Protein AF-0000000073156662 (afdb_homodimer)

Structure (mmCIF, N/CA/C/O backbone):
data_AF-0000000073156662-model_v1
#
loop_
_entity.id
_entity.type
_entity.pdbx_description
1 polymer 'Tryptophan--tRNA ligase'
#
loop_
_atom_site.group_PDB
_atom_site.id
_atom_site.type_symbol
_atom_site.label_atom_id
_atom_site.label_alt_id
_atom_site.label_comp_id
_atom_site.label_asym_id
_atom_site.label_entity_id
_atom_site.label_seq_id
_atom_site.pdbx_PDB_ins_code
_atom_site.Cartn_x
_atom_site.Cartn_y
_atom_site.Cartn_z
_atom_site.occupancy
_atom_site.B_iso_or_equiv
_atom_site.auth_seq_id
_atom_site.auth_comp_id
_atom_site.auth_asym_id
_atom_site.auth_atom_id
_atom_site.pdbx_PDB_model_num
ATOM 1 N N . MET A 1 1 ? -17.734 10.734 14.148 1 92.81 1 MET A N 1
ATOM 2 C CA . MET A 1 1 ? -16.297 10.492 14.227 1 92.81 1 MET A CA 1
ATOM 3 C C . MET A 1 1 ? -15.531 11.438 13.305 1 92.81 1 MET A C 1
ATOM 5 O O . MET A 1 1 ? -15.891 11.609 12.141 1 92.81 1 MET A O 1
ATOM 9 N N . ILE A 1 2 ? -14.539 12.164 13.883 1 94.31 2 ILE A N 1
ATOM 10 C CA . ILE A 1 2 ? -13.719 13.117 13.141 1 94.31 2 ILE A CA 1
ATOM 11 C C . ILE A 1 2 ? -12.305 12.562 12.984 1 94.31 2 ILE A C 1
ATOM 13 O O . ILE A 1 2 ? -11.719 12.047 13.945 1 94.31 2 ILE A O 1
ATOM 17 N N . PHE A 1 3 ? -11.805 12.617 11.781 1 96.38 3 PHE A N 1
ATOM 18 C CA . PHE A 1 3 ? -10.43 12.227 11.523 1 96.38 3 PHE A CA 1
ATOM 19 C C . PHE A 1 3 ? -9.641 13.383 10.922 1 96.38 3 PHE A C 1
ATOM 21 O O . PHE A 1 3 ? -10.094 14.016 9.961 1 96.38 3 PHE A O 1
ATOM 28 N N . SER A 1 4 ? -8.516 13.609 11.469 1 93.56 4 SER A N 1
ATOM 29 C CA . SER A 1 4 ? -7.594 14.586 10.914 1 93.56 4 SER A CA 1
ATOM 30 C C . SER A 1 4 ? -6.145 14.164 11.133 1 93.56 4 SER A C 1
ATOM 32 O O . SER A 1 4 ? -5.848 13.375 12.031 1 93.56 4 SER A O 1
ATOM 34 N N . GLY A 1 5 ? -5.293 14.617 10.266 1 92.31 5 GLY A N 1
ATOM 35 C CA . GLY A 1 5 ? -3.885 14.281 10.406 1 92.31 5 GLY A CA 1
ATOM 36 C C . GLY A 1 5 ? -2.963 15.328 9.812 1 92.31 5 GLY A C 1
ATOM 37 O O . GLY A 1 5 ? -3.371 16.094 8.938 1 92.31 5 GLY A O 1
ATOM 38 N N . VAL A 1 6 ? -1.766 15.414 10.305 1 91.5 6 VAL A N 1
ATOM 39 C CA . VAL A 1 6 ? -0.735 16.328 9.82 1 91.5 6 VAL A CA 1
ATOM 40 C C . VAL A 1 6 ? 0.555 15.555 9.555 1 91.5 6 VAL A C 1
ATOM 42 O O . VAL A 1 6 ? 0.919 14.664 10.328 1 91.5 6 VAL A O 1
ATOM 45 N N . GLN A 1 7 ? 1.198 15.867 8.5 1 91.44 7 GLN A N 1
ATOM 46 C CA . GLN A 1 7 ? 2.486 15.258 8.188 1 91.44 7 GLN A CA 1
ATOM 47 C C . GLN A 1 7 ? 3.592 15.82 9.078 1 91.44 7 GLN A C 1
ATOM 49 O O . GLN A 1 7 ? 3.652 17.031 9.32 1 91.44 7 GLN A O 1
ATOM 54 N N . PRO A 1 8 ? 4.465 14.961 9.523 1 90.75 8 PRO A N 1
ATOM 55 C CA . PRO A 1 8 ? 5.605 15.43 10.312 1 90.75 8 PRO A CA 1
ATOM 56 C C . PRO A 1 8 ? 6.762 15.93 9.445 1 90.75 8 PRO A C 1
ATOM 58 O O . PRO A 1 8 ? 7.895 15.461 9.594 1 90.75 8 PRO A O 1
ATOM 61 N N . SER A 1 9 ? 6.648 16.781 8.43 1 75.94 9 SER A N 1
ATOM 62 C CA . SER A 1 9 ? 7.609 17.234 7.426 1 75.94 9 SER A CA 1
ATOM 63 C C . SER A 1 9 ? 8.734 18.047 8.062 1 75.94 9 SER A C 1
ATOM 65 O O . SER A 1 9 ? 9.859 18.047 7.566 1 75.94 9 SER A O 1
ATOM 67 N N . GLY A 1 10 ? 8.625 18.766 9.031 1 68 10 GLY A N 1
ATOM 68 C CA . GLY A 1 10 ? 9.672 19.625 9.57 1 68 10 GLY A CA 1
ATOM 69 C C . GLY A 1 10 ? 9.625 19.75 11.078 1 68 10 GLY A C 1
ATOM 70 O O . GLY A 1 10 ? 10.07 20.75 11.633 1 68 10 GLY A O 1
ATOM 71 N N . GLY A 1 11 ? 9.266 18.734 11.602 1 70.38 11 GLY A N 1
ATOM 72 C CA . GLY A 1 11 ? 9.242 18.766 13.055 1 70.38 11 GLY A CA 1
ATOM 73 C C . GLY A 1 11 ? 8.039 19.484 13.625 1 70.38 11 GLY A C 1
ATOM 74 O O . GLY A 1 11 ? 6.895 19.109 13.336 1 70.38 11 GLY A O 1
ATOM 75 N N . ALA A 1 12 ? 8.32 20.875 13.953 1 74.19 12 ALA A N 1
ATOM 76 C CA . ALA A 1 12 ? 7.277 21.562 14.711 1 74.19 12 ALA A CA 1
ATOM 77 C C . ALA A 1 12 ? 6.242 22.188 13.781 1 74.19 12 ALA A C 1
ATOM 79 O O . ALA A 1 12 ? 6.527 22.438 12.609 1 74.19 12 ALA A O 1
ATOM 80 N N . LEU A 1 13 ? 5.051 22.328 14.203 1 90 13 LEU A N 1
ATOM 81 C CA . LEU A 1 13 ? 3.965 23.047 13.531 1 90 13 LEU A CA 1
ATOM 82 C C . LEU A 1 13 ? 4.336 24.5 13.297 1 90 13 LEU A C 1
ATOM 84 O O . LEU A 1 13 ? 5.117 25.078 14.055 1 90 13 LEU A O 1
ATOM 88 N N . HIS A 1 14 ? 3.918 24.969 12.25 1 92.5 14 HIS A N 1
ATOM 89 C CA . HIS A 1 14 ? 4.016 26.422 12.055 1 92.5 14 HIS A CA 1
ATOM 90 C C . HIS A 1 14 ? 2.674 27.094 12.312 1 92.5 14 HIS A C 1
ATOM 92 O O . HIS A 1 14 ? 1.673 26.422 12.578 1 92.5 14 HIS A O 1
ATOM 98 N N . LEU A 1 15 ? 2.729 28.375 12.25 1 93.44 15 LEU A N 1
ATOM 99 C CA . LEU A 1 15 ? 1.576 29.188 12.602 1 93.44 15 LEU A CA 1
ATOM 100 C C . LEU A 1 15 ? 0.374 28.844 11.734 1 93.44 15 LEU A C 1
ATOM 102 O O . LEU A 1 15 ? -0.764 28.844 12.211 1 93.44 15 LEU A O 1
ATOM 106 N N . GLY A 1 16 ? 0.598 28.547 10.5 1 90.19 16 GLY A N 1
ATOM 107 C CA . GLY A 1 16 ? -0.475 28.156 9.602 1 90.19 16 GLY A CA 1
ATOM 108 C C . GLY A 1 16 ? -1.203 26.906 10.062 1 90.19 16 GLY A C 1
ATOM 109 O O . GLY A 1 16 ? -2.436 26.859 10.055 1 90.19 16 GLY A O 1
ATOM 110 N N . ASN A 1 17 ? -0.507 25.891 10.492 1 88.81 17 ASN A N 1
ATOM 111 C CA . ASN A 1 17 ? -1.109 24.672 11.023 1 88.81 17 ASN A CA 1
ATOM 112 C C . ASN A 1 17 ? -1.9 24.953 12.305 1 88.81 17 ASN A C 1
ATOM 114 O O . ASN A 1 17 ? -2.994 24.406 12.492 1 88.81 17 ASN A O 1
ATOM 118 N N . TYR A 1 18 ? -1.249 25.734 13.125 1 90.44 18 TYR A N 1
ATOM 119 C CA . TYR A 1 18 ? -1.825 26.016 14.438 1 90.44 18 TYR A CA 1
ATOM 120 C C . TYR A 1 18 ? -3.15 26.75 14.312 1 90.44 18 TYR A C 1
ATOM 122 O O . TYR A 1 18 ? -4.18 26.281 14.805 1 90.44 18 TYR A O 1
ATOM 130 N N . LEU A 1 19 ? -3.139 27.797 13.57 1 88.94 19 LEU A N 1
ATOM 131 C CA . LEU A 1 19 ? -4.324 28.641 13.469 1 88.94 19 LEU A CA 1
ATOM 132 C C . LEU A 1 19 ? -5.332 28.047 12.492 1 88.94 19 LEU A C 1
ATOM 134 O O . LEU A 1 19 ? -6.539 28.266 12.633 1 88.94 19 LEU A O 1
ATOM 138 N N . GLY A 1 20 ? -4.852 27.297 11.57 1 83.31 20 GLY A N 1
ATOM 139 C CA . GLY A 1 20 ? -5.711 26.766 10.516 1 83.31 20 GLY A CA 1
ATOM 140 C C . GLY A 1 20 ? -6.352 25.438 10.875 1 83.31 20 GLY A C 1
ATOM 141 O O . GLY A 1 20 ? -7.414 25.094 10.359 1 83.31 20 GLY A O 1
ATOM 142 N N . ALA A 1 21 ? -5.719 24.688 11.766 1 83.56 21 ALA A N 1
ATOM 143 C CA . ALA A 1 21 ? -6.211 23.328 11.961 1 83.56 21 ALA A CA 1
ATOM 144 C C . ALA A 1 21 ? -6.211 22.953 13.445 1 83.56 21 ALA A C 1
ATOM 146 O O . ALA A 1 21 ? -7.27 22.734 14.039 1 83.56 21 ALA A O 1
ATOM 147 N N . VAL A 1 22 ? -5.164 23.047 14.102 1 87.56 22 VAL A N 1
ATOM 148 C CA . VAL A 1 22 ? -5 22.438 15.422 1 87.56 22 VAL A CA 1
ATOM 149 C C . VAL A 1 22 ? -5.867 23.172 16.438 1 87.56 22 VAL A C 1
ATOM 151 O O . VAL A 1 22 ? -6.484 22.547 17.312 1 87.56 22 VAL A O 1
ATOM 154 N N . ARG A 1 23 ? -5.852 24.469 16.375 1 86.31 23 ARG A N 1
ATOM 155 C CA . ARG A 1 23 ? -6.699 25.219 17.281 1 86.31 23 ARG A CA 1
ATOM 156 C C . ARG A 1 23 ? -8.156 24.797 17.156 1 86.31 23 ARG A C 1
ATOM 158 O O . ARG A 1 23 ? -8.891 24.766 18.141 1 86.31 23 ARG A O 1
ATOM 165 N N . ARG A 1 24 ? -8.523 24.5 16.016 1 84.19 24 ARG A N 1
ATOM 166 C CA . ARG A 1 24 ? -9.898 24.062 15.766 1 84.19 24 ARG A CA 1
ATOM 167 C C . ARG A 1 24 ? -10.133 22.656 16.297 1 84.19 24 ARG A C 1
ATOM 169 O O . ARG A 1 24 ? -11.219 22.344 16.781 1 84.19 24 ARG A O 1
ATOM 176 N N . TRP A 1 25 ? -9.133 21.797 16.141 1 88.31 25 TRP A N 1
ATOM 177 C CA . TRP A 1 25 ? -9.211 20.453 16.734 1 88.31 25 TRP A CA 1
ATOM 178 C C . TRP A 1 25 ? -9.539 20.531 18.219 1 88.31 25 TRP A C 1
ATOM 180 O O . TRP A 1 25 ? -10.352 19.75 18.719 1 88.31 25 TRP A O 1
ATOM 190 N N . VAL A 1 26 ? -8.859 21.484 18.828 1 90.12 26 VAL A N 1
ATOM 191 C CA . VAL A 1 26 ? -9.008 21.609 20.266 1 90.12 26 VAL A CA 1
ATOM 192 C C . VAL A 1 26 ? -10.461 21.922 20.609 1 90.12 26 VAL A C 1
ATOM 194 O O . VAL A 1 26 ? -11 21.391 21.594 1 90.12 26 VAL A O 1
ATOM 197 N N . ALA A 1 27 ? -11.055 22.719 19.766 1 85.38 27 ALA A N 1
ATOM 198 C CA . ALA A 1 27 ? -12.438 23.141 20 1 85.38 27 ALA A CA 1
ATOM 199 C C . ALA A 1 27 ? -13.406 21.984 19.766 1 85.38 27 ALA A C 1
ATOM 201 O O . ALA A 1 27 ? -14.516 21.984 20.312 1 85.38 27 ALA A O 1
ATOM 202 N N . LEU A 1 28 ? -13.047 20.984 19.047 1 88.88 28 LEU A N 1
ATOM 203 C CA . LEU A 1 28 ? -13.922 19.891 18.656 1 88.88 28 LEU A CA 1
ATOM 204 C C . LEU A 1 28 ? -13.875 18.781 19.703 1 88.88 28 LEU A C 1
ATOM 206 O O . LEU A 1 28 ? -14.75 17.906 19.734 1 88.88 28 LEU A O 1
ATOM 210 N N . GLN A 1 29 ? -12.875 18.844 20.562 1 91.69 29 GLN A N 1
ATOM 211 C CA . GLN A 1 29 ? -12.656 17.766 21.516 1 91.69 29 GLN A CA 1
ATOM 212 C C . GLN A 1 29 ? -13.797 17.672 22.531 1 91.69 29 GLN A C 1
ATOM 214 O O . GLN A 1 29 ? -14.266 18.703 23.031 1 91.69 29 GLN A O 1
ATOM 219 N N . GLY A 1 30 ? -14.266 16.453 22.844 1 84.44 30 GLY A N 1
ATOM 220 C CA . GLY A 1 30 ? -15.328 16.234 23.812 1 84.44 30 GLY A CA 1
ATOM 221 C C . GLY A 1 30 ? -16.719 16.25 23.203 1 84.44 30 GLY A C 1
ATOM 222 O O . GLY A 1 30 ? -17.672 15.75 23.797 1 84.44 30 GLY A O 1
ATOM 223 N N . VAL A 1 31 ? -16.875 16.781 22.094 1 78.69 31 VAL A N 1
ATOM 224 C CA . VAL A 1 31 ? -18.156 16.812 21.406 1 78.69 31 VAL A CA 1
ATOM 225 C C . VAL A 1 31 ? -18.281 15.57 20.516 1 78.69 31 VAL A C 1
ATOM 227 O O . VAL A 1 31 ? -19.281 14.852 20.594 1 78.69 31 VAL A O 1
ATOM 230 N N . ASP A 1 32 ? -17.297 15.312 19.766 1 80 32 ASP A N 1
ATOM 231 C CA . ASP A 1 32 ? -17.219 14.18 18.859 1 80 32 ASP A CA 1
ATOM 232 C C . ASP A 1 32 ? -16.047 13.266 19.203 1 80 32 ASP A C 1
ATOM 234 O O . ASP A 1 32 ? -15.164 13.648 19.969 1 80 32 ASP A O 1
ATOM 238 N N . ARG A 1 33 ? -16.125 12.031 18.766 1 91.12 33 ARG A N 1
ATOM 239 C CA . ARG A 1 33 ? -14.938 11.188 18.812 1 91.12 33 ARG A CA 1
ATOM 240 C C . ARG A 1 33 ? -13.906 11.656 17.797 1 91.12 33 ARG A C 1
ATOM 242 O O . ARG A 1 33 ? -14.164 11.656 16.578 1 91.12 33 ARG A O 1
ATOM 249 N N . CYS A 1 34 ? -12.766 12.117 18.266 1 95.62 34 CYS A N 1
ATOM 250 C CA . CYS A 1 34 ? -11.758 12.719 17.391 1 95.62 34 CYS A CA 1
ATOM 251 C C . CYS A 1 34 ? -10.508 11.852 17.328 1 95.62 34 CYS A C 1
ATOM 253 O O . CYS A 1 34 ? -10.008 11.398 18.359 1 95.62 34 CYS A O 1
ATOM 255 N N . LEU A 1 35 ? -10.086 11.578 16.172 1 97.25 35 LEU A N 1
ATOM 256 C CA . LEU A 1 35 ? -8.797 10.953 15.914 1 97.25 35 LEU A CA 1
ATOM 257 C C . LEU A 1 35 ? -7.836 11.938 15.258 1 97.25 35 LEU A C 1
ATOM 259 O O . LEU A 1 35 ? -8.086 12.406 14.148 1 97.25 35 LEU A O 1
ATOM 263 N N . PHE A 1 36 ? -6.824 12.289 15.93 1 96.62 36 PHE A N 1
ATOM 264 C CA . PHE A 1 36 ? -5.773 13.148 15.414 1 96.62 36 PHE A CA 1
ATOM 265 C C . PHE A 1 36 ? -4.5 12.359 15.141 1 96.62 36 PHE A C 1
ATOM 267 O O . PHE A 1 36 ? -3.809 11.945 16.078 1 96.62 36 PHE A O 1
ATOM 274 N N . CYS A 1 37 ? -4.16 12.25 13.891 1 97 37 CYS A N 1
ATOM 275 C CA . CYS A 1 37 ? -3.137 11.312 13.445 1 97 37 CYS A CA 1
ATOM 276 C C . CYS A 1 37 ? -1.885 12.047 12.977 1 97 37 CYS A C 1
ATOM 278 O O . CYS A 1 37 ? -1.978 13.07 12.305 1 97 37 CYS A O 1
ATOM 280 N N . ILE A 1 38 ? -0.762 11.641 13.438 1 95.81 38 ILE A N 1
ATOM 281 C CA . ILE A 1 38 ? 0.507 12.023 12.828 1 95.81 38 ILE A CA 1
ATOM 282 C C . ILE A 1 38 ? 0.805 11.117 11.641 1 95.81 38 ILE A C 1
ATOM 284 O O . ILE A 1 38 ? 1.145 9.945 11.812 1 95.81 38 ILE A O 1
ATOM 288 N N . VAL A 1 39 ? 0.665 11.641 10.469 1 95.31 39 VAL A N 1
ATOM 289 C CA . VAL A 1 39 ? 0.632 10.805 9.273 1 95.31 39 VAL A CA 1
ATOM 290 C C . VAL A 1 39 ? 2.037 10.688 8.688 1 95.31 39 VAL A C 1
ATOM 292 O O . VAL A 1 39 ? 2.314 11.234 7.617 1 95.31 39 VAL A O 1
ATOM 295 N N . ASP A 1 40 ? 2.84 9.867 9.297 1 94.38 40 ASP A N 1
ATOM 296 C CA . ASP A 1 40 ? 4.25 9.734 8.945 1 94.38 40 ASP A CA 1
ATOM 297 C C . ASP A 1 40 ? 4.418 8.938 7.652 1 94.38 40 ASP A C 1
ATOM 299 O O . ASP A 1 40 ? 5.422 9.086 6.953 1 94.38 40 ASP A O 1
ATOM 303 N N . LEU A 1 41 ? 3.473 8.094 7.227 1 96.12 41 LEU A N 1
ATOM 304 C CA . LEU A 1 41 ? 3.555 7.406 5.941 1 96.12 41 LEU A CA 1
ATOM 305 C C . LEU A 1 41 ? 3.43 8.391 4.789 1 96.12 41 LEU A C 1
ATOM 307 O O . LEU A 1 41 ? 4.09 8.234 3.758 1 96.12 41 LEU A O 1
ATOM 311 N N . HIS A 1 42 ? 2.59 9.359 4.988 1 95.12 42 HIS A N 1
ATOM 312 C CA . HIS A 1 42 ? 2.473 10.406 3.977 1 95.12 42 HIS A CA 1
ATOM 313 C C . HIS A 1 42 ? 3.777 11.18 3.828 1 95.12 42 HIS A C 1
ATOM 315 O O . HIS A 1 42 ? 4.117 11.625 2.729 1 95.12 42 HIS A O 1
ATOM 321 N N . ALA A 1 43 ? 4.477 11.391 4.879 1 91.88 43 ALA A N 1
ATOM 322 C CA . ALA A 1 43 ? 5.711 12.172 4.871 1 91.88 43 ALA A CA 1
ATOM 323 C C . ALA A 1 43 ? 6.762 11.523 3.971 1 91.88 43 ALA A C 1
ATOM 325 O O . ALA A 1 43 ? 7.656 12.203 3.465 1 91.88 43 ALA A O 1
ATOM 326 N N . LEU A 1 44 ? 6.613 10.25 3.699 1 92.25 44 LEU A N 1
ATOM 327 C CA . LEU A 1 44 ? 7.586 9.508 2.902 1 92.25 44 LEU A CA 1
ATOM 328 C C . LEU A 1 44 ? 7.473 9.875 1.426 1 92.25 44 LEU A C 1
ATOM 330 O O . LEU A 1 44 ? 8.375 9.578 0.638 1 92.25 44 LEU A O 1
ATOM 334 N N . THR A 1 45 ? 6.406 10.438 1 1 91.88 45 THR A N 1
ATOM 335 C CA . THR A 1 45 ? 6.168 10.734 -0.407 1 91.88 45 THR A CA 1
ATOM 336 C C . THR A 1 45 ? 7.004 11.93 -0.856 1 91.88 45 THR A C 1
ATOM 338 O O . THR A 1 45 ? 7.188 12.148 -2.055 1 91.88 45 THR A O 1
ATOM 341 N N . SER A 1 46 ? 7.379 12.844 -0.044 1 76.94 46 SER A N 1
ATOM 342 C CA . SER A 1 46 ? 8.125 14.055 -0.371 1 76.94 46 SER A CA 1
ATOM 343 C C . SER A 1 46 ? 9.602 13.75 -0.583 1 76.94 46 SER A C 1
ATOM 345 O O . SER A 1 46 ? 10.375 14.633 -0.963 1 76.94 46 SER A O 1
ATOM 347 N N . GLY A 1 47 ? 9.922 12.406 -0.961 1 64.31 47 GLY A N 1
ATOM 348 C CA . GLY A 1 47 ? 11.281 11.992 -1.273 1 64.31 47 GLY A CA 1
ATOM 349 C C . GLY A 1 47 ? 12.195 11.984 -0.063 1 64.31 47 GLY A C 1
ATOM 350 O O . GLY A 1 47 ? 11.742 11.773 1.063 1 64.31 47 GLY A O 1
ATOM 351 N N . ARG A 1 48 ? 13.758 12.633 -0.429 1 52.81 48 ARG A N 1
ATOM 352 C CA . ARG A 1 48 ? 15.055 12.383 0.187 1 52.81 48 ARG A CA 1
ATOM 353 C C . ARG A 1 48 ? 15.008 12.633 1.69 1 52.81 48 ARG A C 1
ATOM 355 O O . ARG A 1 48 ? 16.047 12.688 2.35 1 52.81 48 ARG A O 1
ATOM 362 N N . SER A 1 49 ? 14.344 13.43 2.146 1 49.84 49 SER A N 1
ATOM 363 C CA . SER A 1 49 ? 15.117 14.039 3.225 1 49.84 49 SER A CA 1
ATOM 364 C C . SER A 1 49 ? 15.609 12.984 4.215 1 49.84 49 SER A C 1
ATOM 366 O O . SER A 1 49 ? 15.359 11.797 4.035 1 49.84 49 SER A O 1
ATOM 368 N N . VAL A 1 50 ? 15.164 12.852 5.715 1 48.78 50 VAL A N 1
ATOM 369 C CA . VAL A 1 50 ? 15.859 12.75 6.992 1 48.78 50 VAL A CA 1
ATOM 370 C C . VAL A 1 50 ? 15.641 11.359 7.598 1 48.78 50 VAL A C 1
ATOM 372 O O . VAL A 1 50 ? 14.508 11 7.945 1 48.78 50 VAL A O 1
ATOM 375 N N . SER A 1 51 ? 15.883 10.062 6.953 1 53.5 51 SER A N 1
ATOM 376 C CA . SER A 1 51 ? 15.594 8.922 7.809 1 53.5 51 SER A CA 1
ATOM 377 C C . SER A 1 51 ? 15.523 9.328 9.273 1 53.5 51 SER A C 1
ATOM 379 O O . SER A 1 51 ? 14.516 9.078 9.945 1 53.5 51 SER A O 1
ATOM 381 N N . GLY A 1 52 ? 16.688 9.711 9.727 1 60.12 52 GLY A N 1
ATOM 382 C CA . GLY A 1 52 ? 16.781 10 11.148 1 60.12 52 GLY A CA 1
ATOM 383 C C . GLY A 1 52 ? 15.875 11.125 11.594 1 60.12 52 GLY A C 1
ATOM 384 O O . GLY A 1 52 ? 15.398 11.125 12.734 1 60.12 52 GLY A O 1
ATOM 385 N N . ASP A 1 53 ? 15.195 11.68 10.641 1 82 53 ASP A N 1
ATOM 386 C CA . ASP A 1 53 ? 14.492 12.906 10.992 1 82 53 ASP A CA 1
ATOM 387 C C . ASP A 1 53 ? 12.992 12.664 11.109 1 82 53 ASP A C 1
ATOM 389 O O . ASP A 1 53 ? 12.297 13.359 11.859 1 82 53 ASP A O 1
ATOM 393 N N . LEU A 1 54 ? 12.586 11.5 10.609 1 90.25 54 LEU A N 1
ATOM 394 C CA . LEU A 1 54 ? 11.141 11.305 10.562 1 90.25 54 LEU A CA 1
ATOM 395 C C . LEU A 1 54 ? 10.594 10.977 11.945 1 90.25 54 LEU A C 1
ATOM 397 O O . LEU A 1 54 ? 9.547 11.5 12.344 1 90.25 54 LEU A O 1
ATOM 401 N N . HIS A 1 55 ? 11.297 10.148 12.703 1 90.75 55 HIS A N 1
ATOM 402 C CA . HIS A 1 55 ? 10.875 9.828 14.062 1 90.75 55 HIS A CA 1
ATOM 403 C C . HIS A 1 55 ? 10.891 11.07 14.945 1 90.75 55 HIS A C 1
ATOM 405 O O . HIS A 1 55 ? 9.922 11.336 15.656 1 90.75 55 HIS A O 1
ATOM 411 N N . ARG A 1 56 ? 11.977 11.734 14.875 1 90.38 56 ARG A N 1
ATOM 412 C CA . ARG A 1 56 ? 12.117 12.953 15.672 1 90.38 56 ARG A CA 1
ATOM 413 C C . ARG A 1 56 ? 11.031 13.961 15.32 1 90.38 56 ARG A C 1
ATOM 415 O O . ARG A 1 56 ? 10.453 14.586 16.203 1 90.38 56 ARG A O 1
ATOM 422 N N . ASN A 1 57 ? 10.812 14.086 14.047 1 91.56 57 ASN A N 1
ATOM 423 C CA . ASN A 1 57 ? 9.773 15 13.594 1 91.56 57 ASN A CA 1
ATOM 424 C C . ASN A 1 57 ? 8.391 14.57 14.086 1 91.56 57 ASN A C 1
ATOM 426 O O . ASN A 1 57 ? 7.566 15.406 14.438 1 91.56 57 ASN A O 1
ATOM 430 N N . SER A 1 58 ? 8.156 13.273 14.117 1 94.12 58 SER A N 1
ATOM 431 C CA . SER A 1 58 ? 6.875 12.75 14.578 1 94.12 58 SER A CA 1
ATOM 432 C C . SER A 1 58 ? 6.664 13.039 16.062 1 94.12 58 SER A C 1
ATOM 434 O O . SER A 1 58 ? 5.578 13.445 16.469 1 94.12 58 SER A O 1
ATOM 436 N N . ILE A 1 59 ? 7.703 12.875 16.828 1 94.06 59 ILE A N 1
ATOM 437 C CA . ILE A 1 59 ? 7.621 13.117 18.266 1 94.06 59 ILE A CA 1
ATOM 438 C C . ILE A 1 59 ? 7.438 14.609 18.531 1 94.06 59 ILE A C 1
ATOM 440 O O . ILE A 1 59 ? 6.645 15 19.391 1 94.06 59 ILE A O 1
ATOM 444 N N . CYS A 1 60 ? 8.133 15.383 17.781 1 93.56 60 CYS A N 1
ATOM 445 C CA . CYS A 1 60 ? 7.992 16.828 17.906 1 93.56 60 CYS A CA 1
ATOM 446 C C . CYS A 1 60 ? 6.57 17.266 17.562 1 93.56 60 CYS A C 1
ATOM 448 O O . CYS A 1 60 ? 6.008 18.141 18.234 1 93.56 60 CYS A O 1
ATOM 450 N N . LEU A 1 61 ? 6.059 16.688 16.547 1 94.5 61 LEU A N 1
ATOM 451 C CA . LEU A 1 61 ? 4.688 17.016 16.172 1 94.5 61 LEU A CA 1
ATOM 452 C C . LEU A 1 61 ? 3.705 16.578 17.25 1 94.5 61 LEU A C 1
ATOM 454 O O . LEU A 1 61 ? 2.756 17.312 17.562 1 94.5 61 LEU A O 1
ATOM 458 N N . LEU A 1 62 ? 3.949 15.422 17.844 1 96.12 62 LEU A N 1
ATOM 459 C CA . LEU A 1 62 ? 3.127 14.992 18.969 1 96.12 62 LEU A CA 1
ATOM 460 C C . LEU A 1 62 ? 3.164 16.031 20.094 1 96.12 62 LEU A C 1
ATOM 462 O O . LEU A 1 62 ? 2.117 16.438 20.594 1 96.12 62 LEU A O 1
ATOM 466 N N . ALA A 1 63 ? 4.387 16.391 20.438 1 96.56 63 ALA A N 1
ATOM 467 C CA . ALA A 1 63 ? 4.551 17.406 21.484 1 96.56 63 ALA A CA 1
ATOM 468 C C . ALA A 1 63 ? 3.826 18.703 21.125 1 96.56 63 ALA A C 1
ATOM 470 O O . ALA A 1 63 ? 3.223 19.344 21.984 1 96.56 63 ALA A O 1
ATOM 471 N N . SER A 1 64 ? 3.857 19.047 19.875 1 95.94 64 SER A N 1
ATOM 472 C CA . SER A 1 64 ? 3.189 20.266 19.391 1 95.94 64 SER A CA 1
ATOM 473 C C . SER A 1 64 ? 1.675 20.141 19.531 1 95.94 64 SER A C 1
ATOM 475 O O . SER A 1 64 ? 1.01 21.094 19.953 1 95.94 64 SER A O 1
ATOM 477 N N . TYR A 1 65 ? 1.09 18.953 19.141 1 95.94 65 TYR A N 1
ATOM 478 C CA . TYR A 1 65 ? -0.338 18.703 19.297 1 95.94 65 TYR A CA 1
ATOM 479 C C . TYR A 1 65 ? -0.766 18.953 20.75 1 95.94 65 TYR A C 1
ATOM 481 O O . TYR A 1 65 ? -1.715 19.703 21 1 95.94 65 TYR A O 1
ATOM 489 N N . LEU A 1 66 ? -0.016 18.375 21.641 1 97.25 66 LEU A N 1
ATOM 490 C CA . LEU A 1 66 ? -0.352 18.438 23.062 1 97.25 66 LEU A CA 1
ATOM 491 C C . LEU A 1 66 ? -0.19 19.859 23.594 1 97.25 66 LEU A C 1
ATOM 493 O O . LEU A 1 66 ? -1.05 20.344 24.328 1 97.25 66 LEU A O 1
ATOM 497 N N . ALA A 1 67 ? 0.884 20.484 23.156 1 96.75 67 ALA A N 1
ATOM 498 C CA . ALA A 1 67 ? 1.175 21.844 23.625 1 96.75 67 ALA A CA 1
ATOM 499 C C . ALA A 1 67 ? 0.129 22.828 23.125 1 96.75 67 ALA A C 1
ATOM 501 O O . ALA A 1 67 ? -0.142 23.844 23.766 1 96.75 67 ALA A O 1
ATOM 502 N N . CYS A 1 68 ? -0.472 22.516 21.984 1 95.62 68 CYS A N 1
ATOM 503 C CA . CYS A 1 68 ? -1.473 23.391 21.391 1 95.62 68 CYS A CA 1
ATOM 504 C C . CYS A 1 68 ? -2.84 23.172 22.016 1 95.62 68 CYS A C 1
ATOM 506 O O . CYS A 1 68 ? -3.795 23.891 21.719 1 95.62 68 CYS A O 1
ATOM 508 N N . GLY A 1 69 ? -2.99 22.141 22.859 1 95.44 69 GLY A N 1
ATOM 509 C CA . GLY A 1 69 ? -4.23 21.984 23.594 1 95.44 69 GLY A CA 1
ATOM 510 C C . GLY A 1 69 ? -4.949 20.688 23.297 1 95.44 69 GLY A C 1
ATOM 511 O O . GLY A 1 69 ? -6.027 20.422 23.828 1 95.44 69 GLY A O 1
ATOM 512 N N . VAL A 1 70 ? -4.387 19.859 22.438 1 96.44 70 VAL A N 1
ATOM 513 C CA . VAL A 1 70 ? -4.977 18.547 22.203 1 96.44 70 VAL A CA 1
ATOM 514 C C . VAL A 1 70 ? -4.852 17.703 23.453 1 96.44 70 VAL A C 1
ATOM 516 O O . VAL A 1 70 ? -3.756 17.531 24 1 96.44 70 VAL A O 1
ATOM 519 N N . ASN A 1 71 ? -5.938 17.297 23.938 1 96.88 71 ASN A N 1
ATOM 520 C CA . ASN A 1 71 ? -5.996 16.484 25.156 1 96.88 71 ASN A CA 1
ATOM 521 C C . ASN A 1 71 ? -6.125 15 24.828 1 96.88 71 ASN A C 1
ATOM 523 O O . ASN A 1 71 ? -7.184 14.539 24.391 1 96.88 71 ASN A O 1
ATOM 527 N N . PRO A 1 72 ? -5.086 14.227 25.109 1 96.75 72 PRO A N 1
ATOM 528 C CA . PRO A 1 72 ? -5.094 12.812 24.734 1 96.75 72 PRO A CA 1
ATOM 529 C C . PRO A 1 72 ? -6.137 12 25.5 1 96.75 72 PRO A C 1
ATOM 531 O O . PRO A 1 72 ? -6.414 10.852 25.156 1 96.75 72 PRO A O 1
ATOM 534 N N . GLU A 1 73 ? -6.695 12.523 26.531 1 95.06 73 GLU A N 1
ATOM 535 C CA . GLU A 1 73 ? -7.762 11.852 27.266 1 95.06 73 GLU A CA 1
ATOM 536 C C . GLU A 1 73 ? -9.109 12.047 26.578 1 95.06 73 GLU A C 1
ATOM 538 O O . GLU A 1 73 ? -10.039 11.266 26.781 1 95.06 73 GLU A O 1
ATOM 543 N N . LYS A 1 74 ? -9.195 13.094 25.797 1 95.12 74 LYS A N 1
ATOM 544 C CA . LYS A 1 74 ? -10.453 13.414 25.141 1 95.12 74 LYS A CA 1
ATOM 545 C C . LYS A 1 74 ? -10.43 12.977 23.672 1 95.12 74 LYS A C 1
ATOM 547 O O . LYS A 1 74 ? -11.484 12.742 23.078 1 95.12 74 LYS A O 1
ATOM 552 N N . SER A 1 75 ? -9.297 12.953 23.062 1 96.19 75 SER A N 1
ATOM 553 C CA . SER A 1 75 ? -9.109 12.602 21.656 1 96.19 75 SER A CA 1
ATOM 554 C C . SER A 1 75 ? -8.008 11.562 21.484 1 96.19 75 SER A C 1
ATOM 556 O O . SER A 1 75 ? -7.078 11.492 22.297 1 96.19 75 SER A O 1
ATOM 558 N N . THR A 1 76 ? -8.156 10.727 20.5 1 97.44 76 THR A N 1
ATOM 559 C CA . THR A 1 76 ? -7.133 9.727 20.203 1 97.44 76 THR A CA 1
ATOM 560 C C . THR A 1 76 ? -6.016 10.328 19.344 1 97.44 76 THR A C 1
ATOM 562 O O . THR A 1 76 ? -6.266 10.859 18.266 1 97.44 76 THR A O 1
ATOM 565 N N . VAL A 1 77 ? -4.812 10.312 19.875 1 97.75 77 VAL A N 1
ATOM 566 C CA . VAL A 1 77 ? -3.639 10.797 19.156 1 97.75 77 VAL A CA 1
ATOM 567 C C . VAL A 1 77 ? -2.678 9.633 18.906 1 97.75 77 VAL A C 1
ATOM 569 O O . VAL A 1 77 ? -2.283 8.93 19.828 1 97.75 77 VAL A O 1
ATOM 572 N N . PHE A 1 78 ? -2.338 9.422 17.672 1 97.94 78 PHE A N 1
ATOM 573 C CA . PHE A 1 78 ? -1.488 8.281 17.359 1 97.94 78 PHE A CA 1
ATOM 574 C C . PHE A 1 78 ? -0.689 8.531 16.094 1 97.94 78 PHE A C 1
ATOM 576 O O . PHE A 1 78 ? -0.915 9.523 15.391 1 97.94 78 PHE A O 1
ATOM 583 N N . ILE A 1 79 ? 0.298 7.703 15.844 1 97.25 79 ILE A N 1
ATOM 584 C CA . ILE A 1 79 ? 1.123 7.77 14.641 1 97.25 79 ILE A CA 1
ATOM 585 C C . ILE A 1 79 ? 0.602 6.777 13.602 1 97.25 79 ILE A C 1
ATOM 587 O O . ILE A 1 79 ? 0.358 5.609 13.922 1 97.25 79 ILE A O 1
ATOM 591 N N . GLN A 1 80 ? 0.455 7.18 12.438 1 97.56 80 GLN A N 1
ATOM 592 C CA . GLN A 1 80 ? -0.147 6.453 11.32 1 97.56 80 GLN A CA 1
ATOM 593 C C . GLN A 1 80 ? 0.49 5.078 11.156 1 97.56 80 GLN A C 1
ATOM 595 O O . GLN A 1 80 ? -0.213 4.066 11.086 1 97.56 80 GLN A O 1
ATOM 600 N N . SER A 1 81 ? 1.835 5.008 11.133 1 96.31 81 SER A N 1
ATOM 601 C CA . SER A 1 81 ? 2.562 3.781 10.828 1 96.31 81 SER A CA 1
ATOM 602 C C . SER A 1 81 ? 2.432 2.766 11.961 1 96.31 81 SER A C 1
ATOM 604 O O . SER A 1 81 ? 2.76 1.59 11.781 1 96.31 81 SER A O 1
ATOM 606 N N . SER A 1 82 ? 1.961 3.197 13.133 1 96.25 82 SER A N 1
ATOM 607 C CA . SER A 1 82 ? 1.776 2.297 14.266 1 96.25 82 SER A CA 1
ATOM 608 C C . SER A 1 82 ? 0.52 1.449 14.094 1 96.25 82 SER A C 1
ATOM 610 O O . SER A 1 82 ? 0.332 0.462 14.812 1 96.25 82 SER A O 1
ATOM 612 N N . VAL A 1 83 ? -0.336 1.797 13.203 1 97.25 83 VAL A N 1
ATOM 613 C CA . VAL A 1 83 ? -1.54 1.049 12.852 1 97.25 8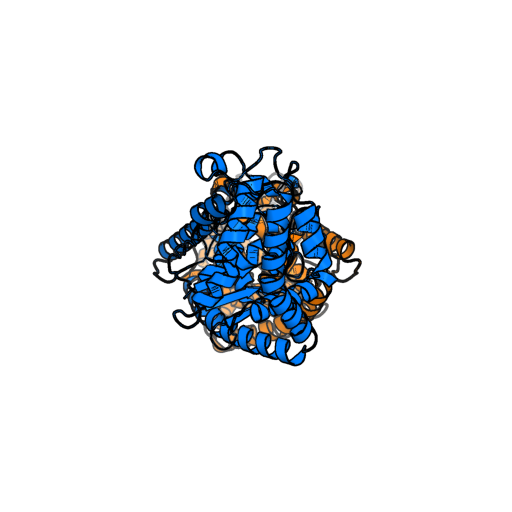3 VAL A CA 1
ATOM 614 C C . VAL A 1 83 ? -1.409 0.481 11.445 1 97.25 83 VAL A C 1
ATOM 616 O O . VAL A 1 83 ? -1.671 1.179 10.461 1 97.25 83 VAL A O 1
ATOM 619 N N . LYS A 1 84 ? -1.123 -0.79 11.328 1 95.31 84 LYS A N 1
ATOM 620 C CA . LYS A 1 84 ? -0.726 -1.423 10.07 1 95.31 84 LYS A CA 1
ATOM 621 C C . LYS A 1 84 ? -1.891 -1.468 9.086 1 95.31 84 LYS A C 1
ATOM 623 O O . LYS A 1 84 ? -1.682 -1.556 7.871 1 95.31 84 LYS A O 1
ATOM 628 N N . GLU A 1 85 ? -3.082 -1.346 9.641 1 97.94 85 GLU A N 1
ATOM 629 C CA . GLU A 1 85 ? -4.289 -1.458 8.828 1 97.94 85 GLU A CA 1
ATOM 630 C C . GLU A 1 85 ? -4.395 -0.305 7.836 1 97.94 85 GLU A C 1
ATOM 632 O O . GLU A 1 85 ? -5.102 -0.408 6.828 1 97.94 85 GLU A O 1
ATOM 637 N N . HIS A 1 86 ? -3.68 0.828 8.07 1 98.5 86 HIS A N 1
ATOM 638 C CA . HIS A 1 86 ? -3.688 1.93 7.113 1 98.5 86 HIS A CA 1
ATOM 639 C C . HIS A 1 86 ? -3.162 1.483 5.754 1 98.5 86 HIS A C 1
ATOM 641 O O . HIS A 1 86 ? -3.812 1.701 4.727 1 98.5 86 HIS A O 1
ATOM 647 N N . ALA A 1 87 ? -2.029 0.816 5.789 1 98.25 87 ALA A N 1
ATOM 648 C CA . ALA A 1 87 ? -1.42 0.361 4.539 1 98.25 87 ALA A CA 1
ATOM 649 C C . ALA A 1 87 ? -2.25 -0.748 3.898 1 98.25 87 ALA A C 1
ATOM 651 O O . ALA A 1 87 ? -2.381 -0.803 2.674 1 98.25 87 ALA A O 1
ATOM 652 N N . GLU A 1 88 ? -2.75 -1.645 4.734 1 97.69 88 GLU A N 1
ATOM 653 C CA . GLU A 1 88 ? -3.588 -2.73 4.238 1 97.69 88 GLU A CA 1
ATOM 654 C C . GLU A 1 88 ? -4.793 -2.193 3.473 1 97.69 88 GLU A C 1
ATOM 656 O O . GLU A 1 88 ? -5.051 -2.602 2.338 1 97.69 88 GLU A O 1
ATOM 661 N N . LEU A 1 89 ? -5.523 -1.287 4.102 1 98.56 89 LEU A N 1
ATOM 662 C CA . LEU A 1 89 ? -6.703 -0.725 3.457 1 98.56 89 LEU A CA 1
ATOM 663 C C . LEU A 1 89 ? -6.316 0.076 2.217 1 98.56 89 LEU A C 1
ATOM 665 O O . LEU A 1 89 ? -7.047 0.083 1.224 1 98.56 89 LEU A O 1
ATOM 669 N N . CYS A 1 90 ? -5.184 0.757 2.293 1 98.75 90 CYS A N 1
ATOM 670 C CA . CYS A 1 90 ? -4.711 1.504 1.134 1 98.75 90 CYS A CA 1
ATOM 671 C C . CYS A 1 90 ? -4.605 0.602 -0.09 1 98.75 90 CYS A C 1
ATOM 673 O O . CYS A 1 90 ? -5.055 0.969 -1.177 1 98.75 90 CYS A O 1
ATOM 675 N N . TRP A 1 91 ? -4.043 -0.59 0.086 1 98.31 91 TRP A N 1
ATOM 676 C CA . TRP A 1 91 ? -3.924 -1.521 -1.03 1 98.31 91 TRP A CA 1
ATOM 677 C C . TRP A 1 91 ? -5.301 -1.916 -1.559 1 98.31 91 TRP A C 1
ATOM 679 O O . TRP A 1 91 ? -5.543 -1.876 -2.768 1 98.31 91 TRP A O 1
ATOM 689 N N . LEU A 1 92 ? -6.195 -2.291 -0.663 1 97 92 LEU A N 1
ATOM 690 C CA . LEU A 1 92 ? -7.527 -2.736 -1.06 1 97 92 LEU A CA 1
ATOM 691 C C . LEU A 1 92 ? -8.258 -1.646 -1.837 1 97 92 LEU A C 1
ATOM 693 O O . LEU A 1 92 ? -8.836 -1.911 -2.893 1 97 92 LEU A O 1
ATOM 697 N N . LEU A 1 93 ? -8.156 -0.418 -1.316 1 98.25 93 LEU A N 1
ATOM 698 C CA . LEU A 1 93 ? -8.82 0.692 -1.993 1 98.25 93 LEU A CA 1
ATOM 699 C C . LEU A 1 93 ? -8.148 0.992 -3.33 1 98.25 93 LEU A C 1
ATOM 701 O O . LEU A 1 93 ? -8.812 1.406 -4.281 1 98.25 93 LEU A O 1
ATOM 705 N N . GLY A 1 94 ? -6.801 0.817 -3.35 1 98 94 GLY A N 1
ATOM 706 C CA . GLY A 1 94 ? -6.078 1 -4.598 1 98 94 GLY A CA 1
ATOM 707 C C . GLY A 1 94 ? -6.566 0.091 -5.711 1 98 94 GLY A C 1
ATOM 708 O O . GLY A 1 94 ? -6.523 0.46 -6.887 1 98 94 GLY A O 1
ATOM 709 N N . CYS A 1 95 ? -7.035 -1.07 -5.344 1 96.5 95 CYS A N 1
ATOM 710 C CA . CYS A 1 95 ? -7.531 -2.037 -6.32 1 96.5 95 CYS A CA 1
ATOM 711 C C . CYS A 1 95 ? -8.898 -1.63 -6.848 1 96.5 95 CYS A C 1
ATOM 713 O O . CYS A 1 95 ? -9.406 -2.229 -7.797 1 96.5 95 CYS A O 1
ATOM 715 N N . LEU A 1 96 ? -9.492 -0.578 -6.305 1 95.69 96 LEU A N 1
ATOM 716 C CA . LEU A 1 96 ? -10.797 -0.079 -6.727 1 95.69 96 LEU A CA 1
ATOM 717 C C . LEU A 1 96 ? -10.672 1.296 -7.375 1 95.69 96 LEU A C 1
ATOM 719 O O . LEU A 1 96 ? -11.648 1.833 -7.898 1 95.69 96 LEU A O 1
ATOM 723 N N . THR A 1 97 ? -9.547 1.892 -7.309 1 97.62 97 THR A N 1
ATOM 724 C CA . THR A 1 97 ? -9.367 3.275 -7.734 1 97.62 97 THR A CA 1
ATOM 725 C C . THR A 1 97 ? -8.797 3.336 -9.148 1 97.62 97 THR A C 1
ATOM 727 O O . THR A 1 97 ? -7.648 2.951 -9.375 1 97.62 97 THR A O 1
ATOM 730 N N . PRO A 1 98 ? -9.531 3.865 -10.062 1 96.69 98 PRO A N 1
ATOM 731 C CA . PRO A 1 98 ? -9 4.012 -11.422 1 96.69 98 PRO A CA 1
ATOM 732 C C . PRO A 1 98 ? -7.84 5.004 -11.492 1 96.69 98 PRO A C 1
ATOM 734 O O . PRO A 1 98 ? -7.867 6.043 -10.828 1 96.69 98 PRO A O 1
ATOM 737 N N . VAL A 1 99 ? -6.875 4.676 -12.297 1 96.69 99 VAL A N 1
ATOM 738 C CA . VAL A 1 99 ? -5.727 5.559 -12.477 1 96.69 99 VAL A CA 1
ATOM 739 C C . VAL A 1 99 ? -6.184 6.887 -13.07 1 96.69 99 VAL A C 1
ATOM 741 O O . VAL A 1 99 ? -5.602 7.938 -12.781 1 96.69 99 VAL A O 1
ATOM 744 N N . GLY A 1 100 ? -7.301 6.844 -13.852 1 96.06 100 GLY A N 1
ATOM 745 C CA . GLY A 1 100 ? -7.844 8.07 -14.414 1 96.06 100 GLY A CA 1
ATOM 746 C C . GLY A 1 100 ? -8.203 9.102 -13.359 1 96.06 100 GLY A C 1
ATOM 747 O O . GLY A 1 100 ? -8.016 10.305 -13.57 1 96.06 100 GLY A O 1
ATOM 748 N N . TRP A 1 101 ? -8.781 8.664 -12.227 1 97.31 101 TRP A N 1
ATOM 749 C CA . TRP A 1 101 ? -9.117 9.562 -11.125 1 97.31 101 TRP A CA 1
ATOM 750 C C . TRP A 1 101 ? -7.871 10.242 -10.57 1 97.31 101 TRP A C 1
ATOM 752 O O . TRP A 1 101 ? -7.898 11.43 -10.242 1 97.31 101 TRP A O 1
ATOM 762 N N . LEU A 1 102 ? -6.785 9.516 -10.5 1 97.06 102 LEU A N 1
ATOM 763 C CA . LEU A 1 102 ? -5.539 10.016 -9.93 1 97.06 102 LEU A CA 1
ATOM 764 C C . LEU A 1 102 ? -4.832 10.953 -10.906 1 97.06 102 LEU A C 1
ATOM 766 O O . LEU A 1 102 ? -4.25 11.961 -10.492 1 97.06 102 LEU A O 1
ATOM 770 N N . ASN A 1 103 ? -4.918 10.633 -12.164 1 94.69 103 ASN A N 1
ATOM 771 C CA . ASN A 1 103 ? -4.309 11.469 -13.195 1 94.69 103 ASN A CA 1
ATOM 772 C C . ASN A 1 103 ? -4.867 12.883 -13.18 1 94.69 103 ASN A C 1
ATOM 774 O O . ASN A 1 103 ? -4.188 13.828 -13.578 1 94.69 103 ASN A O 1
ATOM 778 N N . ARG A 1 104 ? -5.996 13.023 -12.68 1 93.25 104 ARG A N 1
ATOM 779 C CA . ARG A 1 104 ? -6.688 14.312 -12.734 1 93.25 104 ARG A CA 1
ATOM 780 C C . ARG A 1 104 ? -6.438 15.125 -11.469 1 93.25 104 ARG A C 1
ATOM 782 O O . ARG A 1 104 ? -6.887 16.266 -11.352 1 93.25 104 ARG A O 1
ATOM 789 N N . MET A 1 105 ? -5.723 14.594 -10.586 1 93.56 105 MET A N 1
ATOM 790 C CA . MET A 1 105 ? -5.496 15.281 -9.32 1 93.56 105 MET A CA 1
ATOM 791 C C . MET A 1 105 ? -4.578 16.484 -9.508 1 93.56 105 MET A C 1
ATOM 793 O O . MET A 1 105 ? -3.463 16.344 -10.008 1 93.56 105 MET A O 1
ATOM 797 N N . THR A 1 106 ? -4.969 17.609 -9.016 1 90.75 106 THR A N 1
ATOM 798 C CA . THR A 1 106 ? -4.227 18.859 -9.172 1 90.75 106 THR A CA 1
ATOM 799 C C . THR A 1 106 ? -2.951 18.844 -8.328 1 90.75 106 THR A C 1
ATOM 801 O O . THR A 1 106 ? -1.892 19.266 -8.797 1 90.75 106 THR A O 1
ATOM 804 N N . GLN A 1 107 ? -3.041 18.359 -7.164 1 88.06 107 GLN A N 1
ATOM 805 C CA . GLN A 1 107 ? -1.884 18.344 -6.273 1 88.06 107 GLN A CA 1
ATOM 806 C C . GLN A 1 107 ? -0.752 17.5 -6.859 1 88.06 107 GLN A C 1
ATOM 808 O O . GLN A 1 107 ? 0.42 17.875 -6.758 1 88.06 107 GLN A O 1
ATOM 813 N N . TYR A 1 108 ? -1.104 16.422 -7.434 1 89.56 108 TYR A N 1
ATOM 814 C CA . TYR A 1 108 ? -0.08 15.594 -8.055 1 89.56 108 TYR A CA 1
ATOM 815 C C . TYR A 1 108 ? 0.625 16.344 -9.18 1 89.56 108 TYR A C 1
ATOM 817 O O . TYR A 1 108 ? 1.854 16.312 -9.281 1 89.56 108 TYR A O 1
ATOM 825 N N . LYS A 1 109 ? -0.133 16.969 -9.953 1 88.06 109 LYS A N 1
ATOM 826 C CA . LYS A 1 109 ? 0.425 17.719 -11.07 1 88.06 109 LYS A CA 1
ATOM 827 C C . LYS A 1 109 ? 1.373 18.812 -10.578 1 88.06 109 LYS A C 1
ATOM 829 O O . LYS A 1 109 ? 2.422 19.047 -11.188 1 88.06 109 LYS A O 1
ATOM 834 N N . ASP A 1 110 ? 1.033 19.344 -9.539 1 83.62 110 ASP A N 1
ATOM 835 C CA . ASP A 1 110 ? 1.841 20.422 -8.977 1 83.62 110 ASP A CA 1
ATOM 836 C C . ASP A 1 110 ? 3.121 19.875 -8.344 1 83.62 110 ASP A C 1
ATOM 838 O O . ASP A 1 110 ? 4.191 20.469 -8.492 1 83.62 110 ASP A O 1
ATOM 842 N N . LYS A 1 111 ? 3.029 18.75 -7.73 1 84 111 LYS A N 1
ATOM 843 C CA . LYS A 1 111 ? 4.133 18.219 -6.93 1 84 111 LYS A CA 1
ATOM 844 C C . LYS A 1 111 ? 5.109 17.422 -7.793 1 84 111 LYS A C 1
ATOM 846 O O . LYS A 1 111 ? 6.297 17.328 -7.473 1 84 111 LYS A O 1
ATOM 851 N N . ARG A 1 112 ? 4.637 16.75 -8.789 1 83.44 112 ARG A N 1
ATOM 852 C CA . ARG A 1 112 ? 5.484 15.859 -9.578 1 83.44 112 ARG A CA 1
ATOM 853 C C . ARG A 1 112 ? 6.535 16.641 -10.352 1 83.44 112 ARG A C 1
ATOM 855 O O . ARG A 1 112 ? 7.523 16.078 -10.82 1 83.44 112 ARG A O 1
ATOM 862 N N . GLY A 1 113 ? 6.441 17.953 -10.422 1 77 113 GLY A N 1
ATOM 863 C CA . GLY A 1 113 ? 7.41 18.766 -11.133 1 77 113 GLY A CA 1
ATOM 864 C C . GLY A 1 113 ? 7.391 18.547 -12.633 1 77 113 GLY A C 1
ATOM 865 O O . GLY A 1 113 ? 6.398 18.062 -13.188 1 77 113 GLY A O 1
ATOM 866 N N . ASN A 1 114 ? 8.477 18.922 -13.25 1 78.81 114 ASN A N 1
ATOM 867 C CA . ASN A 1 114 ? 8.555 18.938 -14.711 1 78.81 114 ASN A CA 1
ATOM 868 C C . ASN A 1 114 ? 8.875 17.547 -15.266 1 78.81 114 ASN A C 1
ATOM 870 O O . ASN A 1 114 ? 8.523 17.234 -16.406 1 78.81 114 ASN A O 1
ATOM 874 N N . ASP A 1 115 ? 9.492 16.75 -14.406 1 83.56 115 ASP A N 1
ATOM 875 C CA . ASP A 1 115 ? 9.781 15.391 -14.852 1 83.56 115 ASP A CA 1
ATOM 876 C C . ASP A 1 115 ? 8.844 14.383 -14.18 1 83.56 115 ASP A C 1
ATOM 878 O O . ASP A 1 115 ? 9.227 13.727 -13.211 1 83.56 115 ASP A O 1
ATOM 882 N N . ALA A 1 116 ? 7.812 14.117 -14.742 1 85.38 116 ALA A N 1
ATOM 883 C CA . ALA A 1 116 ? 6.73 13.305 -14.188 1 85.38 116 ALA A CA 1
ATOM 884 C C . ALA A 1 116 ? 7.172 11.852 -14.023 1 85.38 116 ALA A C 1
ATOM 886 O O . ALA A 1 116 ? 6.688 11.148 -13.133 1 85.38 116 ALA A O 1
ATOM 887 N N . GLU A 1 117 ? 8.148 11.477 -14.82 1 89 117 GLU A N 1
ATOM 888 C CA . GLU A 1 117 ? 8.57 10.078 -14.781 1 89 117 GLU A CA 1
ATOM 889 C C . GLU A 1 117 ? 9.391 9.781 -13.531 1 89 117 GLU A C 1
ATOM 891 O O . GLU A 1 117 ? 9.516 8.625 -13.125 1 89 117 GLU A O 1
ATOM 896 N N . LYS A 1 118 ? 9.836 10.859 -12.914 1 91.38 118 LYS A N 1
ATOM 897 C CA . LYS A 1 118 ? 10.688 10.68 -11.734 1 91.38 118 LYS A CA 1
ATOM 898 C C . LYS A 1 118 ? 9.859 10.711 -10.453 1 91.38 118 LYS A C 1
ATOM 900 O O . LYS A 1 118 ? 10.344 10.312 -9.391 1 91.38 118 LYS A O 1
ATOM 905 N N . ALA A 1 119 ? 8.625 11.164 -10.578 1 93.62 119 ALA A N 1
ATOM 906 C CA . ALA A 1 119 ? 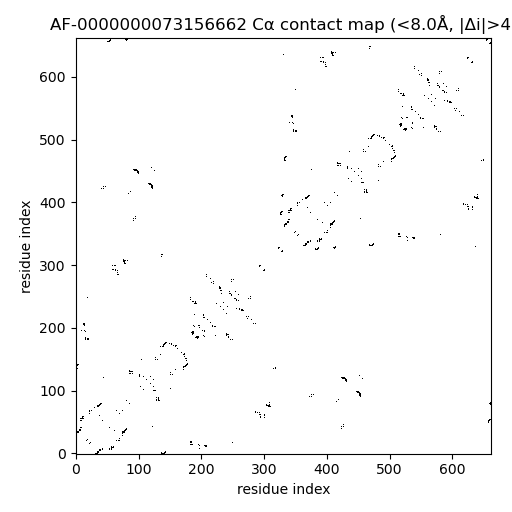7.746 11.133 -9.414 1 93.62 119 ALA A CA 1
ATOM 907 C C . ALA A 1 119 ? 7.516 9.703 -8.938 1 93.62 119 ALA A C 1
ATOM 909 O O . ALA A 1 119 ? 7.441 8.781 -9.75 1 93.62 119 ALA A O 1
ATOM 910 N N . THR A 1 120 ? 7.422 9.508 -7.75 1 96 120 THR A N 1
ATOM 911 C CA . THR A 1 120 ? 7.32 8.156 -7.203 1 96 120 THR A CA 1
ATOM 912 C C . THR A 1 120 ? 5.867 7.695 -7.16 1 96 120 THR A C 1
ATOM 914 O O . THR A 1 120 ? 4.949 8.516 -7.195 1 96 120 THR A O 1
ATOM 917 N N . LEU A 1 121 ? 5.684 6.387 -7.105 1 97.75 121 LEU A N 1
ATOM 918 C CA . LEU A 1 121 ? 4.359 5.793 -6.941 1 97.75 121 LEU A CA 1
ATOM 919 C C . LEU A 1 121 ? 3.689 6.301 -5.668 1 97.75 121 LEU A C 1
ATOM 921 O O . LEU A 1 121 ? 2.475 6.516 -5.645 1 97.75 121 LEU A O 1
ATOM 925 N N . GLY A 1 122 ? 4.48 6.469 -4.582 1 97.25 122 GLY A N 1
ATOM 926 C CA . GLY A 1 122 ? 3.934 7.008 -3.346 1 97.25 122 GLY A CA 1
ATOM 927 C C . GLY A 1 122 ? 3.303 8.375 -3.521 1 97.25 122 GLY A C 1
ATOM 928 O O . GLY A 1 122 ? 2.174 8.602 -3.078 1 97.25 122 GLY A O 1
ATOM 929 N N . LEU A 1 123 ? 4.035 9.258 -4.176 1 95.75 123 LEU A N 1
ATOM 930 C CA . LEU A 1 123 ? 3.512 10.594 -4.441 1 95.75 123 LEU A CA 1
ATOM 931 C C . LEU A 1 123 ? 2.256 10.523 -5.305 1 95.75 123 LEU A C 1
ATOM 933 O O . LEU A 1 123 ? 1.304 11.273 -5.082 1 95.75 123 LEU A O 1
ATOM 937 N N . TYR A 1 124 ? 2.252 9.641 -6.211 1 96.75 124 TYR A N 1
ATOM 938 C CA . TYR A 1 124 ? 1.147 9.461 -7.145 1 96.75 124 TYR A CA 1
ATOM 939 C C . TYR A 1 124 ? -0.09 8.93 -6.434 1 96.75 124 TYR A C 1
ATOM 941 O O . TYR A 1 124 ? -1.214 9.328 -6.746 1 96.75 124 TYR A O 1
ATOM 949 N N . SER A 1 125 ? 0.082 8.055 -5.477 1 97.94 125 SER A N 1
ATOM 950 C CA . SER A 1 125 ? -1.038 7.277 -4.953 1 97.94 125 SER A CA 1
ATOM 951 C C . SER A 1 125 ? -1.419 7.734 -3.547 1 97.94 125 SER A C 1
ATOM 953 O O . SER A 1 125 ? -2.373 7.219 -2.959 1 97.94 125 SER A O 1
ATOM 955 N N . TYR A 1 126 ? -0.757 8.75 -2.973 1 96.81 126 TYR A N 1
ATOM 956 C CA . TYR A 1 126 ? -0.978 9.117 -1.578 1 96.81 126 TYR A CA 1
ATOM 957 C C . TYR A 1 126 ? -2.41 9.586 -1.358 1 96.81 126 TYR A C 1
ATOM 959 O O . TYR A 1 126 ? -2.936 9.5 -0.246 1 96.81 126 TYR A O 1
ATOM 967 N N . PRO A 1 127 ? -3.158 10.133 -2.381 1 97.88 127 PRO A N 1
ATOM 968 C CA . PRO A 1 127 ? -4.57 10.43 -2.135 1 97.88 127 PRO A CA 1
ATOM 969 C C . PRO A 1 127 ? -5.375 9.195 -1.743 1 97.88 127 PRO A C 1
ATOM 971 O O . PRO A 1 127 ? -6.348 9.305 -0.991 1 97.88 127 PRO A O 1
ATOM 974 N N . VAL A 1 128 ? -4.984 8.039 -2.25 1 98.75 128 VAL A N 1
ATOM 975 C CA . VAL A 1 128 ? -5.656 6.793 -1.886 1 98.75 128 VAL A CA 1
ATOM 976 C C . VAL A 1 128 ? -5.312 6.422 -0.446 1 98.75 128 VAL A C 1
ATOM 978 O O . VAL A 1 128 ? -6.156 5.898 0.286 1 98.75 128 VAL A O 1
ATOM 981 N N . LEU A 1 129 ? -4.012 6.637 -0.038 1 98.62 129 LEU A N 1
ATOM 982 C CA . LEU A 1 129 ? -3.652 6.441 1.362 1 98.62 129 LEU A CA 1
ATOM 983 C C . LEU A 1 129 ? -4.477 7.355 2.266 1 98.62 129 LEU A C 1
ATOM 985 O O . LEU A 1 129 ? -4.914 6.938 3.342 1 98.62 129 LEU A O 1
ATOM 989 N N . MET A 1 130 ? -4.691 8.609 1.859 1 98.06 130 MET A N 1
ATOM 990 C CA . MET A 1 130 ? -5.539 9.523 2.623 1 98.06 130 MET A CA 1
ATOM 991 C C . MET A 1 130 ? -6.953 8.969 2.754 1 98.06 130 MET A C 1
ATOM 993 O O . MET A 1 130 ? -7.547 9.016 3.832 1 98.06 130 MET A O 1
ATOM 997 N N . ALA A 1 131 ? -7.488 8.477 1.63 1 98.69 131 ALA A N 1
ATOM 998 C CA . ALA A 1 131 ? -8.805 7.844 1.678 1 98.69 131 ALA A CA 1
ATOM 999 C C . ALA A 1 131 ? -8.828 6.695 2.684 1 98.69 131 ALA A C 1
ATOM 1001 O O . ALA A 1 131 ? -9.781 6.555 3.453 1 98.69 131 ALA A O 1
ATOM 1002 N N . ALA A 1 132 ? -7.793 5.883 2.672 1 98.81 132 ALA A N 1
ATOM 1003 C CA . ALA A 1 132 ? -7.691 4.77 3.613 1 98.81 132 ALA A CA 1
ATOM 1004 C C . ALA A 1 132 ? -7.684 5.27 5.055 1 98.81 132 ALA A C 1
ATOM 1006 O O . ALA A 1 132 ? -8.32 4.676 5.926 1 98.81 132 ALA A O 1
ATOM 1007 N N . ASP A 1 133 ? -6.949 6.344 5.34 1 98.56 133 ASP A N 1
ATOM 1008 C CA . ASP A 1 133 ? -6.883 6.922 6.68 1 98.56 133 ASP A CA 1
ATOM 1009 C C . ASP A 1 133 ? -8.273 7.301 7.18 1 98.56 133 ASP A C 1
ATOM 1011 O O . ASP A 1 133 ? -8.617 7.055 8.336 1 98.56 133 ASP A O 1
ATOM 1015 N N . ILE A 1 134 ? -9.031 7.906 6.297 1 98.38 134 ILE A N 1
ATOM 1016 C CA . ILE A 1 134 ? -10.352 8.422 6.641 1 98.38 134 ILE A CA 1
ATOM 1017 C C . ILE A 1 134 ? -11.336 7.262 6.805 1 98.38 134 ILE A C 1
ATOM 1019 O O . ILE A 1 134 ? -12.031 7.164 7.816 1 98.38 134 ILE A O 1
ATOM 1023 N N . LEU A 1 135 ? -11.336 6.34 5.871 1 98.75 135 LEU A N 1
ATOM 1024 C CA . LEU A 1 135 ? -12.359 5.305 5.773 1 98.75 135 LEU A CA 1
ATOM 1025 C C . LEU A 1 135 ? -12.086 4.176 6.762 1 98.75 135 LEU A C 1
ATOM 1027 O O . LEU A 1 135 ? -13.008 3.477 7.184 1 98.75 135 LEU A O 1
ATOM 1031 N N . LEU A 1 136 ? -10.797 3.965 7.125 1 98.69 136 LEU A N 1
ATOM 1032 C CA . LEU A 1 136 ? -10.422 2.92 8.078 1 98.69 136 LEU A CA 1
ATOM 1033 C C . LEU A 1 136 ? -11.195 3.068 9.383 1 98.69 136 LEU A C 1
ATOM 1035 O O . LEU A 1 136 ? -11.523 2.072 10.031 1 98.69 136 LEU A O 1
ATOM 1039 N N . TYR A 1 137 ? -11.539 4.285 9.758 1 98.38 137 TYR A N 1
ATOM 1040 C CA . TYR A 1 137 ? -12.227 4.562 11.016 1 98.38 137 TYR A CA 1
ATOM 1041 C C . TYR A 1 137 ? -13.672 4.965 10.766 1 98.38 137 TYR A C 1
ATOM 1043 O O . TYR A 1 137 ? -14.367 5.406 11.688 1 98.38 137 TYR A O 1
ATOM 1051 N N . ASN A 1 138 ? -14.086 4.891 9.477 1 97.88 138 ASN A N 1
ATOM 1052 C CA . ASN A 1 138 ? -15.43 5.277 9.047 1 97.88 138 ASN A CA 1
ATOM 1053 C C . ASN A 1 138 ? -15.781 6.688 9.508 1 97.88 138 ASN A C 1
ATOM 1055 O O . ASN A 1 138 ? -16.844 6.91 10.086 1 97.88 138 ASN A O 1
ATOM 1059 N N . ALA A 1 139 ? -14.891 7.594 9.336 1 96.88 139 ALA A N 1
ATOM 1060 C CA . ALA A 1 139 ? -15.055 8.984 9.75 1 96.88 139 ALA A CA 1
ATOM 1061 C C . ALA A 1 139 ? -16.203 9.648 9 1 96.88 139 ALA A C 1
ATOM 1063 O O . ALA A 1 139 ? -16.406 9.398 7.805 1 96.88 139 ALA A O 1
ATOM 1064 N N . ASN A 1 140 ? -16.953 10.469 9.664 1 95.19 140 ASN A N 1
ATOM 1065 C CA . ASN A 1 140 ? -18.047 11.234 9.078 1 95.19 140 ASN A CA 1
ATOM 1066 C C . ASN A 1 140 ? -17.594 12.609 8.609 1 95.19 140 ASN A C 1
ATOM 1068 O O . ASN A 1 140 ? -18.078 13.117 7.598 1 95.19 140 ASN A O 1
ATOM 1072 N N . LEU A 1 141 ? -16.75 13.164 9.406 1 93.62 141 LEU A N 1
ATOM 1073 C CA . LEU A 1 141 ? -16.297 14.531 9.172 1 93.62 141 LEU A CA 1
ATOM 1074 C C . LEU A 1 141 ? -14.773 14.594 9.086 1 93.62 141 LEU A C 1
ATOM 1076 O O . LEU A 1 141 ? -14.078 13.922 9.852 1 93.62 141 LEU A O 1
ATOM 1080 N N . VAL A 1 142 ? -14.328 15.32 8.188 1 93.62 142 VAL A N 1
ATOM 1081 C CA . VAL A 1 142 ? -12.898 15.508 7.988 1 93.62 142 VAL A CA 1
ATOM 1082 C C . VAL A 1 142 ? -12.586 17 7.871 1 93.62 142 VAL A C 1
ATOM 1084 O O . VAL A 1 142 ? -12.984 17.656 6.902 1 93.62 142 VAL A O 1
ATOM 1087 N N . PRO A 1 143 ? -11.867 17.5 8.859 1 88 143 PRO A N 1
ATOM 1088 C CA . PRO A 1 143 ? -11.43 18.906 8.734 1 88 143 PRO A CA 1
ATOM 1089 C C . PRO A 1 143 ? -10.375 19.094 7.648 1 88 143 PRO A C 1
ATOM 1091 O O . PRO A 1 143 ? -9.25 18.594 7.777 1 88 143 PRO A O 1
ATOM 1094 N N . VAL A 1 144 ? -10.766 19.641 6.57 1 81.38 144 VAL A N 1
ATOM 1095 C CA . VAL A 1 144 ? -9.812 19.797 5.484 1 81.38 144 VAL A CA 1
ATOM 1096 C C . VAL A 1 144 ? -9.875 21.234 4.945 1 81.38 144 VAL A C 1
ATOM 1098 O O . VAL A 1 144 ? -10.93 21.859 4.965 1 81.38 144 VAL A O 1
ATOM 1101 N N . GLY A 1 145 ? -8.633 21.688 4.598 1 76.25 145 GLY A N 1
ATOM 1102 C CA . GLY A 1 145 ? -8.594 22.938 3.859 1 76.25 145 GLY A CA 1
ATOM 1103 C C . GLY A 1 145 ? -9.07 22.797 2.426 1 76.25 145 GLY A C 1
ATOM 1104 O O . GLY A 1 145 ? -9.336 21.703 1.954 1 76.25 145 GLY A O 1
ATOM 1105 N N . ASN A 1 146 ? -9.203 23.875 1.693 1 76 146 ASN A N 1
ATOM 1106 C CA . ASN A 1 146 ? -9.672 23.906 0.313 1 76 146 ASN A CA 1
ATOM 1107 C C . ASN A 1 146 ? -8.758 23.109 -0.614 1 76 146 ASN A C 1
ATOM 1109 O O . ASN A 1 146 ? -9.211 22.547 -1.612 1 76 146 ASN A O 1
ATOM 1113 N N . ASP A 1 147 ? -7.566 23.062 -0.213 1 77.12 147 ASP A N 1
ATOM 1114 C CA . ASP A 1 147 ? -6.574 22.391 -1.052 1 77.12 147 ASP A CA 1
ATOM 1115 C C . ASP A 1 147 ? -6.738 20.875 -0.992 1 77.12 147 ASP A C 1
ATOM 1117 O O . ASP A 1 147 ? -6.211 20.156 -1.845 1 77.12 147 ASP A O 1
ATOM 1121 N N . GLN A 1 148 ? -7.414 20.391 -0.017 1 84.69 148 GLN A N 1
ATOM 1122 C CA . GLN A 1 148 ? -7.57 18.938 0.142 1 84.69 148 GLN A CA 1
ATOM 1123 C C . GLN A 1 148 ? -8.961 18.484 -0.278 1 84.69 148 GLN A C 1
ATOM 1125 O O . GLN A 1 148 ? -9.305 17.312 -0.139 1 84.69 148 GLN A O 1
ATOM 1130 N N . LYS A 1 149 ? -9.742 19.391 -0.753 1 89 149 LYS A N 1
ATOM 1131 C CA . LYS A 1 149 ? -11.117 19.094 -1.14 1 89 149 LYS A CA 1
ATOM 1132 C C . LYS A 1 149 ? -11.164 17.984 -2.182 1 89 149 LYS A C 1
ATOM 1134 O O . LYS A 1 149 ? -11.984 17.062 -2.084 1 89 149 LYS A O 1
ATOM 1139 N N . GLN A 1 150 ? -10.297 18.078 -3.141 1 94.31 150 GLN A N 1
ATOM 1140 C CA . GLN A 1 150 ? -10.266 17.062 -4.195 1 94.31 150 GLN A CA 1
ATOM 1141 C C . GLN A 1 150 ? -9.953 15.688 -3.631 1 94.31 150 GLN A C 1
ATOM 1143 O O . GLN A 1 150 ? -10.508 14.68 -4.082 1 94.31 150 GLN A O 1
ATOM 1148 N N . HIS A 1 151 ? -9.07 15.609 -2.709 1 96.44 151 HIS A N 1
ATOM 1149 C CA . HIS A 1 151 ? -8.719 14.344 -2.086 1 96.44 151 HIS A CA 1
ATOM 1150 C C . HIS A 1 151 ? -9.891 13.773 -1.287 1 96.44 151 HIS A C 1
ATOM 1152 O O . HIS A 1 151 ? -10.109 12.562 -1.274 1 96.44 151 HIS A O 1
ATOM 1158 N N . LEU A 1 152 ? -10.602 14.648 -0.641 1 96.44 152 LEU A N 1
ATOM 1159 C CA . LEU A 1 152 ? -11.789 14.195 0.078 1 96.44 152 LEU A CA 1
ATOM 1160 C C . LEU A 1 152 ? -12.836 13.648 -0.888 1 96.44 152 LEU A C 1
ATOM 1162 O O . LEU A 1 152 ? -13.492 12.648 -0.596 1 96.44 152 LEU A O 1
ATOM 1166 N N . GLU A 1 153 ? -12.992 14.336 -1.979 1 97.31 153 GLU A N 1
ATOM 1167 C CA . GLU A 1 153 ? -13.914 13.859 -3.006 1 97.31 153 GLU A CA 1
ATOM 1168 C C . GLU A 1 153 ? -13.508 12.469 -3.5 1 97.31 153 GLU A C 1
ATOM 1170 O O . GLU A 1 153 ? -14.367 11.617 -3.732 1 97.31 153 GLU A O 1
ATOM 1175 N N . LEU A 1 154 ? -12.242 12.32 -3.695 1 98.12 154 LEU A N 1
ATOM 1176 C CA . LEU A 1 154 ? -11.758 11 -4.078 1 98.12 154 LEU A CA 1
ATOM 1177 C C . LEU A 1 154 ? -12.141 9.953 -3.029 1 98.12 154 LEU A C 1
ATOM 1179 O O . LEU A 1 154 ? -12.57 8.852 -3.373 1 98.12 154 LEU A O 1
ATOM 1183 N N . ALA A 1 155 ? -11.922 10.273 -1.76 1 98.25 155 ALA A N 1
ATOM 1184 C CA . ALA A 1 155 ? -12.297 9.359 -0.684 1 98.25 155 ALA A CA 1
ATOM 1185 C C . ALA A 1 155 ? -13.781 9.016 -0.745 1 98.25 155 ALA A C 1
ATOM 1187 O O . ALA A 1 155 ? -14.172 7.867 -0.535 1 98.25 155 ALA A O 1
ATOM 1188 N N . GLN A 1 156 ? -14.594 10 -1.055 1 98.5 156 GLN A N 1
ATOM 1189 C CA . GLN A 1 156 ? -16.031 9.781 -1.201 1 98.5 156 GLN A CA 1
ATOM 1190 C C . GLN A 1 156 ? -16.328 8.828 -2.35 1 98.5 156 GLN A C 1
ATOM 1192 O O . GLN A 1 156 ? -17.125 7.898 -2.197 1 98.5 156 GLN A O 1
ATOM 1197 N N . ASP A 1 157 ? -15.688 9.102 -3.447 1 98.5 157 ASP A N 1
ATOM 1198 C CA . ASP A 1 157 ? -15.922 8.281 -4.633 1 98.5 157 ASP A CA 1
ATOM 1199 C C . ASP A 1 157 ? -15.492 6.836 -4.387 1 98.5 157 ASP A C 1
ATOM 1201 O O . ASP A 1 157 ? -16.172 5.898 -4.797 1 98.5 157 ASP A O 1
ATOM 1205 N N . ILE A 1 158 ? -14.398 6.66 -3.75 1 98.5 158 ILE A N 1
ATOM 1206 C CA . ILE A 1 158 ? -13.906 5.32 -3.451 1 98.5 158 ILE A CA 1
ATOM 1207 C C . ILE A 1 158 ? -14.883 4.613 -2.508 1 98.5 158 ILE A C 1
ATOM 1209 O O . ILE A 1 158 ? -15.195 3.434 -2.699 1 98.5 158 ILE A O 1
ATOM 1213 N N . ALA A 1 159 ? -15.328 5.324 -1.479 1 98.56 159 ALA A N 1
ATOM 1214 C CA . ALA A 1 159 ? -16.297 4.766 -0.541 1 98.56 159 ALA A CA 1
ATOM 1215 C C . ALA A 1 159 ? -17.562 4.301 -1.266 1 98.56 159 ALA A C 1
ATOM 1217 O O . ALA A 1 159 ? -18.031 3.182 -1.052 1 98.56 159 ALA A O 1
ATOM 1218 N N . LYS A 1 160 ? -18.062 5.152 -2.111 1 98.38 160 LYS A N 1
ATOM 1219 C CA . LYS A 1 160 ? -19.266 4.82 -2.879 1 98.38 160 LYS A CA 1
ATOM 1220 C C . LYS A 1 160 ? -19.031 3.607 -3.773 1 98.38 160 LYS A C 1
ATOM 1222 O O . LYS A 1 160 ? -19.875 2.723 -3.875 1 98.38 160 LYS A O 1
ATOM 1227 N N . THR A 1 161 ? -17.906 3.602 -4.445 1 97.19 161 THR A N 1
ATOM 1228 C CA . THR A 1 161 ? -17.547 2.502 -5.336 1 97.19 161 THR A CA 1
ATOM 1229 C C . THR A 1 161 ? -17.484 1.184 -4.574 1 97.19 161 THR A C 1
ATOM 1231 O O . THR A 1 161 ? -18.016 0.168 -5.035 1 97.19 161 THR A O 1
ATOM 1234 N N . PHE A 1 162 ? -16.891 1.186 -3.422 1 97.19 162 PHE A N 1
ATOM 1235 C CA . PHE A 1 162 ? -16.797 -0.01 -2.594 1 97.19 162 PHE A CA 1
ATOM 1236 C C . PHE A 1 162 ? -18.188 -0.5 -2.195 1 97.19 162 PHE A C 1
ATOM 1238 O O . PHE A 1 162 ? -18.516 -1.674 -2.385 1 97.19 162 PHE A O 1
ATOM 1245 N N . ASN A 1 163 ? -18.906 0.437 -1.601 1 97.56 163 ASN A N 1
ATOM 1246 C CA . ASN A 1 163 ? -20.25 0.086 -1.15 1 97.56 163 ASN A CA 1
ATOM 1247 C C . ASN A 1 163 ? -21.094 -0.488 -2.287 1 97.56 163 ASN A C 1
ATOM 1249 O O . ASN A 1 163 ? -21.797 -1.482 -2.104 1 97.56 163 ASN A O 1
ATOM 1253 N N . LYS A 1 164 ? -20.984 0.104 -3.408 1 96.25 164 LYS A N 1
ATOM 1254 C CA . LYS A 1 164 ? -21.766 -0.348 -4.566 1 96.25 164 LYS A CA 1
ATOM 1255 C C . LYS A 1 164 ? -21.266 -1.704 -5.059 1 96.25 164 LYS A C 1
ATOM 1257 O O . LYS A 1 164 ? -22.062 -2.619 -5.281 1 96.25 164 LYS A O 1
ATOM 1262 N N . LEU A 1 165 ? -19.969 -1.812 -5.223 1 93.75 165 LEU A N 1
ATOM 1263 C CA . LEU A 1 165 ? -19.359 -3.018 -5.766 1 93.75 165 LEU A CA 1
ATOM 1264 C C . LEU A 1 165 ? -19.734 -4.242 -4.938 1 93.75 165 LEU A C 1
ATOM 1266 O O . LEU A 1 165 ? -20.031 -5.301 -5.488 1 93.75 165 LEU A O 1
ATOM 1270 N N . TYR A 1 166 ? -19.703 -4.09 -3.676 1 93.56 166 TYR A N 1
ATOM 1271 C CA . TYR A 1 166 ? -19.922 -5.234 -2.795 1 93.56 166 TYR A CA 1
ATOM 1272 C C . TYR A 1 166 ? -21.344 -5.254 -2.252 1 93.56 166 TYR A C 1
ATOM 1274 O O . TYR A 1 166 ? -21.688 -6.082 -1.403 1 93.56 166 TYR A O 1
ATOM 1282 N N . SER A 1 167 ? -22.188 -4.332 -2.705 1 94.81 167 SER A N 1
ATOM 1283 C CA . SER A 1 167 ? -23.594 -4.234 -2.32 1 94.81 167 SER A CA 1
ATOM 1284 C C . SER A 1 167 ? -23.75 -4.176 -0.806 1 94.81 167 SER A C 1
ATOM 1286 O O . SER A 1 167 ? -24.531 -4.941 -0.227 1 94.81 167 SER A O 1
ATOM 1288 N N . VAL A 1 168 ? -22.922 -3.283 -0.196 1 96.19 168 VAL A N 1
ATOM 1289 C CA . VAL A 1 168 ? -22.969 -3.074 1.247 1 96.19 168 VAL A CA 1
ATOM 1290 C C . VAL A 1 168 ? -23.078 -1.582 1.551 1 96.19 168 VAL A C 1
ATOM 1292 O O . VAL A 1 168 ? -22.938 -0.748 0.653 1 96.19 168 VAL A O 1
ATOM 1295 N N . ASP A 1 169 ? -23.406 -1.266 2.799 1 96.5 169 ASP A N 1
ATOM 1296 C CA . ASP A 1 169 ? -23.359 0.092 3.336 1 96.5 169 ASP A CA 1
ATOM 1297 C C . ASP A 1 169 ? -22.359 0.192 4.492 1 96.5 169 ASP A C 1
ATOM 1299 O O . ASP A 1 169 ? -22.734 0.572 5.605 1 96.5 169 ASP A O 1
ATOM 1303 N N . HIS A 1 170 ? -21.141 -0.127 4.141 1 97.31 170 HIS A N 1
ATOM 1304 C CA . HIS A 1 170 ? -20.125 -0.227 5.18 1 97.31 170 HIS A CA 1
ATOM 1305 C C . HIS A 1 170 ? -19.469 1.123 5.434 1 97.31 170 HIS A C 1
ATOM 1307 O O . HIS A 1 170 ? -19.391 1.578 6.578 1 97.31 170 HIS A O 1
ATOM 1313 N N . PHE A 1 171 ? -18.984 1.74 4.332 1 98.5 171 PHE A N 1
ATOM 1314 C CA . PHE A 1 171 ? -18.281 3 4.5 1 98.5 171 PHE A CA 1
ATOM 1315 C C . PHE A 1 171 ? -19.25 4.172 4.555 1 98.5 171 PHE A C 1
ATOM 1317 O O . PHE A 1 171 ? -20.125 4.301 3.691 1 98.5 171 PHE A O 1
ATOM 1324 N N . ASN A 1 172 ? -19.094 4.996 5.543 1 97.81 172 ASN A N 1
ATOM 1325 C CA . ASN A 1 172 ? -19.703 6.32 5.508 1 97.81 172 ASN A CA 1
ATOM 1326 C C . ASN A 1 172 ? -19.109 7.184 4.402 1 97.81 172 ASN A C 1
ATOM 1328 O O . ASN A 1 172 ? -17.938 7.027 4.047 1 97.81 172 ASN A O 1
ATOM 1332 N N . ILE A 1 173 ? -19.922 8.031 3.865 1 98.25 173 ILE A N 1
ATOM 1333 C CA . ILE A 1 173 ? -19.406 9.031 2.947 1 98.25 173 ILE A CA 1
ATOM 1334 C C . ILE A 1 173 ? -18.938 10.258 3.732 1 98.25 173 ILE A C 1
ATOM 1336 O O . ILE A 1 173 ? -19.766 11.016 4.254 1 98.25 173 ILE A O 1
ATOM 1340 N N . PRO A 1 174 ? -17.656 10.445 3.873 1 97.62 174 PRO A N 1
ATOM 1341 C CA . PRO A 1 174 ? -17.156 11.523 4.723 1 97.62 174 PRO A CA 1
ATOM 1342 C C . PRO A 1 174 ? -17.453 12.906 4.148 1 97.62 174 PRO A C 1
ATOM 1344 O O . PRO A 1 174 ? -17.453 13.086 2.93 1 97.62 174 PRO A O 1
ATOM 1347 N N . SER A 1 175 ? -17.656 13.844 4.984 1 95.56 175 SER A N 1
ATOM 1348 C CA . SER A 1 175 ? -17.922 15.227 4.582 1 95.56 175 SER A CA 1
ATOM 1349 C C . SER A 1 175 ? -16.859 16.172 5.141 1 95.56 175 SER A C 1
ATOM 1351 O O . SER A 1 175 ? -16.219 15.867 6.156 1 95.56 175 SER A O 1
ATOM 1353 N N . ALA A 1 176 ? -16.719 17.234 4.434 1 92.19 176 ALA A N 1
ATOM 1354 C CA . ALA A 1 176 ? -15.758 18.234 4.887 1 92.19 176 ALA A CA 1
ATOM 1355 C C . ALA A 1 176 ? -16.312 19.031 6.066 1 92.19 176 ALA A C 1
ATOM 1357 O O . ALA A 1 176 ? -17.484 19.391 6.086 1 92.19 176 ALA A O 1
ATOM 1358 N N . LEU A 1 177 ? -15.586 19.109 7.078 1 87.44 177 LEU A N 1
ATOM 1359 C CA . LEU A 1 177 ? -15.844 20.094 8.125 1 87.44 177 LEU A CA 1
ATOM 1360 C C . LEU A 1 177 ? -15.117 21.406 7.828 1 87.44 177 LEU A C 1
ATOM 1362 O O . LEU A 1 177 ? -13.898 21.5 7.996 1 87.44 177 LEU A O 1
ATOM 1366 N N . GLN A 1 178 ? -15.836 22.266 7.219 1 75.81 178 GLN A N 1
ATOM 1367 C CA . GLN A 1 178 ? -15.203 23.5 6.754 1 75.81 178 GLN A CA 1
ATOM 1368 C C . GLN A 1 178 ? -14.938 24.453 7.918 1 75.81 178 GLN A C 1
ATOM 1370 O O . GLN A 1 178 ? -15.766 24.578 8.828 1 75.81 178 GLN A O 1
ATOM 1375 N N . PHE A 1 179 ? -13.641 24.766 7.918 1 68.25 179 PHE A N 1
ATOM 1376 C CA . PHE A 1 179 ? -13.305 25.812 8.875 1 68.25 179 PHE A CA 1
ATOM 1377 C C . PHE A 1 179 ? -13.328 27.188 8.211 1 68.25 179 PHE A C 1
ATOM 1379 O O . PHE A 1 179 ? -13.289 27.281 6.984 1 68.25 179 PHE A O 1
ATOM 1386 N N . ASP A 1 180 ? -13.648 28.188 8.945 1 60.97 180 ASP A N 1
ATOM 1387 C CA . ASP A 1 180 ? -13.648 29.562 8.453 1 60.97 180 ASP A CA 1
ATOM 1388 C C . ASP A 1 180 ? -12.352 29.875 7.711 1 60.97 180 ASP A C 1
ATOM 1390 O O . ASP A 1 180 ? -11.258 29.578 8.195 1 60.97 180 ASP A O 1
ATOM 1394 N N . GLU A 1 181 ? -12.461 30.141 6.383 1 59.75 181 GLU A N 1
ATOM 1395 C CA . GLU A 1 181 ? -11.367 30.484 5.48 1 59.75 181 GLU A CA 1
ATOM 1396 C C . GLU A 1 181 ? -10.469 31.562 6.094 1 59.75 181 GLU A C 1
ATOM 1398 O O . GLU A 1 181 ? -9.305 31.703 5.707 1 59.75 181 GLU A O 1
ATOM 1403 N N . SER A 1 182 ? -11.047 32.312 6.957 1 57.06 182 SER A N 1
ATOM 1404 C CA . SER A 1 182 ? -10.25 33.375 7.551 1 57.06 182 SER A CA 1
ATOM 1405 C C . SER A 1 182 ? -9.031 32.844 8.273 1 57.06 182 SER A C 1
ATOM 1407 O O . SER A 1 182 ? -8.07 33.562 8.523 1 57.06 182 SER A O 1
ATOM 1409 N N . ALA A 1 183 ? -8.977 31.562 8.32 1 66.25 183 ALA A N 1
ATOM 1410 C CA . ALA A 1 183 ? -7.906 30.984 9.109 1 66.25 183 ALA A CA 1
ATOM 1411 C C . ALA A 1 183 ? -6.77 30.484 8.219 1 66.25 183 ALA A C 1
ATOM 1413 O O . ALA A 1 183 ? -5.844 29.828 8.695 1 66.25 183 ALA A O 1
ATOM 1414 N N . ARG A 1 184 ? -6.766 30.953 6.977 1 80.44 184 ARG A N 1
ATOM 1415 C CA . ARG A 1 184 ? -5.672 30.609 6.082 1 80.44 184 ARG A CA 1
ATOM 1416 C C . ARG A 1 184 ? -4.5 31.562 6.242 1 80.44 184 ARG A C 1
ATOM 1418 O O . ARG A 1 184 ? -4.609 32.75 5.91 1 80.44 184 ARG A O 1
ATOM 1425 N N . ILE A 1 185 ? -3.506 31.125 6.695 1 91.62 185 ILE A N 1
ATOM 1426 C CA . ILE A 1 185 ? -2.318 31.938 6.941 1 91.62 185 ILE A CA 1
ATOM 1427 C C . ILE A 1 185 ? -1.344 31.797 5.773 1 91.62 185 ILE A C 1
ATOM 1429 O O . ILE A 1 185 ? -0.995 30.672 5.379 1 91.62 185 ILE A O 1
ATOM 1433 N N . MET A 1 186 ? -0.941 32.938 5.285 1 93.12 186 MET A N 1
ATOM 1434 C CA . MET A 1 186 ? -0.084 32.969 4.102 1 93.12 186 MET A CA 1
ATOM 1435 C C . MET A 1 186 ? 1.377 33.156 4.492 1 93.12 186 MET A C 1
ATOM 1437 O O . MET A 1 186 ? 1.683 33.406 5.656 1 93.12 186 MET A O 1
ATOM 1441 N N . SER A 1 187 ? 2.256 33 3.547 1 95.44 187 SER A N 1
ATOM 1442 C CA . SER A 1 187 ? 3.689 33.188 3.734 1 95.44 187 SER A CA 1
ATOM 1443 C C . SER A 1 187 ? 4 34.625 4.137 1 95.44 187 SER A C 1
ATOM 1445 O O . SER A 1 187 ? 3.396 35.562 3.617 1 95.44 187 SER A O 1
ATOM 1447 N N . LEU A 1 188 ? 4.984 34.781 4.961 1 97.38 188 LEU A N 1
ATOM 1448 C CA . LEU A 1 188 ? 5.402 36.094 5.371 1 97.38 188 LEU A CA 1
ATOM 1449 C C . LEU A 1 188 ? 6.176 36.812 4.258 1 97.38 188 LEU A C 1
ATOM 1451 O O . LEU A 1 188 ? 6.375 38.031 4.297 1 97.38 188 LEU A O 1
ATOM 1455 N N . ARG A 1 189 ? 6.598 36 3.279 1 96 189 ARG A N 1
ATOM 1456 C CA . ARG A 1 189 ? 7.418 36.562 2.203 1 96 189 ARG A CA 1
ATOM 1457 C C . ARG A 1 189 ? 6.59 36.781 0.938 1 96 189 ARG A C 1
ATOM 1459 O O . ARG A 1 189 ? 6.977 37.531 0.062 1 96 189 ARG A O 1
ATOM 1466 N N . ASP A 1 190 ? 5.484 36.062 0.841 1 95.06 190 ASP A N 1
ATOM 1467 C CA . ASP A 1 190 ? 4.59 36.125 -0.31 1 95.06 190 ASP A CA 1
ATOM 1468 C C . ASP A 1 190 ? 3.141 35.906 0.107 1 95.06 190 ASP A C 1
ATOM 1470 O O . ASP A 1 190 ? 2.713 34.781 0.289 1 95.06 190 ASP A O 1
ATOM 1474 N N . GLY A 1 191 ? 2.375 37.031 0.14 1 93.31 191 GLY A N 1
ATOM 1475 C CA . GLY A 1 191 ? 1.007 36.969 0.629 1 93.31 191 GLY A CA 1
ATOM 1476 C C . GLY A 1 191 ? 0.09 36.125 -0.26 1 93.31 191 GLY A C 1
ATOM 1477 O O . GLY A 1 191 ? -1.05 35.844 0.112 1 93.31 191 GLY A O 1
ATOM 1478 N N . LYS A 1 192 ? 0.566 35.688 -1.41 1 90.12 192 LYS A N 1
ATOM 1479 C CA . LYS A 1 192 ? -0.244 34.938 -2.357 1 90.12 192 LYS A CA 1
ATOM 1480 C C . LYS A 1 192 ? 0.025 33.438 -2.234 1 90.12 192 LYS A C 1
ATOM 1482 O O . LYS A 1 192 ? -0.679 32.625 -2.834 1 90.12 192 LYS A O 1
ATOM 1487 N N . LYS A 1 193 ? 1.05 33.156 -1.392 1 90.69 193 LYS A N 1
ATOM 1488 C CA . LYS A 1 193 ? 1.411 31.75 -1.177 1 90.69 193 LYS A CA 1
ATOM 1489 C C . LYS A 1 193 ? 1.089 31.312 0.249 1 90.69 193 LYS A C 1
ATOM 1491 O O . LYS A 1 193 ? 1.364 32.031 1.205 1 90.69 193 LYS A O 1
ATOM 1496 N N . LYS A 1 194 ? 0.517 30.156 0.297 1 86.69 194 LYS A N 1
ATOM 1497 C CA . LYS A 1 194 ? 0.224 29.625 1.62 1 86.69 194 LYS A CA 1
ATOM 1498 C C . LYS A 1 194 ? 1.506 29.375 2.408 1 86.69 194 LYS A C 1
ATOM 1500 O O . LYS A 1 194 ? 2.521 28.969 1.841 1 86.69 194 LYS A O 1
ATOM 1505 N N . MET A 1 195 ? 1.409 29.641 3.709 1 90.56 195 MET A N 1
ATOM 1506 C CA . MET A 1 195 ? 2.541 29.297 4.57 1 90.56 195 MET A CA 1
ATOM 1507 C C . MET A 1 195 ? 2.832 27.797 4.527 1 90.56 195 MET A C 1
ATOM 1509 O O . MET A 1 195 ? 1.92 26.984 4.66 1 90.56 195 MET A O 1
ATOM 1513 N N . SER A 1 196 ? 4.086 27.453 4.34 1 85.38 196 SER A N 1
ATOM 1514 C CA . SER A 1 196 ? 4.43 26.047 4.148 1 85.38 196 SER A CA 1
ATOM 1515 C C . SER A 1 196 ? 5.809 25.734 4.719 1 85.38 196 SER A C 1
ATOM 1517 O O . SER A 1 196 ? 6.727 26.562 4.629 1 85.38 196 SER A O 1
ATOM 1519 N N . LYS A 1 197 ? 5.875 24.562 5.195 1 81.31 197 LYS A N 1
ATOM 1520 C CA . LYS A 1 197 ? 7.16 24.109 5.715 1 81.31 197 LYS A CA 1
ATOM 1521 C C . LYS A 1 197 ? 8.133 23.812 4.578 1 81.31 197 LYS A C 1
ATOM 1523 O O . LYS A 1 197 ? 9.352 23.797 4.781 1 81.31 197 LYS A O 1
ATOM 1528 N N . SER A 1 198 ? 7.605 23.516 3.461 1 75.12 198 SER A N 1
ATOM 1529 C CA . SER A 1 198 ? 8.438 23.141 2.324 1 75.12 198 SER A CA 1
ATOM 1530 C C . SER A 1 198 ? 9.086 24.359 1.686 1 75.12 198 SER A C 1
ATOM 1532 O O . SER A 1 198 ? 9.992 24.234 0.862 1 75.12 198 SER A O 1
ATOM 1534 N N . ASP A 1 199 ? 8.594 25.531 2.084 1 84.19 199 ASP A N 1
ATOM 1535 C CA . ASP A 1 199 ? 9.242 26.75 1.585 1 84.19 199 ASP A CA 1
ATOM 1536 C C . ASP A 1 199 ? 10.703 26.812 2.016 1 84.19 199 ASP A C 1
ATOM 1538 O O . ASP A 1 199 ? 11.016 26.609 3.189 1 84.19 199 ASP A O 1
ATOM 1542 N N . PRO A 1 200 ? 11.508 27.031 1.062 1 84.94 200 PRO A N 1
ATOM 1543 C CA . PRO A 1 200 ? 12.938 27.016 1.38 1 84.94 200 PRO A CA 1
ATOM 1544 C C . PRO A 1 200 ? 13.336 28.109 2.383 1 84.94 200 PRO A C 1
ATOM 1546 O O . PRO A 1 200 ? 14.305 27.938 3.121 1 84.94 200 PRO A O 1
ATOM 1549 N N . SER A 1 201 ? 12.648 29.188 2.398 1 90.69 201 SER A N 1
ATOM 1550 C CA . SER A 1 201 ? 12.969 30.281 3.309 1 90.69 201 SER A CA 1
ATOM 1551 C C . SER A 1 201 ? 12.25 30.125 4.641 1 90.69 201 SER A C 1
ATOM 1553 O O . SER A 1 201 ? 11.023 30.203 4.703 1 90.69 201 SER A O 1
ATOM 1555 N N . ASP A 1 202 ? 13.039 30.047 5.641 1 92.38 202 ASP A N 1
ATOM 1556 C CA . ASP A 1 202 ? 12.461 29.953 6.977 1 92.38 202 ASP A CA 1
ATOM 1557 C C . ASP A 1 202 ? 11.773 31.266 7.359 1 92.38 202 ASP A C 1
ATOM 1559 O O . ASP A 1 202 ? 10.906 31.281 8.234 1 92.38 202 ASP A O 1
ATOM 1563 N N . PHE A 1 203 ? 12.086 32.312 6.676 1 95.56 203 PHE A N 1
ATOM 1564 C CA . PHE A 1 203 ? 11.508 33.625 6.953 1 95.56 203 PHE A CA 1
ATOM 1565 C C . PHE A 1 203 ? 10.078 33.719 6.434 1 95.56 203 PHE A C 1
ATOM 1567 O O . PHE A 1 203 ? 9.344 34.656 6.758 1 95.56 203 PHE A O 1
ATOM 1574 N N . SER A 1 204 ? 9.719 32.688 5.715 1 95.5 204 SER A N 1
ATOM 1575 C CA . SER A 1 204 ? 8.383 32.656 5.125 1 95.5 204 SER A CA 1
ATOM 1576 C C . SER A 1 204 ? 7.336 32.188 6.137 1 95.5 204 SER A C 1
ATOM 1578 O O . SER A 1 204 ? 6.133 32.312 5.883 1 95.5 204 SER A O 1
ATOM 1580 N N . ARG A 1 205 ? 7.797 31.75 7.312 1 95.44 205 ARG A N 1
ATOM 1581 C CA . ARG A 1 205 ? 6.859 31.125 8.25 1 95.44 205 ARG A CA 1
ATOM 1582 C C . ARG A 1 205 ? 7.266 31.406 9.688 1 95.44 205 ARG A C 1
ATOM 1584 O O . ARG A 1 205 ? 8.422 31.766 9.961 1 95.44 205 ARG A O 1
ATOM 1591 N N . ILE A 1 206 ? 6.332 31.375 10.547 1 96.31 206 ILE A N 1
ATOM 1592 C CA . ILE A 1 206 ? 6.57 31.359 11.984 1 96.31 206 ILE A CA 1
ATOM 1593 C C . ILE A 1 206 ? 6.375 29.953 12.531 1 96.31 206 ILE A C 1
ATOM 1595 O O . ILE A 1 206 ? 5.266 29.422 12.5 1 96.31 206 ILE A O 1
ATOM 1599 N N . ASN A 1 207 ? 7.414 29.344 13.031 1 94.69 207 ASN A N 1
ATOM 1600 C CA . ASN A 1 207 ? 7.312 28.047 13.672 1 94.69 207 ASN A CA 1
ATOM 1601 C C . ASN A 1 207 ? 6.934 28.172 15.141 1 94.69 207 ASN A C 1
ATOM 1603 O O . ASN A 1 207 ? 7.34 29.109 15.812 1 94.69 207 ASN A O 1
ATOM 1607 N N . LEU A 1 208 ? 6.273 27.219 15.633 1 95.44 208 LEU A N 1
ATOM 1608 C CA . LEU A 1 208 ? 5.832 27.281 17.016 1 95.44 208 LEU A CA 1
ATOM 1609 C C . LEU A 1 208 ? 7.008 27.125 17.969 1 95.44 208 LEU A C 1
ATOM 1611 O O . LEU A 1 208 ? 6.895 27.422 19.172 1 95.44 208 LEU A O 1
ATOM 1615 N N . ILE A 1 209 ? 8.148 26.703 17.453 1 94.38 209 ILE A N 1
ATOM 1616 C CA . ILE A 1 209 ? 9.32 26.516 18.297 1 94.38 209 ILE A CA 1
ATOM 1617 C C . ILE A 1 209 ? 10.266 27.703 18.141 1 94.38 209 ILE A C 1
ATOM 1619 O O . ILE A 1 209 ? 11.344 27.734 18.734 1 94.38 209 ILE A O 1
ATOM 1623 N N . ASP A 1 210 ? 9.922 28.656 17.312 1 95.81 210 ASP A N 1
ATOM 1624 C CA . ASP A 1 210 ? 10.766 29.828 17.125 1 95.81 210 ASP A CA 1
ATOM 1625 C C . ASP A 1 210 ? 10.945 30.578 18.453 1 95.81 210 ASP A C 1
ATOM 1627 O O . ASP A 1 210 ? 9.992 30.734 19.219 1 95.81 210 ASP A O 1
ATOM 1631 N N . THR A 1 211 ? 12.125 31.109 18.641 1 97.44 211 THR A N 1
ATOM 1632 C CA . THR A 1 211 ? 12.359 31.969 19.797 1 97.44 211 THR A CA 1
ATOM 1633 C C . THR A 1 211 ? 11.672 33.312 19.625 1 97.44 211 THR A C 1
ATOM 1635 O O . THR A 1 211 ? 11.227 33.656 18.516 1 97.44 211 THR A O 1
ATOM 1638 N N . ASP A 1 212 ? 11.578 34.031 20.719 1 98.19 212 ASP A N 1
ATOM 1639 C CA . ASP A 1 212 ? 11 35.344 20.641 1 98.19 212 ASP A CA 1
ATOM 1640 C C . ASP A 1 212 ? 11.766 36.219 19.641 1 98.19 212 ASP A C 1
ATOM 1642 O O . ASP A 1 212 ? 11.164 36.969 18.875 1 98.19 212 ASP A O 1
ATOM 1646 N N . GLU A 1 213 ? 13.07 36.094 19.672 1 98.19 213 GLU A N 1
ATOM 1647 C CA . GLU A 1 213 ? 13.914 36.875 18.781 1 98.19 213 GLU A CA 1
ATOM 1648 C C . GLU A 1 213 ? 13.672 36.5 17.328 1 98.19 213 GLU A C 1
ATOM 1650 O O . GLU A 1 213 ? 13.625 37.344 16.453 1 98.19 213 GLU A O 1
ATOM 1655 N N . GLU A 1 214 ? 13.516 35.25 17.125 1 97.75 214 GLU A N 1
ATOM 1656 C CA . GLU A 1 214 ? 13.258 34.75 15.766 1 97.75 214 GLU A CA 1
ATOM 1657 C C . GLU A 1 214 ? 11.906 35.25 15.258 1 97.75 214 GLU A C 1
ATOM 1659 O O . GLU A 1 214 ? 11.789 35.688 14.102 1 97.75 214 GLU A O 1
ATOM 1664 N N . ILE A 1 215 ? 10.914 35.156 16.078 1 98.25 215 ILE A N 1
ATOM 1665 C CA . ILE A 1 215 ? 9.586 35.656 15.711 1 98.25 215 ILE A CA 1
ATOM 1666 C C . ILE A 1 215 ? 9.648 37.125 15.344 1 98.25 215 ILE A C 1
ATOM 1668 O O . ILE A 1 215 ? 9.141 37.531 14.297 1 98.25 215 ILE A O 1
ATOM 1672 N N . ALA A 1 216 ? 10.336 37.875 16.203 1 98.19 216 ALA A N 1
ATOM 1673 C CA . ALA A 1 216 ? 10.469 39.312 15.961 1 98.19 216 ALA A CA 1
ATOM 1674 C C . ALA A 1 216 ? 11.172 39.562 14.633 1 98.19 216 ALA A C 1
ATOM 1676 O O . ALA A 1 216 ? 10.758 40.438 13.867 1 98.19 216 ALA A O 1
ATOM 1677 N N . LEU A 1 217 ? 12.211 38.844 14.43 1 98.12 217 LEU A N 1
ATOM 1678 C CA . LEU A 1 217 ? 12.992 39.031 13.211 1 98.12 217 LEU A CA 1
ATOM 1679 C C . LEU A 1 217 ? 12.172 38.688 11.977 1 98.12 217 LEU A C 1
ATOM 1681 O O . LEU A 1 217 ? 12.188 39.438 10.984 1 98.12 217 LEU A O 1
ATOM 1685 N N . LYS A 1 218 ? 11.438 37.562 12.023 1 98.12 218 LYS A N 1
ATOM 1686 C CA . LYS A 1 218 ? 10.648 37.125 10.883 1 98.12 218 LYS A CA 1
ATOM 1687 C C . LYS A 1 218 ? 9.523 38.094 10.578 1 98.12 218 LYS A C 1
ATOM 1689 O O . LYS A 1 218 ? 9.234 38.375 9.414 1 98.12 218 LYS A O 1
ATOM 1694 N N . VAL A 1 219 ? 8.891 38.656 11.586 1 98.06 219 VAL A N 1
ATOM 1695 C CA . VAL A 1 219 ? 7.82 39.625 11.383 1 98.06 219 VAL A CA 1
ATOM 1696 C C . VAL A 1 219 ? 8.398 40.938 10.828 1 98.06 219 VAL A C 1
ATOM 1698 O O . VAL A 1 219 ? 7.828 41.531 9.922 1 98.06 219 VAL A O 1
ATOM 1701 N N . ARG A 1 220 ? 9.523 41.312 11.383 1 97.06 220 ARG A N 1
ATOM 1702 C CA . ARG A 1 220 ? 10.18 42.531 10.914 1 97.06 220 ARG A CA 1
ATOM 1703 C C . ARG A 1 220 ? 10.539 42.438 9.438 1 97.06 220 ARG A C 1
ATOM 1705 O O . ARG A 1 220 ? 10.43 43.438 8.703 1 97.06 220 ARG A O 1
ATOM 1712 N N . LYS A 1 221 ? 10.914 41.281 9.031 1 96.69 221 LYS A N 1
ATOM 1713 C CA . LYS A 1 221 ? 11.391 41.062 7.664 1 96.69 221 LYS A CA 1
ATOM 1714 C C . LYS A 1 221 ? 10.234 40.719 6.73 1 96.69 221 LYS A C 1
ATOM 1716 O O . LYS A 1 221 ? 10.43 40.562 5.523 1 96.69 221 LYS A O 1
ATOM 1721 N N . ALA A 1 222 ? 9.07 40.531 7.277 1 97.12 222 ALA A N 1
ATOM 1722 C CA . ALA A 1 222 ? 7.926 40.188 6.441 1 97.12 222 ALA A CA 1
ATOM 1723 C C . ALA A 1 222 ? 7.703 41.219 5.348 1 97.12 222 ALA A C 1
ATOM 1725 O O . ALA A 1 222 ? 7.82 42.438 5.594 1 97.12 222 ALA A O 1
ATOM 1726 N N . THR A 1 223 ? 7.387 40.75 4.168 1 95.12 223 THR A N 1
ATOM 1727 C CA . THR A 1 223 ? 7.168 41.625 3.029 1 95.12 223 THR A CA 1
ATOM 1728 C C . THR A 1 223 ? 5.891 42.438 3.215 1 95.12 223 THR A C 1
ATOM 1730 O O . THR A 1 223 ? 4.867 41.906 3.652 1 95.12 223 THR A O 1
ATOM 1733 N N . THR A 1 224 ? 5.93 43.75 3.021 1 90.75 224 THR A N 1
ATOM 1734 C CA . THR A 1 224 ? 4.766 44.625 3.014 1 90.75 224 THR A CA 1
ATOM 1735 C C . THR A 1 224 ? 4.855 45.625 1.864 1 90.75 224 THR A C 1
ATOM 1737 O O . THR A 1 224 ? 5.844 45.656 1.13 1 90.75 224 THR A O 1
ATOM 1740 N N . ASP A 1 225 ? 3.789 46.25 1.549 1 88.19 225 ASP A N 1
ATOM 1741 C CA . ASP A 1 225 ? 3.805 47.281 0.504 1 88.19 225 ASP A CA 1
ATOM 1742 C C . ASP A 1 225 ? 4.211 48.625 1.07 1 88.19 225 ASP A C 1
ATOM 1744 O O . ASP A 1 225 ? 4.504 48.75 2.262 1 88.19 225 ASP A O 1
ATOM 1748 N N . SER A 1 226 ? 4.297 49.656 0.205 1 83.62 226 SER A N 1
ATOM 1749 C CA . SER A 1 226 ? 4.766 50.969 0.609 1 83.62 226 SER A CA 1
ATOM 1750 C C . SER A 1 226 ? 3.6 51.906 0.859 1 83.62 226 SER A C 1
ATOM 1752 O O . SER A 1 226 ? 3.801 53.125 1.081 1 83.62 226 SER A O 1
ATOM 1754 N N . ILE A 1 227 ? 2.445 51.344 0.865 1 85.06 227 ILE A N 1
ATOM 1755 C CA . ILE A 1 227 ? 1.271 52.188 1.033 1 85.06 227 ILE A CA 1
ATOM 1756 C C . ILE A 1 227 ? 1.06 52.5 2.516 1 85.06 227 ILE A C 1
ATOM 1758 O O . ILE A 1 227 ? 1.043 51.594 3.344 1 85.06 227 ILE A O 1
ATOM 1762 N N . MET A 1 228 ? 0.921 53.719 2.891 1 81.62 228 MET A N 1
ATOM 1763 C CA . MET A 1 228 ? 0.753 54.125 4.285 1 81.62 228 MET A CA 1
ATOM 1764 C C . MET A 1 228 ? -0.695 53.938 4.73 1 81.62 228 MET A C 1
ATOM 1766 O O . MET A 1 228 ? -1.622 54.219 3.969 1 81.62 228 MET A O 1
ATOM 1770 N N . GLY A 1 229 ? -0.835 53.469 5.965 1 85.75 229 GLY A N 1
ATOM 1771 C CA . GLY A 1 229 ? -2.154 53.375 6.57 1 85.75 229 GLY A CA 1
ATOM 1772 C C . GLY A 1 229 ? -2.852 52.062 6.266 1 85.75 229 GLY A C 1
ATOM 1773 O O . GLY A 1 229 ? -2.418 51.312 5.391 1 85.75 229 GLY A O 1
ATOM 1774 N N . PHE A 1 230 ? -3.809 51.719 7.047 1 92.75 230 PHE A N 1
ATOM 1775 C CA . PHE A 1 230 ? -4.613 50.531 6.922 1 92.75 230 PHE A CA 1
ATOM 1776 C C . PHE A 1 230 ? -6.039 50.875 6.504 1 92.75 230 PHE A C 1
ATOM 1778 O O . PHE A 1 230 ? -6.715 51.656 7.168 1 92.75 230 PHE A O 1
ATOM 1785 N N . ASP A 1 231 ? -6.422 50.5 5.312 1 91.81 231 ASP A N 1
ATOM 1786 C CA . ASP A 1 231 ? -7.781 50.688 4.805 1 91.81 231 ASP A CA 1
ATOM 1787 C C . ASP A 1 231 ? -8.438 49.312 4.508 1 91.81 231 ASP A C 1
ATOM 1789 O O . ASP A 1 231 ? -8.016 48.625 3.596 1 91.81 231 ASP A O 1
ATOM 1793 N N . TYR A 1 232 ? -9.469 49.062 5.246 1 93.38 232 TYR A N 1
ATOM 1794 C CA . TYR A 1 232 ? -10.148 47.75 5.129 1 93.38 232 TYR A CA 1
ATOM 1795 C C . TYR A 1 232 ? -10.648 47.531 3.705 1 93.38 232 TYR A C 1
ATOM 1797 O O . TYR A 1 232 ? -10.633 46.406 3.207 1 93.38 232 TYR A O 1
ATOM 1805 N N . GLN A 1 233 ? -11.047 48.531 3.033 1 91.19 233 GLN A N 1
ATOM 1806 C CA . GLN A 1 233 ? -11.602 48.406 1.689 1 91.19 233 GLN A CA 1
ATOM 1807 C C . GLN A 1 233 ? -10.523 48.062 0.671 1 91.19 233 GLN A C 1
ATOM 1809 O O . GLN A 1 233 ? -10.82 47.5 -0.393 1 91.19 233 GLN A O 1
ATOM 1814 N N . LEU A 1 234 ? -9.312 48.344 1.054 1 91.38 234 LEU A N 1
ATOM 1815 C CA . LEU A 1 234 ? -8.219 48.125 0.108 1 91.38 234 LEU A CA 1
ATOM 1816 C C . LEU A 1 234 ? -7.418 46.875 0.485 1 91.38 234 LEU A C 1
ATOM 1818 O O . LEU A 1 234 ? -6.477 46.5 -0.219 1 91.38 234 LEU A O 1
ATOM 1822 N N . LEU A 1 235 ? -7.84 46.281 1.49 1 91.5 235 LEU A N 1
ATOM 1823 C CA . LEU A 1 235 ? -7.059 45.156 2.035 1 91.5 235 LEU A CA 1
ATOM 1824 C C . LEU A 1 235 ? -6.938 44.031 1.021 1 91.5 235 LEU A C 1
ATOM 1826 O O . LEU A 1 235 ? -5.891 43.406 0.93 1 91.5 235 LEU A O 1
ATOM 1830 N N . ASN A 1 236 ? -7.938 43.844 0.248 1 90.31 236 ASN A N 1
ATOM 1831 C CA . ASN A 1 236 ? -7.965 42.75 -0.703 1 90.31 236 ASN A CA 1
ATOM 1832 C C . ASN A 1 236 ? -6.926 42.938 -1.806 1 90.31 236 ASN A C 1
ATOM 1834 O O . ASN A 1 236 ? -6.496 41.969 -2.43 1 90.31 236 ASN A O 1
ATOM 1838 N N . SER A 1 237 ? -6.562 44.094 -2.07 1 92.94 237 SER A N 1
ATOM 1839 C CA . SER A 1 237 ? -5.582 44.406 -3.111 1 92.94 237 SER A CA 1
ATOM 1840 C C . SER A 1 237 ? -4.168 44.438 -2.543 1 92.94 237 SER A C 1
ATOM 1842 O O . SER A 1 237 ? -3.207 44.688 -3.271 1 92.94 237 SER A O 1
ATOM 1844 N N . ARG A 1 238 ? -4.062 44.219 -1.238 1 94.12 238 ARG A N 1
ATOM 1845 C CA . ARG A 1 238 ? -2.779 44.219 -0.547 1 94.12 238 ARG A CA 1
ATOM 1846 C C . ARG A 1 238 ? -2.533 42.906 0.166 1 94.12 238 ARG A C 1
ATOM 1848 O O . ARG A 1 238 ? -2.594 42.844 1.396 1 94.12 238 ARG A O 1
ATOM 1855 N N . PRO A 1 239 ? -2.154 41.875 -0.538 1 94.25 239 PRO A N 1
ATOM 1856 C CA . PRO A 1 239 ? -2.115 40.5 0.001 1 94.25 239 PRO A CA 1
ATOM 1857 C C . PRO A 1 239 ? -1.175 40.375 1.196 1 94.25 239 PRO A C 1
ATOM 1859 O O . PRO A 1 239 ? -1.48 39.656 2.15 1 94.25 239 PRO A O 1
ATOM 1862 N N . GLU A 1 240 ? -0.013 41.062 1.161 1 95.19 240 GLU A N 1
ATOM 1863 C CA . GLU A 1 240 ? 0.934 40.938 2.266 1 95.19 240 GLU A CA 1
ATOM 1864 C C . GLU A 1 240 ? 0.368 41.562 3.541 1 95.19 240 GLU A C 1
ATOM 1866 O O . GLU A 1 240 ? 0.465 40.969 4.621 1 95.19 240 GLU A O 1
ATOM 1871 N N . LEU A 1 241 ? -0.197 42.75 3.406 1 94.88 241 LEU A N 1
ATOM 1872 C CA . LEU A 1 241 ? -0.809 43.375 4.562 1 94.88 241 LEU A CA 1
ATOM 1873 C C . LEU A 1 241 ? -2.018 42.594 5.051 1 94.88 241 LEU A C 1
ATOM 1875 O O . LEU A 1 241 ? -2.23 42.438 6.258 1 94.88 241 LEU A O 1
ATOM 1879 N N . GLN A 1 242 ? -2.82 42.156 4.137 1 94.62 242 GLN A N 1
ATOM 1880 C CA . GLN A 1 242 ? -3.986 41.375 4.48 1 94.62 242 GLN A CA 1
ATOM 1881 C C . GLN A 1 242 ? -3.594 40.156 5.324 1 94.62 242 GLN A C 1
ATOM 1883 O O . GLN A 1 242 ? -4.285 39.812 6.285 1 94.62 242 GLN A O 1
ATOM 1888 N N . ASN A 1 243 ? -2.535 39.5 4.949 1 95.19 243 ASN A N 1
ATOM 1889 C CA . ASN A 1 243 ? -2.045 38.344 5.703 1 95.19 243 ASN A CA 1
ATOM 1890 C C . ASN A 1 243 ? -1.71 38.719 7.145 1 95.19 243 ASN A C 1
ATOM 1892 O O . ASN A 1 243 ? -2.1 38 8.078 1 95.19 243 ASN A O 1
ATOM 1896 N N . LEU A 1 244 ? -1.021 39.781 7.309 1 96.31 244 LEU A N 1
ATOM 1897 C CA . LEU A 1 244 ? -0.627 40.219 8.648 1 96.31 244 LEU A CA 1
ATOM 1898 C C . LEU A 1 244 ? -1.847 40.594 9.477 1 96.31 244 LEU A C 1
ATOM 1900 O O . LEU A 1 244 ? -1.914 40.281 10.672 1 96.31 244 LEU A O 1
ATOM 1904 N N . VAL A 1 245 ? -2.75 41.281 8.828 1 95.69 245 VAL A N 1
ATOM 1905 C CA . VAL A 1 245 ? -3.986 41.656 9.5 1 95.69 245 VAL A CA 1
ATOM 1906 C C . VAL A 1 245 ? -4.766 40.406 9.898 1 95.69 245 VAL A C 1
ATOM 1908 O O . VAL A 1 245 ? -5.32 40.344 11 1 95.69 245 VAL A O 1
ATOM 1911 N N . ASN A 1 246 ? -4.777 39.438 9.055 1 94.38 246 ASN A N 1
ATOM 1912 C CA . ASN A 1 246 ? -5.469 38.188 9.336 1 94.38 246 ASN A CA 1
ATOM 1913 C C . ASN A 1 246 ? -4.836 37.469 10.516 1 94.38 246 ASN A C 1
ATOM 1915 O O . ASN A 1 246 ? -5.547 36.938 11.375 1 94.38 246 ASN A O 1
ATOM 1919 N N . ILE A 1 247 ? -3.547 37.375 10.5 1 95.62 247 ILE A N 1
ATOM 1920 C CA . ILE A 1 247 ? -2.844 36.75 11.617 1 95.62 247 ILE A CA 1
ATOM 1921 C C . ILE A 1 247 ? -3.207 37.469 12.914 1 95.62 247 ILE A C 1
ATOM 1923 O O . ILE A 1 247 ? -3.543 36.844 13.914 1 95.62 247 ILE A O 1
ATOM 1927 N N . TYR A 1 248 ? -3.146 38.781 12.852 1 96.19 248 TYR A N 1
ATOM 1928 C CA . TYR A 1 248 ? -3.514 39.594 14.008 1 96.19 248 TYR A CA 1
ATOM 1929 C C . TYR A 1 248 ? -4.945 39.312 14.445 1 96.19 248 TYR A C 1
ATOM 1931 O O . TYR A 1 248 ? -5.227 39.156 15.633 1 96.19 248 TYR A O 1
ATOM 1939 N N . SER A 1 249 ? -5.77 39.281 13.516 1 94.94 249 SER A N 1
ATOM 1940 C CA . SER A 1 249 ? -7.18 39.031 13.766 1 94.94 249 SER A CA 1
ATOM 1941 C C . SER A 1 249 ? -7.379 37.688 14.438 1 94.94 249 SER A C 1
ATOM 1943 O O . SER A 1 249 ? -8.078 37.562 15.453 1 94.94 249 SER A O 1
ATOM 1945 N N . CYS A 1 250 ? -6.777 36.625 13.969 1 92.31 250 CYS A N 1
ATOM 1946 C CA . CYS A 1 250 ? -6.902 35.281 14.492 1 92.31 250 CYS A CA 1
ATOM 1947 C C . CYS A 1 250 ? -6.395 35.188 15.93 1 92.31 250 CYS A C 1
ATOM 1949 O O . CYS A 1 250 ? -6.965 34.469 16.75 1 92.31 250 CYS A O 1
ATOM 1951 N N . LEU A 1 251 ? -5.363 35.938 16.234 1 93.81 251 LEU A N 1
ATOM 1952 C CA . LEU A 1 251 ? -4.727 35.875 17.547 1 93.81 251 LEU A CA 1
ATOM 1953 C C . LEU A 1 251 ? -5.453 36.75 18.562 1 93.81 251 LEU A C 1
ATOM 1955 O O . LEU A 1 251 ? -5.57 36.375 19.734 1 93.81 251 LEU A O 1
ATOM 1959 N N . SER A 1 252 ? -5.961 37.844 18.094 1 93.62 252 SER A N 1
ATOM 1960 C CA . SER A 1 252 ? -6.543 38.812 19 1 93.62 252 SER A CA 1
ATOM 1961 C C . SER A 1 252 ? -8.047 38.625 19.156 1 93.62 252 SER A C 1
ATOM 1963 O O . SER A 1 252 ? -8.656 39.062 20.125 1 93.62 252 SER A O 1
ATOM 1965 N N . GLY A 1 253 ? -8.664 38.125 18.094 1 91.62 253 GLY A N 1
ATOM 1966 C CA . GLY A 1 253 ? -10.109 37.969 18.062 1 91.62 253 GLY A CA 1
ATOM 1967 C C . GLY A 1 253 ? -10.812 39.188 17.484 1 91.62 253 GLY A C 1
ATOM 1968 O O . GLY A 1 253 ? -12.031 39.188 17.281 1 91.62 253 GLY A O 1
ATOM 1969 N N . LEU A 1 254 ? -10.039 40.125 17.172 1 94.62 254 LEU A N 1
ATOM 1970 C CA . LEU A 1 254 ? -10.617 41.312 16.562 1 94.62 254 LEU A CA 1
ATOM 1971 C C . LEU A 1 254 ? -10.867 41.094 15.07 1 94.62 254 LEU A C 1
ATOM 1973 O O . LEU A 1 254 ? -10.109 40.344 14.414 1 94.62 254 LEU A O 1
ATOM 1977 N N . SER A 1 255 ? -11.867 41.75 14.547 1 94.62 255 SER A N 1
ATOM 1978 C CA . SER A 1 255 ? -12.133 41.656 13.117 1 94.62 255 SER A CA 1
ATOM 1979 C C . SER A 1 255 ? -11.109 42.438 12.312 1 94.62 255 SER A C 1
ATOM 1981 O O . SER A 1 255 ? -10.531 43.406 12.805 1 94.62 255 SER A O 1
ATOM 1983 N N . PRO A 1 256 ? -10.914 42.031 11.117 1 94.81 256 PRO A N 1
ATOM 1984 C CA . PRO A 1 256 ? -10.016 42.812 10.258 1 94.81 256 PRO A CA 1
ATOM 1985 C C . PRO A 1 256 ? -10.43 44.25 10.133 1 94.81 256 PRO A C 1
ATOM 1987 O O . PRO A 1 256 ? -9.57 45.156 10.102 1 94.81 256 PRO A O 1
ATOM 1990 N N . CYS A 1 257 ? -11.68 44.438 10.047 1 95.69 257 CYS A N 1
ATOM 1991 C CA . CYS A 1 257 ? -12.188 45.812 9.961 1 95.69 257 CYS A CA 1
ATOM 1992 C C . CYS A 1 257 ? -11.789 46.625 11.188 1 95.69 257 CYS A C 1
ATOM 1994 O O . CYS A 1 257 ? -11.297 47.75 11.062 1 95.69 257 CYS A O 1
ATOM 1996 N N . ALA A 1 258 ? -11.953 46.125 12.344 1 96.94 258 ALA A N 1
ATOM 1997 C CA . ALA A 1 258 ? -11.586 46.812 13.586 1 96.94 258 ALA A CA 1
ATOM 1998 C C . ALA A 1 258 ? -10.086 47.062 13.648 1 96.94 258 ALA A C 1
ATOM 2000 O O . ALA A 1 258 ? -9.648 48.125 14.133 1 96.94 258 ALA A O 1
ATOM 2001 N N . ILE A 1 259 ? -9.328 46.094 13.156 1 96.56 259 ILE A N 1
ATOM 2002 C CA . ILE A 1 259 ? -7.875 46.25 13.156 1 96.56 259 ILE A CA 1
ATOM 2003 C C . ILE A 1 259 ? -7.457 47.375 12.234 1 96.56 259 ILE A C 1
ATOM 2005 O O . ILE A 1 259 ? -6.617 48.219 12.594 1 96.56 259 ILE A O 1
ATOM 2009 N N . CYS A 1 260 ? -8.07 47.469 11.094 1 96.06 260 CYS A N 1
ATOM 2010 C CA . CYS A 1 260 ? -7.746 48.531 10.141 1 96.06 260 CYS A CA 1
ATOM 2011 C C . CYS A 1 260 ? -8.125 49.906 10.695 1 96.06 260 CYS A C 1
ATOM 2013 O O . CYS A 1 260 ? -7.426 50.875 10.453 1 96.06 260 CYS A O 1
ATOM 2015 N N . GLU A 1 261 ? -9.18 49.906 11.398 1 95.94 261 GLU A N 1
ATOM 2016 C CA . GLU A 1 261 ? -9.594 51.156 12.023 1 95.94 261 GLU A CA 1
ATOM 2017 C C . GLU A 1 261 ? -8.609 51.562 13.102 1 95.94 261 GLU A C 1
ATOM 2019 O O . GLU A 1 261 ? -8.25 52.75 13.195 1 95.94 261 GLU A O 1
ATOM 2024 N N . GLU A 1 262 ? -8.219 50.719 13.875 1 95.5 262 GLU A N 1
ATOM 2025 C CA . GLU A 1 262 ? -7.293 51 14.969 1 95.5 262 GLU A CA 1
ATOM 2026 C C . GLU A 1 262 ? -5.941 51.469 14.445 1 95.5 262 GLU A C 1
ATOM 2028 O O . GLU A 1 262 ? -5.289 52.312 15.055 1 95.5 262 GLU A O 1
ATOM 2033 N N . TYR A 1 263 ? -5.613 50.938 13.273 1 95 263 TYR A N 1
ATOM 2034 C CA . TYR A 1 263 ? -4.273 51.219 12.781 1 95 263 TYR A CA 1
ATOM 2035 C C . TYR A 1 263 ? -4.328 52.094 11.516 1 95 263 TYR A C 1
ATOM 2037 O O . TYR A 1 263 ? -3.385 52.094 10.727 1 95 263 TYR A O 1
ATOM 2045 N N . GLU A 1 264 ? -5.363 52.719 11.352 1 93.31 264 GLU A N 1
ATOM 2046 C CA . GLU A 1 264 ? -5.633 53.5 10.164 1 93.31 264 GLU A CA 1
ATOM 2047 C C . GLU A 1 264 ? -4.48 54.469 9.859 1 93.31 264 GLU A C 1
ATOM 2049 O O . GLU A 1 264 ? -4.137 54.688 8.695 1 93.31 264 GLU A O 1
ATOM 2054 N N . HIS A 1 265 ? -3.875 55 10.93 1 91.38 265 HIS A N 1
ATOM 2055 C CA . HIS A 1 265 ? -2.834 56 10.703 1 91.38 265 HIS A CA 1
ATOM 2056 C C . HIS A 1 265 ? -1.479 55.5 11.195 1 91.38 265 HIS A C 1
ATOM 2058 O O . HIS A 1 265 ? -0.539 56.281 11.344 1 91.38 265 HIS A O 1
ATOM 2064 N N . SER A 1 266 ? -1.391 54.312 11.422 1 91.44 266 SER A N 1
ATOM 2065 C CA . SER A 1 266 ? -0.146 53.75 11.93 1 91.44 266 SER A CA 1
ATOM 2066 C C . SER A 1 266 ? 0.796 53.375 10.797 1 91.44 266 SER A C 1
ATOM 2068 O O . SER A 1 266 ? 0.358 53.188 9.664 1 91.44 266 SER A O 1
ATOM 2070 N N . THR A 1 267 ? 2.082 53.375 11.164 1 91.56 267 THR A N 1
ATOM 2071 C CA . THR A 1 267 ? 3.072 52.875 10.219 1 91.56 267 THR A CA 1
ATOM 2072 C C . THR A 1 267 ? 3.113 51.344 10.25 1 91.56 267 THR A C 1
ATOM 2074 O O . THR A 1 267 ? 2.643 50.719 11.203 1 91.56 267 THR A O 1
ATOM 2077 N N . MET A 1 268 ? 3.627 50.781 9.18 1 93.56 268 MET A N 1
ATOM 2078 C CA . MET A 1 268 ? 3.809 49.344 9.133 1 93.56 268 MET A CA 1
ATOM 2079 C C . MET A 1 268 ? 4.711 48.875 10.266 1 93.56 268 MET A C 1
ATOM 2081 O O . MET A 1 268 ? 4.484 47.812 10.836 1 93.56 268 MET A O 1
ATOM 2085 N N . ARG A 1 269 ? 5.703 49.656 10.531 1 93.38 269 ARG A N 1
ATOM 2086 C CA . ARG A 1 269 ? 6.637 49.312 11.602 1 93.38 269 ARG A CA 1
ATOM 2087 C C . ARG A 1 269 ? 5.914 49.188 12.938 1 93.38 269 ARG A C 1
ATOM 2089 O O . ARG A 1 269 ? 6.125 48.219 13.672 1 93.38 269 ARG A O 1
ATOM 2096 N N . GLU A 1 270 ? 5.09 50.125 13.227 1 94.19 270 GLU A N 1
ATOM 2097 C CA . GLU A 1 270 ? 4.328 50.094 14.469 1 94.19 270 GLU A CA 1
ATOM 2098 C C . GLU A 1 270 ? 3.408 48.906 14.539 1 94.19 270 GLU A C 1
ATOM 2100 O O . GLU A 1 270 ? 3.307 48.25 15.578 1 94.19 270 GLU A O 1
ATOM 2105 N N . PHE A 1 271 ? 2.719 48.656 13.477 1 96.31 271 PHE A N 1
ATOM 2106 C CA . PHE A 1 271 ? 1.817 47.5 13.43 1 96.31 271 PHE A CA 1
ATOM 2107 C C . PHE A 1 271 ? 2.588 46.219 13.617 1 96.31 271 PHE A C 1
ATOM 2109 O O . PHE A 1 271 ? 2.158 45.312 14.375 1 96.31 271 PHE A O 1
ATOM 2116 N N . LYS A 1 272 ? 3.697 46.031 12.945 1 96.94 272 LYS A N 1
ATOM 2117 C CA . LYS A 1 272 ? 4.512 44.844 13.047 1 96.94 272 LYS A CA 1
ATOM 2118 C C . LYS A 1 272 ? 5 44.625 14.477 1 96.94 272 LYS A C 1
ATOM 2120 O O . LYS A 1 272 ? 5.117 43.469 14.938 1 96.94 272 LYS A O 1
ATOM 2125 N N . GLU A 1 273 ? 5.312 45.688 15.148 1 97.06 273 GLU A N 1
ATOM 2126 C CA . GLU A 1 273 ? 5.734 45.562 16.531 1 97.06 273 GLU A CA 1
ATOM 2127 C C . GLU A 1 273 ? 4.613 45 17.406 1 97.06 273 GLU A C 1
ATOM 2129 O O . GLU A 1 273 ? 4.855 44.125 18.25 1 97.06 273 GLU A O 1
ATOM 2134 N N . LYS A 1 274 ? 3.439 45.531 17.203 1 97.31 274 LYS A N 1
ATOM 2135 C CA . LYS A 1 274 ? 2.295 45.031 17.969 1 97.31 274 LYS A CA 1
ATOM 2136 C C . LYS A 1 274 ? 1.984 43.562 17.609 1 97.31 274 LYS A C 1
ATOM 2138 O O . LYS A 1 274 ? 1.638 42.781 18.469 1 97.31 274 LYS A O 1
ATOM 2143 N N . LEU A 1 275 ? 2.037 43.281 16.328 1 98 275 LEU A N 1
ATOM 2144 C CA . LEU A 1 275 ? 1.833 41.938 15.875 1 98 275 LEU A CA 1
ATOM 2145 C C . LEU A 1 275 ? 2.859 41 16.5 1 98 275 LEU A C 1
ATOM 2147 O O . LEU A 1 275 ? 2.521 39.875 16.906 1 98 275 LEU A O 1
ATOM 2151 N N . THR A 1 276 ? 4.109 41.406 16.516 1 98.44 276 THR A N 1
ATOM 2152 C CA . THR A 1 276 ? 5.176 40.625 17.125 1 98.44 276 THR A CA 1
ATOM 2153 C C . THR A 1 276 ? 4.84 40.312 18.578 1 98.44 276 THR A C 1
ATOM 2155 O O . THR A 1 276 ? 4.957 39.156 19.016 1 98.44 276 THR A O 1
ATOM 2158 N N . ASP A 1 277 ? 4.422 41.344 19.281 1 98.25 277 ASP A N 1
ATOM 2159 C CA . ASP A 1 277 ? 4.059 41.156 20.688 1 98.25 277 ASP A CA 1
ATOM 2160 C C . ASP A 1 277 ? 2.936 40.125 20.844 1 98.25 277 ASP A C 1
ATOM 2162 O O . ASP A 1 277 ? 2.98 39.281 21.719 1 98.25 277 ASP A O 1
ATOM 2166 N N . LEU A 1 278 ? 1.963 40.281 20.016 1 97.69 278 LEU A N 1
ATOM 2167 C CA . LEU A 1 278 ? 0.823 39.375 20.047 1 97.69 278 LEU A CA 1
ATOM 2168 C C . LEU A 1 278 ? 1.26 37.938 19.734 1 97.69 278 LEU A C 1
ATOM 2170 O O . LEU A 1 278 ? 0.823 37 20.406 1 97.69 278 LEU A O 1
ATOM 2174 N N . LEU A 1 279 ? 2.057 37.781 18.734 1 98.12 279 LEU A N 1
ATOM 2175 C CA . LEU A 1 279 ? 2.574 36.469 18.344 1 98.12 279 LEU A CA 1
ATOM 2176 C C . LEU A 1 279 ? 3.369 35.844 19.5 1 98.12 279 LEU A C 1
ATOM 2178 O O . LEU A 1 279 ? 3.158 34.688 19.844 1 98.12 279 LEU A O 1
ATOM 2182 N N . ILE A 1 280 ? 4.289 36.594 20.047 1 98.12 280 ILE A N 1
ATOM 2183 C CA . ILE A 1 280 ? 5.152 36.094 21.109 1 98.12 280 ILE A CA 1
ATOM 2184 C C . ILE A 1 280 ? 4.305 35.688 22.312 1 98.12 280 ILE A C 1
ATOM 2186 O O . ILE A 1 280 ? 4.523 34.625 22.891 1 98.12 280 ILE A O 1
ATOM 2190 N N . SER A 1 281 ? 3.328 36.5 22.656 1 97.62 281 SER A N 1
ATOM 2191 C CA . SER A 1 281 ? 2.475 36.219 23.812 1 97.62 281 SER A CA 1
ATOM 2192 C C . SER A 1 281 ? 1.709 34.906 23.609 1 97.62 281 SER A C 1
ATOM 2194 O O . SER A 1 281 ? 1.403 34.219 24.578 1 97.62 281 SER A O 1
ATOM 2196 N N . ASN A 1 282 ? 1.343 34.625 22.406 1 95.56 282 ASN A N 1
ATOM 2197 C CA . ASN A 1 282 ? 0.568 33.406 22.109 1 95.56 282 ASN A CA 1
ATOM 2198 C C . ASN A 1 282 ? 1.473 32.219 21.891 1 95.56 282 ASN A C 1
ATOM 2200 O O . ASN A 1 282 ? 1.137 31.094 22.281 1 95.56 282 ASN A O 1
ATOM 2204 N N . ILE A 1 283 ? 2.609 32.375 21.266 1 96.5 283 ILE A N 1
ATOM 2205 C CA . ILE A 1 283 ? 3.447 31.266 20.812 1 96.5 283 ILE A CA 1
ATOM 2206 C C . ILE A 1 283 ? 4.43 30.859 21.906 1 96.5 283 ILE A C 1
ATOM 2208 O O . ILE A 1 283 ? 4.75 29.688 22.062 1 96.5 283 ILE A O 1
ATOM 2212 N N . SER A 1 284 ? 4.895 31.828 22.719 1 97.56 284 SER A N 1
ATOM 2213 C CA . SER A 1 284 ? 5.914 31.578 23.734 1 97.56 284 SER A CA 1
ATOM 2214 C C . SER A 1 284 ? 5.477 30.469 24.688 1 97.56 284 SER A C 1
ATOM 2216 O O . SER A 1 284 ? 6.23 29.531 24.938 1 97.56 284 SER A O 1
ATOM 2218 N N . PRO A 1 285 ? 4.219 30.578 25.25 1 97.38 285 PRO A N 1
ATOM 2219 C CA . PRO A 1 285 ? 3.797 29.5 26.141 1 97.38 285 PRO A CA 1
ATOM 2220 C C . PRO A 1 285 ? 3.764 28.141 25.453 1 97.38 285 PRO A C 1
ATOM 2222 O O . PRO A 1 285 ? 4.07 27.109 26.078 1 97.38 285 PRO A O 1
ATOM 2225 N N . ILE A 1 286 ? 3.332 28.078 24.219 1 96.69 286 ILE A N 1
ATOM 2226 C CA . ILE A 1 286 ? 3.279 26.828 23.453 1 96.69 286 ILE A CA 1
ATOM 2227 C C . ILE A 1 286 ? 4.691 26.281 23.281 1 96.69 286 ILE A C 1
ATOM 2229 O O . ILE A 1 286 ? 4.926 25.094 23.484 1 96.69 286 ILE A O 1
ATOM 2233 N N . ARG A 1 287 ? 5.609 27.156 22.859 1 97.12 287 ARG A N 1
ATOM 2234 C CA . ARG A 1 287 ? 7.004 26.766 22.672 1 97.12 287 ARG A CA 1
ATOM 2235 C C . ARG A 1 287 ? 7.582 26.172 23.953 1 97.12 287 ARG A C 1
ATOM 2237 O O . ARG A 1 287 ? 8.242 25.125 23.906 1 97.12 287 ARG A O 1
ATOM 2244 N N . HIS A 1 288 ? 7.301 26.844 25.078 1 97.62 288 HIS A N 1
ATOM 2245 C CA . HIS A 1 288 ? 7.797 26.344 26.344 1 97.62 288 HIS A CA 1
ATOM 2246 C C . HIS A 1 288 ? 7.211 24.984 26.672 1 97.62 288 HIS A C 1
ATOM 2248 O O . HIS A 1 288 ? 7.918 24.094 27.156 1 97.62 288 HIS A O 1
ATOM 2254 N N . ARG A 1 289 ? 5.961 24.859 26.469 1 97.44 289 ARG A N 1
ATOM 2255 C CA . ARG A 1 289 ? 5.305 23.594 26.719 1 97.44 289 ARG A CA 1
ATOM 2256 C C . ARG A 1 289 ? 5.859 22.484 25.828 1 97.44 289 ARG A C 1
ATOM 2258 O O . ARG A 1 289 ? 6.039 21.344 26.25 1 97.44 289 ARG A O 1
ATOM 2265 N N . ILE A 1 290 ? 6.109 22.734 24.547 1 96.94 290 ILE A N 1
ATOM 2266 C CA . ILE A 1 290 ? 6.707 21.781 23.625 1 96.94 290 ILE A CA 1
ATOM 2267 C C . ILE A 1 290 ? 8.047 21.297 24.172 1 96.94 290 ILE A C 1
ATOM 2269 O O . ILE A 1 290 ? 8.312 20.094 24.234 1 96.94 290 ILE A O 1
ATOM 2273 N N . ALA A 1 291 ? 8.828 22.297 24.594 1 96.81 291 ALA A N 1
ATOM 2274 C CA . ALA A 1 291 ? 10.141 21.969 25.125 1 96.81 291 ALA A CA 1
ATOM 2275 C C . ALA A 1 291 ? 10.031 21.062 26.359 1 96.81 291 ALA A C 1
ATOM 2277 O O . ALA A 1 291 ? 10.789 20.094 26.484 1 96.81 291 ALA A O 1
ATOM 2278 N N . GLU A 1 292 ? 9.117 21.375 27.203 1 97.94 292 GLU A N 1
ATOM 2279 C CA . GLU A 1 292 ? 8.883 20.562 28.391 1 97.94 292 GLU A CA 1
ATOM 2280 C C . GLU A 1 292 ? 8.469 19.141 28.031 1 97.94 292 GLU A C 1
ATOM 2282 O O . GLU A 1 292 ? 8.977 18.188 28.594 1 97.94 292 GLU A O 1
ATOM 2287 N N . LEU A 1 293 ? 7.566 19.016 27.141 1 97.75 293 LEU A N 1
ATOM 2288 C CA . LEU A 1 293 ? 7.051 17.719 26.734 1 97.75 293 LEU A CA 1
ATOM 2289 C C . LEU A 1 293 ? 8.141 16.875 26.078 1 97.75 293 LEU A C 1
ATOM 2291 O O . LEU A 1 293 ? 8.227 15.672 26.312 1 97.75 293 LEU A O 1
ATOM 2295 N N . LEU A 1 294 ? 8.977 17.531 25.25 1 96.25 294 LEU A N 1
ATOM 2296 C CA . LEU A 1 294 ? 10.023 16.812 24.547 1 96.25 294 LEU A CA 1
ATOM 2297 C C . LEU A 1 294 ? 11.047 16.234 25.531 1 96.25 294 LEU A C 1
ATOM 2299 O O . LEU A 1 294 ? 11.758 15.281 25.203 1 96.25 294 LEU A O 1
ATOM 2303 N N . GLU A 1 295 ? 11.07 16.812 26.719 1 97.19 295 GLU A N 1
ATOM 2304 C CA . GLU A 1 295 ? 11.961 16.297 27.75 1 97.19 295 GLU A CA 1
ATOM 2305 C C . GLU A 1 295 ? 11.312 15.156 28.531 1 97.19 295 GLU A C 1
ATOM 2307 O O . GLU A 1 295 ? 11.992 14.414 29.234 1 97.19 295 GLU A O 1
ATOM 2312 N N . ASP A 1 296 ? 10.062 14.992 28.406 1 97.25 296 ASP A N 1
ATOM 2313 C CA . ASP A 1 296 ? 9.32 13.953 29.109 1 97.25 296 ASP A CA 1
ATOM 2314 C C . ASP A 1 296 ? 8.961 12.797 28.172 1 97.25 296 ASP A C 1
ATOM 2316 O O . ASP A 1 296 ? 7.785 12.508 27.969 1 97.25 296 ASP A O 1
ATOM 2320 N N . THR A 1 297 ? 9.906 12.078 27.766 1 94.38 297 THR A N 1
ATOM 2321 C CA . THR A 1 297 ? 9.773 10.992 26.797 1 94.38 297 THR A CA 1
ATOM 2322 C C . THR A 1 297 ? 8.82 9.922 27.312 1 94.38 297 THR A C 1
ATOM 2324 O O . THR A 1 297 ? 7.98 9.414 26.547 1 94.38 297 THR A O 1
ATOM 2327 N N . PRO A 1 298 ? 8.898 9.562 28.609 1 96.81 298 PRO A N 1
ATOM 2328 C CA . PRO A 1 298 ? 7.965 8.547 29.109 1 96.81 298 PRO A CA 1
ATOM 2329 C C . PRO A 1 298 ? 6.504 8.953 28.938 1 96.81 298 PRO A C 1
ATOM 2331 O O . PRO A 1 298 ? 5.668 8.125 28.562 1 96.81 298 PRO A O 1
ATOM 2334 N N . TYR A 1 299 ? 6.262 10.195 29.25 1 97.56 299 TYR A N 1
ATOM 2335 C CA . TYR A 1 299 ? 4.887 10.664 29.094 1 97.56 299 TYR A CA 1
ATOM 2336 C C . TYR A 1 299 ? 4.441 10.594 27.641 1 97.56 299 TYR A C 1
ATOM 2338 O O . TYR A 1 299 ? 3.338 10.133 27.344 1 97.56 299 TYR A O 1
ATOM 2346 N N . LEU A 1 300 ? 5.246 11.086 26.719 1 97.56 300 LEU A N 1
ATOM 2347 C CA . LEU A 1 300 ? 4.914 11.047 25.297 1 97.56 300 LEU A CA 1
ATOM 2348 C C . LEU A 1 300 ? 4.695 9.617 24.828 1 97.56 300 LEU A C 1
ATOM 2350 O O . LEU A 1 300 ? 3.771 9.344 24.047 1 97.56 300 LEU A O 1
ATOM 2354 N N . ASN A 1 301 ? 5.52 8.711 25.297 1 96.44 301 ASN A N 1
ATOM 2355 C CA . ASN A 1 301 ? 5.359 7.305 24.953 1 96.44 301 ASN A CA 1
ATOM 2356 C C . ASN A 1 301 ? 4.039 6.746 25.469 1 96.44 301 ASN A C 1
ATOM 2358 O O . ASN A 1 301 ? 3.391 5.941 24.797 1 96.44 301 ASN A O 1
ATOM 2362 N N . LYS A 1 302 ? 3.725 7.145 26.625 1 97.56 302 LYS A N 1
ATOM 2363 C CA . LYS A 1 302 ? 2.457 6.715 27.219 1 97.56 302 LYS A CA 1
ATOM 2364 C C . LYS A 1 302 ? 1.274 7.199 26.375 1 97.56 302 LYS A C 1
ATOM 2366 O O . LYS A 1 302 ? 0.332 6.441 26.125 1 97.56 302 LYS A O 1
ATOM 2371 N N . VAL A 1 303 ? 1.315 8.438 25.953 1 97.88 303 VAL A N 1
ATOM 2372 C CA . VAL A 1 303 ? 0.259 9.016 25.141 1 97.88 303 VAL A CA 1
ATOM 2373 C C . VAL A 1 303 ? 0.145 8.25 23.828 1 97.88 303 VAL A C 1
ATOM 2375 O O . VAL A 1 303 ? -0.956 7.879 23.406 1 97.88 303 VAL A O 1
ATOM 2378 N N . LEU A 1 304 ? 1.258 7.965 23.234 1 97.38 304 LEU A N 1
ATOM 2379 C CA . LEU A 1 304 ? 1.271 7.273 21.938 1 97.38 304 LEU A CA 1
ATOM 2380 C C . LEU A 1 304 ? 0.776 5.84 22.094 1 97.38 304 LEU A C 1
ATOM 2382 O O . LEU A 1 304 ? 0.034 5.34 21.25 1 97.38 304 LEU A O 1
ATOM 2386 N N . SER A 1 305 ? 1.234 5.207 23.156 1 97.38 305 SER A N 1
ATOM 2387 C CA . SER A 1 305 ? 0.808 3.832 23.391 1 97.38 305 SER A CA 1
ATOM 2388 C C . SER A 1 305 ? -0.705 3.744 23.562 1 97.38 305 SER A C 1
ATOM 2390 O O . SER A 1 305 ? -1.355 2.906 22.922 1 97.38 305 SER A O 1
ATOM 2392 N N . ALA A 1 306 ? -1.218 4.605 24.391 1 97.94 306 ALA A N 1
ATOM 2393 C CA . ALA A 1 306 ? -2.658 4.621 24.625 1 97.94 306 ALA A CA 1
ATOM 2394 C C . ALA A 1 306 ? -3.42 4.98 23.359 1 97.94 306 ALA A C 1
ATOM 2396 O O . ALA A 1 306 ? -4.438 4.363 23.031 1 97.94 306 ALA A O 1
ATOM 2397 N N . GLY A 1 307 ? -2.943 6.012 22.656 1 98.06 307 GLY A N 1
ATOM 2398 C CA . GLY A 1 307 ? -3.574 6.418 21.406 1 98.06 307 GLY A CA 1
ATOM 2399 C C . GLY A 1 307 ? -3.541 5.336 20.344 1 98.06 307 GLY A C 1
ATOM 2400 O O . GLY A 1 307 ? -4.535 5.113 19.641 1 98.06 307 GLY A O 1
ATOM 2401 N N . THR A 1 308 ? -2.42 4.656 20.234 1 98 308 THR A N 1
ATOM 2402 C CA . THR A 1 308 ? -2.258 3.58 19.266 1 98 308 THR A CA 1
ATOM 2403 C C . THR A 1 308 ? -3.205 2.424 19.578 1 98 308 THR A C 1
ATOM 2405 O O . THR A 1 308 ? -3.807 1.847 18.672 1 98 308 THR A O 1
ATOM 2408 N N . GLU A 1 309 ? -3.266 2.076 20.812 1 98.06 309 GLU A N 1
ATOM 2409 C CA . GLU A 1 309 ? -4.16 1 21.234 1 98.06 309 GLU A CA 1
ATOM 2410 C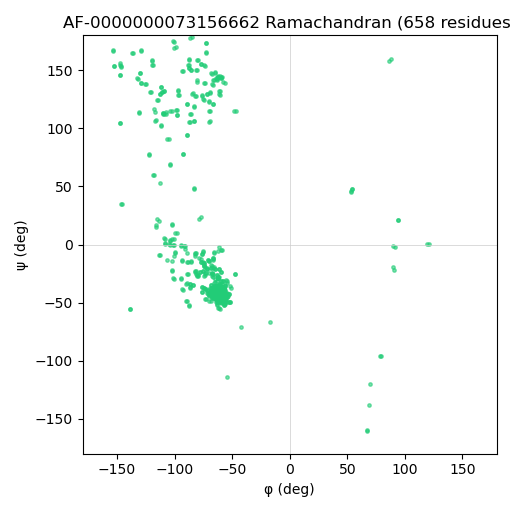 C . GLU A 1 309 ? -5.605 1.309 20.844 1 98.06 309 GLU A C 1
ATOM 2412 O O . GLU A 1 309 ? -6.309 0.454 20.297 1 98.06 309 GLU A O 1
ATOM 2417 N N . ARG A 1 310 ? -6.059 2.508 21.156 1 97.75 310 ARG A N 1
ATOM 2418 C CA . ARG A 1 310 ? -7.426 2.908 20.844 1 97.75 310 ARG A CA 1
ATOM 2419 C C . ARG A 1 310 ? -7.664 2.926 19.344 1 97.75 310 ARG A C 1
ATOM 2421 O O . ARG A 1 310 ? -8.68 2.418 18.859 1 97.75 310 ARG A O 1
ATOM 2428 N N . ALA A 1 311 ? -6.734 3.535 18.609 1 98.31 311 ALA A N 1
ATOM 2429 C CA . ALA A 1 311 ? -6.859 3.615 17.156 1 98.31 311 ALA A CA 1
ATOM 2430 C C . ALA A 1 311 ? -6.848 2.225 16.531 1 98.31 311 ALA A C 1
ATOM 2432 O O . ALA A 1 311 ? -7.641 1.938 15.625 1 98.31 311 ALA A O 1
ATOM 2433 N N . THR A 1 312 ? -5.973 1.342 17.016 1 98.06 312 THR A N 1
ATOM 2434 C CA . THR A 1 312 ? -5.836 -0.01 16.484 1 98.06 312 THR A CA 1
ATOM 2435 C C . THR A 1 312 ? -7.109 -0.816 16.719 1 98.06 312 THR A C 1
ATOM 2437 O O . THR A 1 312 ? -7.531 -1.592 15.867 1 98.06 312 THR A O 1
ATOM 2440 N N . PHE A 1 313 ? -7.637 -0.636 17.859 1 98 313 PHE A N 1
ATOM 2441 C CA . PHE A 1 313 ? -8.867 -1.352 18.188 1 98 313 PHE A CA 1
ATOM 2442 C C . PHE A 1 313 ? -9.953 -1.054 17.156 1 98 313 PHE A C 1
ATOM 2444 O O . PHE A 1 313 ? -10.547 -1.973 16.594 1 98 313 PHE A O 1
ATOM 2451 N N . VAL A 1 314 ? -10.188 0.209 16.891 1 97.81 314 VAL A N 1
ATOM 2452 C CA . VAL A 1 314 ? -11.211 0.623 15.938 1 97.81 314 VAL A CA 1
ATOM 2453 C C . VAL A 1 314 ? -10.828 0.165 14.531 1 97.81 314 VAL A C 1
ATOM 2455 O O . VAL A 1 314 ? -11.656 -0.362 13.797 1 97.81 314 VAL A O 1
ATOM 2458 N N . ALA A 1 315 ? -9.562 0.373 14.164 1 98.25 315 ALA A N 1
ATOM 2459 C CA . ALA A 1 315 ? -9.055 -0.001 12.852 1 98.25 315 ALA A CA 1
ATOM 2460 C C . ALA A 1 315 ? -9.227 -1.495 12.602 1 98.25 315 ALA A C 1
ATOM 2462 O O . ALA A 1 315 ? -9.688 -1.901 11.531 1 98.25 315 ALA A O 1
ATOM 2463 N N . GLN A 1 316 ? -8.875 -2.303 13.562 1 97.38 316 GLN A N 1
ATOM 2464 C CA . GLN A 1 316 ? -8.938 -3.754 13.422 1 97.38 316 GLN A CA 1
ATOM 2465 C C . GLN A 1 316 ? -10.383 -4.238 13.312 1 97.38 316 GLN A C 1
ATOM 2467 O O . GLN A 1 316 ? -10.672 -5.168 12.562 1 97.38 316 GLN A O 1
ATOM 2472 N N . GLU A 1 317 ? -11.234 -3.652 14.078 1 97.31 317 GLU A N 1
ATOM 2473 C CA . GLU A 1 317 ? -12.648 -4 13.992 1 97.31 317 GLU A CA 1
ATOM 2474 C C . GLU A 1 317 ? -13.195 -3.732 12.594 1 97.31 317 GLU A C 1
ATOM 2476 O O . GLU A 1 317 ? -13.852 -4.594 12.008 1 97.31 317 GLU A O 1
ATOM 2481 N N . ASN A 1 318 ? -12.938 -2.592 12.102 1 97.69 318 ASN A N 1
ATOM 2482 C CA . ASN A 1 318 ? -13.43 -2.223 10.781 1 97.69 318 ASN A CA 1
ATOM 2483 C C . ASN A 1 318 ? -12.75 -3.035 9.68 1 97.69 318 ASN A C 1
ATOM 2485 O O . ASN A 1 318 ? -13.406 -3.475 8.734 1 97.69 318 ASN A O 1
ATOM 2489 N N . MET A 1 319 ? -11.461 -3.242 9.836 1 97.25 319 MET A N 1
ATOM 2490 C CA . MET A 1 319 ? -10.727 -3.994 8.828 1 97.25 319 MET A CA 1
ATOM 2491 C C . MET A 1 319 ? -11.195 -5.445 8.773 1 97.25 319 MET A C 1
ATOM 2493 O O . MET A 1 319 ? -11.219 -6.055 7.707 1 97.25 319 MET A O 1
ATOM 2497 N N . SER A 1 320 ? -11.492 -6 9.922 1 96.5 320 SER A N 1
ATOM 2498 C CA . SER A 1 320 ? -12.031 -7.355 9.945 1 96.5 320 SER A CA 1
ATOM 2499 C C . SER A 1 320 ? -13.297 -7.469 9.102 1 96.5 320 SER A C 1
ATOM 2501 O O . SER A 1 320 ? -13.445 -8.422 8.328 1 96.5 320 SER A O 1
ATOM 2503 N N . LYS A 1 321 ? -14.148 -6.508 9.203 1 96.5 321 LYS A N 1
ATOM 2504 C CA . LYS A 1 321 ? -15.367 -6.484 8.398 1 96.5 321 LYS A CA 1
ATOM 2505 C C . LYS A 1 321 ? -15.047 -6.32 6.918 1 96.5 321 LYS A C 1
ATOM 2507 O O . LYS A 1 321 ? -15.641 -6.988 6.07 1 96.5 321 LYS A O 1
ATOM 2512 N N . ILE A 1 322 ? -14.125 -5.473 6.652 1 96.31 322 ILE A N 1
ATOM 2513 C CA . ILE A 1 322 ? -13.742 -5.211 5.27 1 96.31 322 ILE A CA 1
ATOM 2514 C C . ILE A 1 322 ? -13.164 -6.48 4.645 1 96.31 322 ILE A C 1
ATOM 2516 O O . ILE A 1 322 ? -13.516 -6.84 3.518 1 96.31 322 ILE A O 1
ATOM 2520 N N . ARG A 1 323 ? -12.289 -7.18 5.387 1 94.62 323 ARG A N 1
ATOM 2521 C CA . ARG A 1 323 ? -11.711 -8.43 4.902 1 94.62 323 ARG A CA 1
ATOM 2522 C C . ARG A 1 323 ? -12.805 -9.445 4.574 1 94.62 323 ARG A C 1
ATOM 2524 O O . ARG A 1 323 ? -12.727 -10.141 3.559 1 94.62 323 ARG A O 1
ATOM 2531 N N . GLN A 1 324 ? -13.758 -9.484 5.391 1 93.19 324 GLN A N 1
ATOM 2532 C CA . GLN A 1 324 ? -14.867 -10.406 5.168 1 93.19 324 GLN A CA 1
ATOM 2533 C C . GLN A 1 324 ? -15.648 -10.023 3.91 1 93.19 324 GLN A C 1
ATOM 2535 O O . GLN A 1 324 ? -15.992 -10.891 3.105 1 93.19 324 GLN A O 1
ATOM 2540 N N . ILE A 1 325 ? -15.938 -8.781 3.785 1 93.81 325 ILE A N 1
ATOM 2541 C CA . ILE A 1 325 ? -16.703 -8.289 2.645 1 93.81 325 ILE A CA 1
ATOM 2542 C C . ILE A 1 325 ? -15.953 -8.602 1.35 1 93.81 325 ILE A C 1
ATOM 2544 O O . ILE A 1 325 ? -16.547 -9.062 0.375 1 93.81 325 ILE A O 1
ATOM 2548 N N . VAL A 1 326 ? -14.617 -8.383 1.358 1 92.62 326 VAL A N 1
ATOM 2549 C CA . VAL A 1 326 ? -13.789 -8.539 0.167 1 92.62 326 VAL A CA 1
ATOM 2550 C C . VAL A 1 326 ? -13.523 -10.023 -0.085 1 92.62 326 VAL A C 1
ATOM 2552 O O . VAL A 1 326 ? -13.203 -10.422 -1.208 1 92.62 326 VAL A O 1
ATOM 2555 N N . GLY A 1 327 ? -13.609 -10.898 0.958 1 91.19 327 GLY A N 1
ATOM 2556 C CA . GLY A 1 327 ? -13.406 -12.336 0.84 1 91.19 327 GLY A CA 1
ATOM 2557 C C . GLY A 1 327 ? -11.984 -12.758 1.149 1 91.19 327 GLY A C 1
ATOM 2558 O O . GLY A 1 327 ? -11.516 -13.789 0.659 1 91.19 327 GLY A O 1
ATOM 2559 N N . LEU A 1 328 ? -11.281 -11.906 1.877 1 91.94 328 LEU A N 1
ATOM 2560 C CA . LEU A 1 328 ? -9.93 -12.258 2.307 1 91.94 328 LEU A CA 1
ATOM 2561 C C . LEU A 1 328 ? -9.977 -13.242 3.477 1 91.94 328 LEU A C 1
ATOM 2563 O O . LEU A 1 328 ? -10.984 -13.328 4.184 1 91.94 328 LEU A O 1
ATOM 2567 N N . HIS A 1 329 ? -8.898 -13.977 3.58 1 81.38 329 HIS A N 1
ATOM 2568 C CA . HIS A 1 329 ? -8.828 -14.961 4.656 1 81.38 329 HIS A CA 1
ATOM 2569 C C . HIS A 1 329 ? -8.695 -14.281 6.016 1 81.38 329 HIS A C 1
ATOM 2571 O O . HIS A 1 329 ? -7.934 -13.32 6.16 1 81.38 329 HIS A O 1
ATOM 2577 N N . SER A 1 330 ? -9.625 -14.562 6.91 1 74.56 330 SER A N 1
ATOM 2578 C CA . SER A 1 330 ? -9.539 -14.062 8.281 1 74.56 330 SER A CA 1
ATOM 2579 C C . SER A 1 330 ? -9.406 -15.203 9.281 1 74.56 330 SER A C 1
ATOM 2581 O O . SER A 1 330 ? -10.133 -16.188 9.203 1 74.56 330 SER A O 1
ATOM 2583 N N . MET A 1 331 ? -8.203 -15.414 9.898 1 59.44 331 MET A N 1
ATOM 2584 C CA . MET A 1 331 ? -8.078 -16.453 10.914 1 59.44 331 MET A CA 1
ATOM 2585 C C . MET A 1 331 ? -8.93 -16.141 12.133 1 59.44 331 MET A C 1
ATOM 2587 O O . MET A 1 331 ? -9.117 -14.961 12.477 1 59.44 331 MET A O 1
ATOM 2591 N N . MET B 1 1 ? 17.172 -18.422 0.94 1 92.75 1 MET B N 1
ATOM 2592 C CA . MET B 1 1 ? 15.719 -18.312 1.115 1 92.75 1 MET B CA 1
ATOM 2593 C C . MET B 1 1 ? 15.016 -18.156 -0.231 1 92.75 1 MET B C 1
ATOM 2595 O O . MET B 1 1 ? 15.438 -17.359 -1.067 1 92.75 1 MET B O 1
ATOM 2599 N N . ILE B 1 2 ? 14.023 -19.031 -0.49 1 94.31 2 ILE B N 1
ATOM 2600 C CA . ILE B 1 2 ? 13.258 -19.016 -1.729 1 94.31 2 ILE B CA 1
ATOM 2601 C C . ILE B 1 2 ? 11.836 -18.531 -1.454 1 94.31 2 ILE B C 1
ATOM 2603 O O . ILE B 1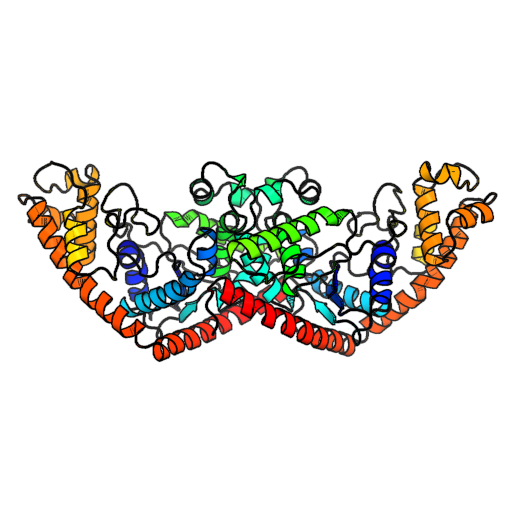 2 ? 11.203 -18.953 -0.486 1 94.31 2 ILE B O 1
ATOM 2607 N N . PHE B 1 3 ? 11.391 -17.609 -2.27 1 96.44 3 PHE B N 1
ATOM 2608 C CA . PHE B 1 3 ? 10.016 -17.125 -2.184 1 96.44 3 PHE B CA 1
ATOM 2609 C C . PHE B 1 3 ? 9.289 -17.344 -3.502 1 96.44 3 PHE B C 1
ATOM 2611 O O . PHE B 1 3 ? 9.797 -17 -4.566 1 96.44 3 PHE B O 1
ATOM 2618 N N . SER B 1 4 ? 8.148 -17.891 -3.377 1 93.5 4 SER B N 1
ATOM 2619 C CA . SER B 1 4 ? 7.266 -18.031 -4.531 1 93.5 4 SER B CA 1
ATOM 2620 C C . SER B 1 4 ? 5.801 -17.906 -4.133 1 93.5 4 SER B C 1
ATOM 2622 O O . SER B 1 4 ? 5.445 -18.141 -2.971 1 93.5 4 SER B O 1
ATOM 2624 N N . GLY B 1 5 ? 5.004 -17.5 -5.059 1 92.19 5 GLY B N 1
ATOM 2625 C CA . GLY B 1 5 ? 3.582 -17.375 -4.773 1 92.19 5 GLY B CA 1
ATOM 2626 C C . GLY B 1 5 ? 2.711 -17.531 -6.004 1 92.19 5 GLY B C 1
ATOM 2627 O O . GLY B 1 5 ? 3.174 -17.328 -7.129 1 92.19 5 GLY B O 1
ATOM 2628 N N . VAL B 1 6 ? 1.49 -17.953 -5.824 1 91.44 6 VAL B N 1
ATOM 2629 C CA . VAL B 1 6 ? 0.502 -18.109 -6.887 1 91.44 6 VAL B CA 1
ATOM 2630 C C . VAL B 1 6 ? -0.794 -17.406 -6.496 1 91.44 6 VAL B C 1
ATOM 2632 O O . VAL B 1 6 ? -1.213 -17.453 -5.336 1 91.44 6 VAL B O 1
ATOM 2635 N N . GLN B 1 7 ? -1.383 -16.75 -7.426 1 91.38 7 GLN B N 1
ATOM 2636 C CA . GLN B 1 7 ? -2.67 -16.109 -7.203 1 91.38 7 GLN B CA 1
ATOM 2637 C C . GLN B 1 7 ? -3.799 -17.125 -7.141 1 91.38 7 GLN B C 1
ATOM 2639 O O . GLN B 1 7 ? -3.844 -18.062 -7.941 1 91.38 7 GLN B O 1
ATOM 2644 N N . PRO B 1 8 ? -4.715 -16.922 -6.219 1 90.75 8 PRO B N 1
ATOM 2645 C CA . PRO B 1 8 ? -5.879 -17.812 -6.152 1 90.75 8 PRO B CA 1
ATOM 2646 C C . PRO B 1 8 ? -6.98 -17.422 -7.133 1 90.75 8 PRO B C 1
ATOM 2648 O O . PRO B 1 8 ? -8.125 -17.203 -6.727 1 90.75 8 PRO B O 1
ATOM 2651 N N . SER B 1 9 ? -6.801 -17.141 -8.438 1 75.81 9 SER B N 1
ATOM 2652 C CA . SER B 1 9 ? -7.703 -16.625 -9.461 1 75.81 9 SER B CA 1
ATOM 2653 C C . SER B 1 9 ? -8.836 -17.609 -9.75 1 75.81 9 SER B C 1
ATOM 2655 O O . SER B 1 9 ? -9.938 -17.188 -10.117 1 75.81 9 SER B O 1
ATOM 2657 N N . GLY B 1 10 ? -8.773 -18.812 -9.703 1 67.88 10 GLY B N 1
ATOM 2658 C CA . GLY B 1 10 ? -9.82 -19.734 -10.094 1 67.88 10 GLY B CA 1
ATOM 2659 C C . GLY B 1 10 ? -9.836 -21 -9.258 1 67.88 10 GLY B C 1
ATOM 2660 O O . GLY B 1 10 ? -10.305 -22.047 -9.719 1 67.88 10 GLY B O 1
ATOM 2661 N N . GLY B 1 11 ? -9.523 -20.797 -8.133 1 70.19 11 GLY B N 1
ATOM 2662 C CA . GLY B 1 11 ? -9.578 -21.953 -7.254 1 70.19 11 GLY B CA 1
ATOM 2663 C C . GLY B 1 11 ? -8.375 -22.875 -7.406 1 70.19 11 GLY B C 1
ATOM 2664 O O . GLY B 1 11 ? -7.234 -22.438 -7.23 1 70.19 11 GLY B O 1
ATOM 2665 N N . ALA B 1 12 ? -8.648 -23.984 -8.32 1 74 12 ALA B N 1
ATOM 2666 C CA . ALA B 1 12 ? -7.625 -25.031 -8.344 1 74 12 ALA B CA 1
ATOM 2667 C C . ALA B 1 12 ? -6.531 -24.703 -9.359 1 74 12 ALA B C 1
ATOM 2669 O O . ALA B 1 12 ? -6.758 -23.938 -10.305 1 74 12 ALA B O 1
ATOM 2670 N N . LEU B 1 13 ? -5.352 -25.156 -9.156 1 89.88 13 LEU B N 1
ATOM 2671 C CA . LEU B 1 13 ? -4.223 -25.094 -10.078 1 89.88 13 LEU B CA 1
ATOM 2672 C C . LEU B 1 13 ? -4.551 -25.812 -11.383 1 89.88 13 LEU B C 1
ATOM 2674 O O . LEU B 1 13 ? -5.352 -26.75 -11.406 1 89.88 13 LEU B O 1
ATOM 2678 N N . HIS B 1 14 ? -4.07 -25.281 -12.391 1 92.38 14 HIS B N 1
ATOM 2679 C CA . HIS B 1 14 ? -4.125 -26.016 -13.648 1 92.38 14 HIS B CA 1
ATOM 2680 C C . HIS B 1 14 ? -2.781 -26.672 -13.961 1 92.38 14 HIS B C 1
ATOM 2682 O O . HIS B 1 14 ? -1.808 -26.484 -13.227 1 92.38 14 HIS B O 1
ATOM 2688 N N . LEU B 1 15 ? -2.809 -27.422 -15 1 93.38 15 LEU B N 1
ATOM 2689 C CA . LEU B 1 15 ? -1.653 -28.219 -15.375 1 93.38 15 LEU B CA 1
ATOM 2690 C C . LEU B 1 15 ? -0.422 -27.344 -15.578 1 93.38 15 LEU B C 1
ATOM 2692 O O . LEU B 1 15 ? 0.692 -27.75 -15.227 1 93.38 15 LEU B O 1
ATOM 2696 N N . GLY B 1 16 ? -0.59 -26.188 -16.125 1 90.06 16 GLY B N 1
ATOM 2697 C CA . GLY B 1 16 ? 0.512 -25.266 -16.312 1 90.06 16 GLY B CA 1
ATOM 2698 C C . GLY B 1 16 ? 1.187 -24.859 -15.016 1 90.06 16 GLY B C 1
ATOM 2699 O O . GLY B 1 16 ? 2.416 -24.844 -14.93 1 90.06 16 GLY B O 1
ATOM 2700 N N . ASN B 1 17 ? 0.443 -24.562 -13.984 1 88.62 17 ASN B N 1
ATOM 2701 C CA . ASN B 1 17 ? 0.989 -24.234 -12.672 1 88.62 17 ASN B CA 1
ATOM 2702 C C . ASN B 1 17 ? 1.731 -25.422 -12.07 1 88.62 17 ASN B C 1
ATOM 2704 O O . ASN B 1 17 ? 2.801 -25.25 -11.477 1 88.62 17 ASN B O 1
ATOM 2708 N N . TYR B 1 18 ? 1.076 -26.547 -12.211 1 90.38 18 TYR B N 1
ATOM 2709 C CA . TYR B 1 18 ? 1.603 -27.766 -11.594 1 90.38 18 TYR B CA 1
ATOM 2710 C C . TYR B 1 18 ? 2.949 -28.141 -12.195 1 90.38 18 TYR B C 1
ATOM 2712 O O . TYR B 1 18 ? 3.945 -28.25 -11.477 1 90.38 18 TYR B O 1
ATOM 2720 N N . LEU B 1 19 ? 2.986 -28.219 -13.477 1 88.81 19 LEU B N 1
ATOM 2721 C CA . LEU B 1 19 ? 4.195 -28.672 -14.141 1 88.81 19 LEU B CA 1
ATOM 2722 C C . LEU B 1 19 ? 5.23 -27.562 -14.234 1 88.81 19 LEU B C 1
ATOM 2724 O O . LEU B 1 19 ? 6.434 -27.812 -14.258 1 88.81 19 LEU B O 1
ATOM 2728 N N . GLY B 1 20 ? 4.773 -26.359 -14.234 1 83.12 20 GLY B N 1
ATOM 2729 C CA . GLY B 1 20 ? 5.664 -25.234 -14.438 1 83.12 20 GLY B CA 1
ATOM 2730 C C . GLY B 1 20 ? 6.254 -24.703 -13.141 1 83.12 20 GLY B C 1
ATOM 2731 O O . GLY B 1 20 ? 7.328 -24.094 -13.141 1 83.12 20 GLY B O 1
ATOM 2732 N N . ALA B 1 21 ? 5.562 -24.922 -12.023 1 83.44 21 ALA B N 1
ATOM 2733 C CA . ALA B 1 21 ? 6.012 -24.25 -10.805 1 83.44 21 ALA B CA 1
ATOM 2734 C C . ALA B 1 21 ? 5.941 -25.172 -9.609 1 83.44 21 ALA B C 1
ATOM 2736 O O . ALA B 1 21 ? 6.969 -25.547 -9.031 1 83.44 21 ALA B O 1
ATOM 2737 N N . VAL B 1 22 ? 4.871 -25.734 -9.32 1 87.44 22 VAL B N 1
ATOM 2738 C CA . VAL B 1 22 ? 4.637 -26.391 -8.039 1 87.44 22 VAL B CA 1
ATOM 2739 C C . VAL B 1 22 ? 5.48 -27.672 -7.953 1 87.44 22 VAL B C 1
ATOM 2741 O O . VAL B 1 22 ? 6.047 -27.969 -6.902 1 87.44 22 VAL B O 1
ATOM 2744 N N . ARG B 1 23 ? 5.496 -28.391 -9.016 1 86.31 23 ARG B N 1
ATOM 2745 C CA . ARG B 1 23 ? 6.32 -29.594 -9.016 1 86.31 23 ARG B CA 1
ATOM 2746 C C . ARG B 1 23 ? 7.773 -29.266 -8.695 1 86.31 23 ARG B C 1
ATOM 2748 O O . ARG B 1 23 ? 8.461 -30.047 -8.023 1 86.31 23 ARG B O 1
ATOM 2755 N N . ARG B 1 24 ? 8.188 -28.188 -9.141 1 84.06 24 ARG B N 1
ATOM 2756 C CA . ARG B 1 24 ? 9.555 -27.766 -8.891 1 84.06 24 ARG B CA 1
ATOM 2757 C C . ARG B 1 24 ? 9.734 -27.312 -7.445 1 84.06 24 ARG B C 1
ATOM 2759 O O . ARG B 1 24 ? 10.797 -27.516 -6.855 1 84.06 24 ARG B O 1
ATOM 2766 N N . TRP B 1 25 ? 8.734 -26.641 -6.902 1 88.19 25 TRP B N 1
ATOM 2767 C CA . TRP B 1 25 ? 8.758 -26.281 -5.492 1 88.19 25 TRP B CA 1
ATOM 2768 C C . TRP B 1 25 ? 9.016 -27.5 -4.617 1 88.19 25 TRP B C 1
ATOM 2770 O O . TRP B 1 25 ? 9.797 -27.438 -3.66 1 88.19 25 TRP B O 1
ATOM 2780 N N . VAL B 1 26 ? 8.328 -28.547 -5.012 1 90 26 VAL B N 1
ATOM 2781 C CA . VAL B 1 26 ? 8.414 -29.781 -4.223 1 90 26 VAL B CA 1
ATOM 2782 C C . VAL B 1 26 ? 9.859 -30.266 -4.191 1 90 26 VAL B C 1
ATOM 2784 O O . VAL B 1 26 ? 10.352 -30.719 -3.15 1 90 26 VAL B O 1
ATOM 2787 N N . ALA B 1 27 ? 10.508 -30.094 -5.328 1 85.25 27 ALA B N 1
ATOM 2788 C CA . ALA B 1 27 ? 11.883 -30.578 -5.449 1 85.25 27 ALA B CA 1
ATOM 2789 C C . ALA B 1 27 ? 12.836 -29.703 -4.641 1 85.25 27 ALA B C 1
ATOM 2791 O O . ALA B 1 27 ? 13.922 -30.141 -4.254 1 85.25 27 ALA B O 1
ATOM 2792 N N . LEU B 1 28 ? 12.492 -28.516 -4.32 1 88.81 28 LEU B N 1
ATOM 2793 C CA . LEU B 1 28 ? 13.352 -27.547 -3.643 1 88.81 28 LEU B CA 1
ATOM 2794 C C . LEU B 1 28 ? 13.242 -27.688 -2.129 1 88.81 28 LEU B C 1
ATOM 2796 O O . LEU B 1 28 ? 14.094 -27.203 -1.39 1 88.81 28 LEU B O 1
ATOM 2800 N N . GLN B 1 29 ? 12.203 -28.391 -1.694 1 91.69 29 GLN B N 1
ATOM 2801 C CA . GLN B 1 29 ? 11.922 -28.453 -0.265 1 91.69 29 GLN B CA 1
ATOM 2802 C C . GLN B 1 29 ? 13.008 -29.234 0.474 1 91.69 29 GLN B C 1
ATOM 2804 O O . GLN B 1 29 ? 13.469 -30.266 0.002 1 91.69 29 GLN B O 1
ATOM 2809 N N . GLY B 1 30 ? 13.438 -28.734 1.659 1 84.19 30 GLY B N 1
ATOM 2810 C CA . GLY B 1 30 ? 14.453 -29.391 2.467 1 84.19 30 GLY B CA 1
ATOM 2811 C C . GLY B 1 30 ? 15.859 -28.922 2.145 1 84.19 30 GLY B C 1
ATOM 2812 O O . GLY B 1 30 ? 16.781 -29.109 2.947 1 84.19 30 GLY B O 1
ATOM 2813 N N . VAL B 1 31 ? 16.094 -28.391 1.042 1 78.62 31 VAL B N 1
ATOM 2814 C CA . VAL B 1 31 ? 17.406 -27.891 0.667 1 78.62 31 VAL B CA 1
ATOM 2815 C C . VAL B 1 31 ? 17.547 -26.438 1.099 1 78.62 31 VAL B C 1
ATOM 2817 O O . VAL B 1 31 ? 18.531 -26.062 1.749 1 78.62 31 VAL B O 1
ATOM 2820 N N . ASP B 1 32 ? 16.578 -25.656 0.788 1 80 32 ASP B N 1
ATOM 2821 C CA . ASP B 1 32 ? 16.531 -24.234 1.117 1 80 32 ASP B CA 1
ATOM 2822 C C . ASP B 1 32 ? 15.32 -23.922 1.992 1 80 32 ASP B C 1
ATOM 2824 O O . ASP B 1 32 ? 14.414 -24.75 2.133 1 80 32 ASP B O 1
ATOM 2828 N N . ARG B 1 33 ? 15.391 -22.828 2.711 1 91.12 33 ARG B N 1
ATOM 2829 C CA . ARG B 1 33 ? 14.18 -22.312 3.346 1 91.12 33 ARG B CA 1
ATOM 2830 C C . ARG B 1 33 ? 13.203 -21.781 2.305 1 91.12 33 ARG B C 1
ATOM 2832 O O . ARG B 1 33 ? 13.516 -20.828 1.581 1 91.12 33 ARG B O 1
ATOM 2839 N N . CYS B 1 34 ? 12.047 -22.422 2.174 1 95.62 34 CYS B N 1
ATOM 2840 C CA . CYS B 1 34 ? 11.094 -22.078 1.122 1 95.62 34 CYS B CA 1
ATOM 2841 C C . CYS B 1 34 ? 9.828 -21.469 1.708 1 95.62 34 CYS B C 1
ATOM 2843 O O . CYS B 1 34 ? 9.273 -21.984 2.674 1 95.62 34 CYS B O 1
ATOM 2845 N N . LEU B 1 35 ? 9.461 -20.391 1.189 1 97.19 35 LEU B N 1
ATOM 2846 C CA . LEU B 1 35 ? 8.172 -19.766 1.462 1 97.19 35 LEU B CA 1
ATOM 2847 C C . LEU B 1 35 ? 7.262 -19.844 0.239 1 97.19 35 LEU B C 1
ATOM 2849 O O . LEU B 1 35 ? 7.57 -19.25 -0.805 1 97.19 35 LEU B O 1
ATOM 2853 N N . PHE B 1 36 ? 6.227 -20.562 0.335 1 96.62 36 PHE B N 1
ATOM 2854 C CA . PHE B 1 36 ? 5.219 -20.656 -0.714 1 96.62 36 PHE B CA 1
ATOM 2855 C C . PHE B 1 36 ? 3.943 -19.922 -0.314 1 96.62 36 PHE B C 1
ATOM 2857 O O . PHE B 1 36 ? 3.199 -20.391 0.553 1 96.62 36 PHE B O 1
ATOM 2864 N N . CYS B 1 37 ? 3.65 -18.875 -1.017 1 96.94 37 CYS B N 1
ATOM 2865 C CA . CYS B 1 37 ? 2.629 -17.922 -0.601 1 96.94 37 CYS B CA 1
ATOM 2866 C C . CYS B 1 37 ? 1.416 -17.984 -1.522 1 96.94 37 CYS B C 1
ATOM 2868 O O . CYS B 1 37 ? 1.562 -18.078 -2.742 1 96.94 37 CYS B O 1
ATOM 2870 N N . ILE B 1 38 ? 0.261 -18.062 -0.97 1 95.75 38 ILE B N 1
ATOM 2871 C CA . ILE B 1 38 ? -0.97 -17.797 -1.705 1 95.75 38 ILE B CA 1
ATOM 2872 C C . ILE B 1 38 ? -1.233 -16.281 -1.736 1 95.75 38 ILE B C 1
ATOM 2874 O O . ILE B 1 38 ? -1.608 -15.695 -0.722 1 95.75 38 ILE B O 1
ATOM 2878 N N . VAL B 1 39 ? -1.027 -15.703 -2.859 1 95.19 39 VAL B N 1
ATOM 2879 C CA . VAL B 1 39 ? -0.961 -14.242 -2.936 1 95.19 39 VAL B CA 1
ATOM 2880 C C . VAL B 1 39 ? -2.34 -13.68 -3.271 1 95.19 39 VAL B C 1
ATOM 2882 O O . VAL B 1 39 ? -2.557 -13.164 -4.367 1 95.19 39 VAL B O 1
ATOM 2885 N N . ASP B 1 40 ? -3.191 -13.633 -2.285 1 94.31 40 ASP B N 1
ATOM 2886 C CA . ASP B 1 40 ? -4.586 -13.234 -2.461 1 94.31 40 ASP B CA 1
ATOM 2887 C C . ASP B 1 40 ? -4.711 -11.727 -2.643 1 94.31 40 ASP B C 1
ATOM 2889 O O . ASP B 1 40 ? -5.68 -11.25 -3.238 1 94.31 40 ASP B O 1
ATOM 2893 N N . LEU B 1 41 ? -3.764 -10.891 -2.205 1 96.12 41 LEU B N 1
ATOM 2894 C CA . LEU B 1 41 ? -3.799 -9.461 -2.461 1 96.12 41 LEU B CA 1
ATOM 2895 C C . LEU B 1 41 ? -3.6 -9.164 -3.945 1 96.12 41 LEU B C 1
ATOM 2897 O O . LEU B 1 41 ? -4.215 -8.242 -4.488 1 96.12 41 LEU B O 1
ATOM 2901 N N . HIS B 1 42 ? -2.748 -9.938 -4.539 1 95.19 42 HIS B N 1
ATOM 2902 C CA . HIS B 1 42 ? -2.559 -9.789 -5.977 1 95.19 42 HIS B CA 1
ATOM 2903 C C . HIS B 1 42 ? -3.838 -10.125 -6.738 1 95.19 42 HIS B C 1
ATOM 2905 O O . HIS B 1 42 ? -4.117 -9.531 -7.781 1 95.19 42 HIS B O 1
ATOM 2911 N N . ALA B 1 43 ? -4.578 -11.062 -6.289 1 91.81 43 ALA B N 1
ATOM 2912 C CA . ALA B 1 43 ? -5.793 -11.508 -6.961 1 91.81 43 ALA B CA 1
ATOM 2913 C C . ALA B 1 43 ? -6.816 -10.383 -7.059 1 91.81 43 ALA B C 1
ATOM 2915 O O . ALA B 1 43 ? -7.668 -10.383 -7.949 1 91.81 43 ALA B O 1
ATOM 2916 N N . LEU B 1 44 ? -6.695 -9.391 -6.219 1 92.25 44 LEU B N 1
ATOM 2917 C CA . LEU B 1 44 ? -7.645 -8.281 -6.168 1 92.25 44 LEU B CA 1
ATOM 2918 C C . LEU B 1 44 ? -7.453 -7.348 -7.355 1 92.25 44 LEU B C 1
ATOM 2920 O O . LEU B 1 44 ? -8.328 -6.531 -7.656 1 92.25 44 LEU B O 1
ATOM 2924 N N . THR B 1 45 ? -6.355 -7.379 -7.996 1 91.88 45 THR B N 1
ATOM 2925 C CA . THR B 1 45 ? -6.047 -6.461 -9.094 1 91.88 45 THR B CA 1
ATOM 2926 C C . THR B 1 45 ? -6.84 -6.824 -10.344 1 91.88 45 THR B C 1
ATOM 2928 O O . THR B 1 45 ? -6.969 -6.012 -11.258 1 91.88 45 THR B O 1
ATOM 2931 N N . SER B 1 46 ? -7.238 -8.039 -10.539 1 77 46 SER B N 1
ATOM 2932 C CA . SER B 1 46 ? -7.953 -8.508 -11.727 1 77 46 SER B CA 1
ATOM 2933 C C . SER B 1 46 ? -9.43 -8.125 -11.672 1 77 46 SER B C 1
ATOM 2935 O O . SER B 1 46 ? -10.164 -8.344 -12.633 1 77 46 SER B O 1
ATOM 2937 N N . GLY B 1 47 ? -9.789 -7.035 -10.828 1 64.25 47 GLY B N 1
ATOM 2938 C CA . GLY B 1 47 ? -11.133 -6.488 -10.734 1 64.25 47 GLY B CA 1
ATOM 2939 C C . GLY B 1 47 ? -12.109 -7.422 -10.047 1 64.25 47 GLY B C 1
ATOM 2940 O O . GLY B 1 47 ? -11.766 -8.07 -9.055 1 64.25 47 GLY B O 1
ATOM 2941 N N . ARG B 1 48 ? -13.438 -7.895 -10.977 1 53.78 48 ARG B N 1
ATOM 2942 C CA . ARG B 1 48 ? -14.797 -8.273 -10.602 1 53.78 48 ARG B CA 1
ATOM 2943 C C . ARG B 1 48 ? -14.789 -9.492 -9.688 1 53.78 48 ARG B C 1
ATOM 2945 O O . ARG B 1 48 ? -15.852 -9.977 -9.281 1 53.78 48 ARG B O 1
ATOM 2952 N N . SER B 1 49 ? -14.258 -10.508 -10 1 50.28 49 SER B N 1
ATOM 2953 C CA . SER B 1 49 ? -14.984 -11.75 -9.781 1 50.28 49 SER B CA 1
ATOM 2954 C C . SER B 1 49 ? -15.352 -11.922 -8.305 1 50.28 49 SER B C 1
ATOM 2956 O O . SER B 1 49 ? -16.031 -12.883 -7.941 1 50.28 49 SER B O 1
ATOM 2958 N N . VAL B 1 50 ? -14.375 -11.672 -7.141 1 50.41 50 VAL B N 1
ATOM 2959 C CA . VAL B 1 50 ? -14.078 -12.781 -6.238 1 50.41 50 VAL B CA 1
ATOM 2960 C C . VAL B 1 50 ? -14.898 -12.641 -4.961 1 50.41 50 VAL B C 1
ATOM 2962 O O . VAL B 1 50 ? -14.805 -13.477 -4.059 1 50.41 50 VAL B O 1
ATOM 2965 N N . SER B 1 51 ? -15.75 -11.516 -4.422 1 53.56 51 SER B N 1
ATOM 2966 C CA . SER B 1 51 ? -15.648 -11.492 -2.967 1 53.56 51 SER B CA 1
ATOM 2967 C C . SER B 1 51 ? -15.695 -12.906 -2.389 1 53.56 51 SER B C 1
ATOM 2969 O O . SER B 1 51 ? -14.781 -13.312 -1.663 1 53.56 51 SER B O 1
ATOM 2971 N N . GLY B 1 52 ? -16.891 -13.484 -2.479 1 60 52 GLY B N 1
ATOM 2972 C CA . GLY B 1 52 ? -17.062 -14.773 -1.83 1 60 52 GLY B CA 1
ATOM 2973 C C . GLY B 1 52 ? -16.172 -15.859 -2.4 1 60 52 GLY B C 1
ATOM 2974 O O . GLY B 1 52 ? -15.758 -16.766 -1.682 1 60 52 GLY B O 1
ATOM 2975 N N . ASP B 1 53 ? -15.5 -15.547 -3.416 1 81.81 53 ASP B N 1
ATOM 2976 C CA . ASP B 1 53 ? -14.789 -16.594 -4.133 1 81.81 53 ASP B CA 1
ATOM 2977 C C . ASP B 1 53 ? -13.297 -16.578 -3.805 1 81.81 53 ASP B C 1
ATOM 2979 O O . ASP B 1 53 ? -12.625 -17.609 -3.863 1 81.81 53 ASP B O 1
ATOM 2983 N N . LEU B 1 54 ? -12.914 -15.469 -3.191 1 90.19 54 LEU B N 1
ATOM 2984 C CA . LEU B 1 54 ? -11.477 -15.336 -2.998 1 90.19 54 LEU B CA 1
ATOM 2985 C C . LEU B 1 54 ? -10.992 -16.234 -1.862 1 90.19 54 LEU B C 1
ATOM 2987 O O . LEU B 1 54 ? -9.961 -16.891 -1.98 1 90.19 54 LEU B O 1
ATOM 2991 N N . HIS B 1 55 ? -11.758 -16.297 -0.791 1 90.69 55 HIS B N 1
ATOM 2992 C CA . HIS B 1 55 ? -11.406 -17.172 0.321 1 90.69 55 HIS B CA 1
ATOM 2993 C C . HIS B 1 55 ? -11.438 -18.641 -0.104 1 90.69 55 HIS B C 1
ATOM 2995 O O . HIS B 1 55 ? -10.492 -19.391 0.162 1 90.69 55 HIS B O 1
ATOM 3001 N N . ARG B 1 56 ? -12.508 -18.969 -0.72 1 90.31 56 ARG B N 1
ATOM 3002 C CA . ARG B 1 56 ? -12.656 -20.344 -1.188 1 90.31 56 ARG B CA 1
ATOM 3003 C C . ARG B 1 56 ? -11.539 -20.719 -2.148 1 90.31 56 ARG B C 1
ATOM 3005 O O . ARG B 1 56 ? -10.984 -21.828 -2.066 1 90.31 56 ARG B O 1
ATOM 3012 N N . ASN B 1 57 ? -11.266 -19.797 -3.02 1 91.44 57 ASN B N 1
ATOM 3013 C CA . ASN B 1 57 ? -10.188 -20.031 -3.973 1 91.44 57 ASN B CA 1
ATOM 3014 C C . ASN B 1 57 ? -8.836 -20.188 -3.271 1 91.44 57 ASN B C 1
ATOM 3016 O O . ASN B 1 57 ? -8.008 -21 -3.678 1 91.44 57 ASN B O 1
ATOM 3020 N N . SER B 1 58 ? -8.633 -19.422 -2.236 1 94 58 SER B N 1
ATOM 3021 C CA . SER B 1 58 ? -7.383 -19.484 -1.485 1 94 58 SER B CA 1
ATOM 3022 C C . SER B 1 58 ? -7.23 -20.828 -0.785 1 94 58 SER B C 1
ATOM 3024 O O . SER B 1 58 ? -6.156 -21.438 -0.808 1 94 58 SER B O 1
ATOM 3026 N N . ILE B 1 59 ? -8.312 -21.312 -0.214 1 94 59 ILE B N 1
ATOM 3027 C CA . ILE B 1 59 ? -8.289 -22.594 0.485 1 94 59 ILE B CA 1
ATOM 3028 C C . ILE B 1 59 ? -8.078 -23.719 -0.519 1 94 59 ILE B C 1
ATOM 3030 O O . ILE B 1 59 ? -7.32 -24.656 -0.261 1 94 59 ILE B O 1
ATOM 3034 N N . CYS B 1 60 ? -8.727 -23.594 -1.636 1 93.44 60 CYS B N 1
ATOM 3035 C CA . CYS B 1 60 ? -8.562 -24.594 -2.688 1 93.44 60 CYS B CA 1
ATOM 3036 C C . CYS B 1 60 ? -7.117 -24.625 -3.178 1 93.44 60 CYS B C 1
ATOM 3038 O O . CYS B 1 60 ? -6.566 -25.703 -3.42 1 93.44 60 CYS B O 1
ATOM 3040 N N . LEU B 1 61 ? -6.57 -23.484 -3.328 1 94.44 61 LEU B N 1
ATOM 3041 C CA . LEU B 1 61 ? -5.18 -23.422 -3.756 1 94.44 61 LEU B CA 1
ATOM 3042 C C . LEU B 1 61 ? -4.254 -24.031 -2.707 1 94.44 61 LEU B C 1
ATOM 3044 O O . LEU B 1 61 ? -3.309 -24.734 -3.047 1 94.44 61 LEU B O 1
ATOM 3048 N N . LEU B 1 62 ? -4.551 -23.766 -1.442 1 96.06 62 LEU B N 1
ATOM 3049 C CA . LEU B 1 62 ? -3.789 -24.406 -0.374 1 96.06 62 LEU B CA 1
ATOM 3050 C C . LEU B 1 62 ? -3.855 -25.922 -0.491 1 96.06 62 LEU B C 1
ATOM 3052 O O . LEU B 1 62 ? -2.822 -26.594 -0.461 1 96.06 62 LEU B O 1
ATOM 3056 N N . ALA B 1 63 ? -5.074 -26.391 -0.617 1 96.56 63 ALA B N 1
ATOM 3057 C CA . ALA B 1 63 ? -5.266 -27.844 -0.765 1 96.56 63 ALA B CA 1
ATOM 3058 C C . ALA B 1 63 ? -4.496 -28.375 -1.972 1 96.56 63 ALA B C 1
ATOM 3060 O O . ALA B 1 63 ? -3.918 -29.453 -1.916 1 96.56 63 ALA B O 1
ATOM 3061 N N . SER B 1 64 ? -4.473 -27.609 -3.031 1 95.81 64 SER B N 1
ATOM 3062 C CA . SER B 1 64 ? -3.756 -28 -4.242 1 95.81 64 SER B CA 1
ATOM 3063 C C . SER B 1 64 ? -2.252 -28.062 -4 1 95.81 64 SER B C 1
ATOM 3065 O O . SER B 1 64 ? -1.585 -29 -4.445 1 95.81 64 SER B O 1
ATOM 3067 N N . TYR B 1 65 ? -1.673 -27.031 -3.285 1 95.88 65 TYR B N 1
ATOM 3068 C CA . TYR B 1 65 ? -0.259 -27.031 -2.924 1 95.88 65 TYR B CA 1
ATOM 3069 C C . TYR B 1 65 ? 0.111 -28.328 -2.209 1 95.88 65 TYR B C 1
ATOM 3071 O O . TYR B 1 65 ? 1.063 -29.016 -2.598 1 95.88 65 TYR B O 1
ATOM 3079 N N . LEU B 1 66 ? -0.696 -28.656 -1.229 1 97.25 66 LEU B N 1
ATOM 3080 C CA . LEU B 1 66 ? -0.421 -29.812 -0.388 1 97.25 66 LEU B CA 1
ATOM 3081 C C . LEU B 1 66 ? -0.574 -31.109 -1.181 1 97.25 66 LEU B C 1
ATOM 3083 O O . LEU B 1 66 ? 0.265 -32 -1.079 1 97.25 66 LEU B O 1
ATOM 3087 N N . ALA B 1 67 ? -1.609 -31.141 -1.999 1 96.75 67 ALA B N 1
ATOM 3088 C CA . ALA B 1 67 ? -1.89 -32.344 -2.785 1 96.75 67 ALA B CA 1
ATOM 3089 C C . ALA B 1 67 ? -0.801 -32.562 -3.828 1 96.75 67 ALA B C 1
ATOM 3091 O O . ALA B 1 67 ? -0.541 -33.719 -4.211 1 96.75 67 ALA B O 1
ATOM 3092 N N . CYS B 1 68 ? -0.158 -31.516 -4.258 1 95.5 68 CYS B N 1
ATOM 3093 C CA . CYS B 1 68 ? 0.888 -31.609 -5.27 1 95.5 68 CYS B CA 1
ATOM 3094 C C . CYS B 1 68 ? 2.221 -32 -4.637 1 95.5 68 CYS B C 1
ATOM 3096 O O . CYS B 1 68 ? 3.205 -32.219 -5.344 1 95.5 68 CYS B O 1
ATOM 3098 N N . GLY B 1 69 ? 2.312 -32 -3.301 1 95.38 69 GLY B N 1
ATOM 3099 C CA . GLY B 1 69 ? 3.51 -32.531 -2.662 1 95.38 69 GLY B CA 1
ATOM 3100 C C . GLY B 1 69 ? 4.219 -31.5 -1.796 1 95.38 69 GLY B C 1
ATOM 3101 O O . GLY B 1 69 ? 5.266 -31.781 -1.213 1 95.38 69 GLY B O 1
ATOM 3102 N N . VAL B 1 70 ? 3.674 -30.297 -1.716 1 96.31 70 VAL B N 1
ATOM 3103 C CA . VAL B 1 70 ? 4.246 -29.312 -0.802 1 96.31 70 VAL B CA 1
ATOM 3104 C C . VAL B 1 70 ? 4.047 -29.781 0.641 1 96.31 70 VAL B C 1
ATOM 3106 O O . VAL B 1 70 ? 2.924 -30.078 1.055 1 96.31 70 VAL B O 1
ATOM 3109 N N . ASN B 1 71 ? 5.105 -29.938 1.312 1 96.81 71 ASN B N 1
ATOM 3110 C CA . ASN B 1 71 ? 5.09 -30.391 2.699 1 96.81 71 ASN B CA 1
ATOM 3111 C C . ASN B 1 71 ? 5.199 -29.219 3.674 1 96.81 71 ASN B C 1
ATOM 3113 O O . ASN B 1 71 ? 6.266 -28.609 3.809 1 96.81 71 ASN B O 1
ATOM 3117 N N . PRO B 1 72 ? 4.129 -28.938 4.406 1 96.75 72 PRO B N 1
ATOM 3118 C CA . PRO B 1 72 ? 4.117 -27.766 5.281 1 96.75 72 PRO B CA 1
ATOM 3119 C C . PRO B 1 72 ? 5.105 -27.891 6.441 1 96.75 72 PRO B C 1
ATOM 3121 O O . PRO B 1 72 ? 5.367 -26.906 7.137 1 96.75 72 PRO B O 1
ATOM 3124 N N . GLU B 1 73 ? 5.637 -29.031 6.688 1 95 73 GLU B N 1
ATOM 3125 C CA . GLU B 1 73 ? 6.656 -29.203 7.715 1 95 73 GLU B CA 1
ATOM 3126 C C . GLU B 1 73 ? 8.039 -28.812 7.199 1 95 73 GLU B C 1
ATOM 3128 O O . GLU B 1 73 ? 8.938 -28.516 7.988 1 95 73 GLU B O 1
ATOM 3133 N N . LYS B 1 74 ? 8.18 -28.859 5.91 1 95.12 74 LYS B N 1
ATOM 3134 C CA . LYS B 1 74 ? 9.469 -28.562 5.305 1 95.12 74 LYS B CA 1
ATOM 3135 C C . LYS B 1 74 ? 9.5 -27.141 4.746 1 95.12 74 LYS B C 1
ATOM 3137 O O . LYS B 1 74 ? 10.57 -26.547 4.605 1 95.12 74 LYS B O 1
ATOM 3142 N N . SER B 1 75 ? 8.391 -26.625 4.332 1 96.19 75 SER B N 1
ATOM 3143 C CA . SER B 1 75 ? 8.258 -25.312 3.729 1 96.19 75 SER B CA 1
ATOM 3144 C C . SER B 1 75 ? 7.145 -24.5 4.387 1 96.19 75 SER B C 1
ATOM 3146 O O . SER B 1 75 ? 6.18 -25.078 4.895 1 96.19 75 SER B O 1
ATOM 3148 N N . THR B 1 76 ? 7.32 -23.203 4.441 1 97.38 76 THR B N 1
ATOM 3149 C CA . THR B 1 76 ? 6.297 -22.328 5 1 97.38 76 THR B CA 1
ATOM 3150 C C . THR B 1 76 ? 5.227 -22.016 3.955 1 97.38 76 THR B C 1
ATOM 3152 O O . THR B 1 76 ? 5.539 -21.5 2.879 1 97.38 76 THR B O 1
ATOM 3155 N N . VAL B 1 77 ? 3.994 -22.406 4.234 1 97.75 77 VAL B N 1
ATOM 3156 C CA . VAL B 1 77 ? 2.865 -22.109 3.355 1 97.75 77 VAL B CA 1
ATOM 3157 C C . VAL B 1 77 ? 1.89 -21.172 4.062 1 97.75 77 VAL B C 1
ATOM 3159 O O . VAL B 1 77 ? 1.436 -21.453 5.172 1 97.75 77 VAL B O 1
ATOM 3162 N N . PHE B 1 78 ? 1.602 -20.062 3.455 1 98 78 PHE B N 1
ATOM 3163 C CA . PHE B 1 78 ? 0.743 -19.094 4.121 1 98 78 PHE B CA 1
ATOM 3164 C C . PHE B 1 78 ? 0.008 -18.219 3.102 1 98 78 PHE B C 1
ATOM 3166 O O . PHE B 1 78 ? 0.281 -18.297 1.902 1 98 78 PHE B O 1
ATOM 3173 N N . ILE B 1 79 ? -0.982 -17.5 3.561 1 97.25 79 ILE B N 1
ATOM 3174 C CA . ILE B 1 79 ? -1.751 -16.578 2.732 1 97.25 79 ILE B CA 1
ATOM 3175 C C . ILE B 1 79 ? -1.206 -15.164 2.895 1 97.25 79 ILE B C 1
ATOM 3177 O O . ILE B 1 79 ? -0.998 -14.695 4.016 1 97.25 79 ILE B O 1
ATOM 3181 N N . GLN B 1 80 ? -0.995 -14.492 1.861 1 97.56 80 GLN B N 1
ATOM 3182 C CA . GLN B 1 80 ? -0.361 -13.18 1.771 1 97.56 80 GLN B CA 1
ATOM 3183 C C . GLN B 1 80 ? -1.02 -12.188 2.719 1 97.56 80 GLN B C 1
ATOM 3185 O O . GLN B 1 80 ? -0.337 -11.523 3.504 1 97.56 80 GLN B O 1
ATOM 3190 N N . SER B 1 81 ? -2.367 -12.094 2.705 1 96.31 81 SER B N 1
ATOM 3191 C CA . SER B 1 81 ? -3.109 -11.086 3.449 1 96.31 81 SER B CA 1
ATOM 3192 C C . SER B 1 81 ? -3.053 -11.344 4.949 1 96.31 81 SER B C 1
ATOM 3194 O O . SER B 1 81 ? -3.4 -10.477 5.75 1 96.31 81 SER B O 1
ATOM 3196 N N . SER B 1 82 ? -2.617 -12.539 5.355 1 96.31 82 SER B N 1
ATOM 3197 C CA . SER B 1 82 ? -2.504 -12.875 6.77 1 96.31 82 SER B CA 1
ATOM 3198 C C . SER B 1 82 ? -1.261 -12.242 7.391 1 96.31 82 SER B C 1
ATOM 3200 O O . SER B 1 82 ? -1.127 -12.195 8.617 1 96.31 82 SER B O 1
ATOM 3202 N N . VAL B 1 83 ? -0.357 -11.781 6.598 1 97.25 83 VAL B N 1
ATOM 3203 C CA . VAL B 1 83 ? 0.844 -11.07 7.023 1 97.25 83 VAL B CA 1
ATOM 3204 C C . VAL B 1 83 ? 0.763 -9.609 6.59 1 97.25 83 VAL B C 1
ATOM 3206 O O . VAL B 1 83 ? 1.087 -9.273 5.449 1 97.25 83 VAL B O 1
ATOM 3209 N N . LYS B 1 84 ? 0.445 -8.719 7.5 1 95.31 84 LYS B N 1
ATOM 3210 C CA . LYS B 1 84 ? 0.089 -7.336 7.199 1 95.31 84 LYS B CA 1
ATOM 3211 C C . LYS B 1 84 ? 1.296 -6.559 6.684 1 95.31 84 LYS B C 1
ATOM 3213 O O . LYS B 1 84 ? 1.142 -5.539 6.008 1 95.31 84 LYS B O 1
ATOM 3218 N N . GLU B 1 85 ? 2.469 -7.098 6.992 1 97.94 85 GLU B N 1
ATOM 3219 C CA . GLU B 1 85 ? 3.709 -6.414 6.633 1 97.94 85 GLU B CA 1
ATOM 3220 C C . GLU B 1 85 ? 3.885 -6.352 5.121 1 97.94 85 GLU B C 1
ATOM 3222 O O . GLU B 1 85 ? 4.629 -5.512 4.613 1 97.94 85 GLU B O 1
ATOM 3227 N N . HIS B 1 86 ? 3.184 -7.219 4.344 1 98.5 86 HIS B N 1
ATOM 3228 C CA . HIS B 1 86 ? 3.258 -7.152 2.891 1 98.5 86 HIS B CA 1
ATOM 3229 C C . HIS B 1 86 ? 2.783 -5.797 2.377 1 98.5 86 HIS B C 1
ATOM 3231 O O . HIS B 1 86 ? 3.484 -5.141 1.604 1 98.5 86 HIS B O 1
ATOM 3237 N N . ALA B 1 87 ? 1.632 -5.391 2.869 1 98.25 87 ALA B N 1
ATOM 3238 C CA . ALA B 1 87 ? 1.069 -4.113 2.432 1 98.25 87 ALA B CA 1
ATOM 3239 C C . ALA B 1 87 ? 1.901 -2.941 2.943 1 98.25 87 ALA B C 1
ATOM 3241 O O . ALA B 1 87 ? 2.088 -1.949 2.234 1 98.25 87 ALA B O 1
ATOM 3242 N N . GLU B 1 88 ? 2.348 -3.051 4.184 1 97.69 88 GLU B N 1
ATOM 3243 C CA . GLU B 1 88 ? 3.184 -2.006 4.77 1 97.69 88 GLU B CA 1
ATOM 3244 C C . GLU B 1 88 ? 4.438 -1.767 3.93 1 97.69 88 GLU B C 1
ATOM 3246 O O . GLU B 1 88 ? 4.734 -0.628 3.562 1 97.69 88 GLU B O 1
ATOM 3251 N N . LEU B 1 89 ? 5.16 -2.838 3.643 1 98.56 89 LEU B N 1
ATOM 3252 C CA . LEU B 1 89 ? 6.383 -2.703 2.857 1 98.56 89 LEU B CA 1
ATOM 3253 C C . LEU B 1 89 ? 6.07 -2.217 1.446 1 98.56 89 LEU B C 1
ATOM 3255 O O . LEU B 1 89 ? 6.844 -1.457 0.862 1 98.56 89 LEU B O 1
ATOM 3259 N N . CYS B 1 90 ? 4.949 -2.672 0.908 1 98.75 90 CYS B N 1
ATOM 3260 C CA . CYS B 1 90 ? 4.543 -2.213 -0.416 1 98.75 90 CYS B CA 1
ATOM 3261 C C . CYS B 1 90 ? 4.473 -0.69 -0.468 1 98.75 90 CYS B C 1
ATOM 3263 O O . CYS B 1 90 ? 4.98 -0.073 -1.406 1 98.75 90 CYS B O 1
ATOM 3265 N N . TRP B 1 91 ? 3.877 -0.08 0.547 1 98.31 91 TRP B N 1
ATOM 3266 C CA . TRP B 1 91 ? 3.789 1.376 0.585 1 98.31 91 TRP B CA 1
ATOM 3267 C C . TRP B 1 91 ? 5.176 2.004 0.633 1 98.31 91 TRP B C 1
ATOM 3269 O O . TRP B 1 91 ? 5.477 2.926 -0.132 1 98.31 91 TRP B O 1
ATOM 3279 N N . LEU B 1 92 ? 6.023 1.505 1.524 1 97 92 LEU B N 1
ATOM 3280 C CA . LEU B 1 92 ? 7.359 2.062 1.692 1 97 92 LEU B CA 1
ATOM 3281 C C . LEU B 1 92 ? 8.148 1.983 0.39 1 97 92 LEU B C 1
ATOM 3283 O O . LEU B 1 92 ? 8.773 2.965 -0.025 1 97 92 LEU B O 1
ATOM 3287 N N . LEU B 1 93 ? 8.062 0.827 -0.256 1 98.31 93 LEU B N 1
ATOM 3288 C CA . LEU B 1 93 ? 8.781 0.658 -1.515 1 98.31 93 LEU B CA 1
ATOM 3289 C C . LEU B 1 93 ? 8.18 1.536 -2.607 1 98.31 93 LEU B C 1
ATOM 3291 O O . LEU B 1 93 ? 8.898 2.014 -3.49 1 98.31 93 LEU B O 1
ATOM 3295 N N . GLY B 1 94 ? 6.828 1.691 -2.545 1 98.06 94 GLY B N 1
ATOM 3296 C CA . GLY B 1 94 ? 6.168 2.574 -3.49 1 98.06 94 GLY B CA 1
ATOM 3297 C C . GLY B 1 94 ? 6.688 4 -3.439 1 98.06 94 GLY B C 1
ATOM 3298 O O . GLY B 1 94 ? 6.703 4.695 -4.457 1 98.06 94 GLY B O 1
ATOM 3299 N N . CYS B 1 95 ? 7.109 4.418 -2.281 1 96.5 95 CYS B N 1
ATOM 3300 C CA . CYS B 1 95 ? 7.625 5.773 -2.102 1 96.5 95 CYS B CA 1
ATOM 3301 C C . CYS B 1 95 ? 9.023 5.906 -2.688 1 96.5 95 CYS B C 1
ATOM 3303 O O . CYS B 1 95 ? 9.555 7.012 -2.789 1 96.5 95 CYS B O 1
ATOM 3305 N N . LEU B 1 96 ? 9.617 4.812 -3.146 1 95.69 96 LEU B N 1
ATOM 3306 C CA . LEU B 1 96 ? 10.953 4.809 -3.74 1 95.69 96 LEU B CA 1
ATOM 3307 C C . LEU B 1 96 ? 10.883 4.469 -5.227 1 95.69 96 LEU B C 1
ATOM 3309 O O . LEU B 1 96 ? 11.898 4.523 -5.926 1 95.69 96 LEU B O 1
ATOM 3313 N N . THR B 1 97 ? 9.766 4.078 -5.703 1 97.69 97 THR B N 1
ATOM 3314 C CA . THR B 1 97 ? 9.641 3.562 -7.059 1 97.69 97 THR B CA 1
ATOM 3315 C C . THR B 1 97 ? 9.133 4.648 -8.008 1 97.69 97 THR B C 1
ATOM 3317 O O . THR B 1 97 ? 7.988 5.09 -7.898 1 97.69 97 THR B O 1
ATOM 3320 N N . PRO B 1 98 ? 9.922 5.02 -8.945 1 96.75 98 PRO B N 1
ATOM 3321 C CA . PRO B 1 98 ? 9.453 6.008 -9.93 1 96.75 98 PRO B CA 1
ATOM 3322 C C . PRO B 1 98 ? 8.32 5.48 -10.805 1 96.75 98 PRO B C 1
ATOM 3324 O O . PRO B 1 98 ? 8.336 4.312 -11.203 1 96.75 98 PRO B O 1
ATOM 3327 N N . VAL B 1 99 ? 7.387 6.332 -11.086 1 96.69 99 VAL B N 1
ATOM 3328 C CA . VAL B 1 99 ? 6.266 5.953 -11.945 1 96.69 99 VAL B CA 1
ATOM 3329 C C . VAL B 1 99 ? 6.777 5.59 -13.336 1 96.69 99 VAL B C 1
ATOM 3331 O O . VAL B 1 99 ? 6.207 4.73 -14.008 1 96.69 99 VAL B O 1
ATOM 3334 N N . GLY B 1 100 ? 7.93 6.207 -13.727 1 96.12 100 GLY B N 1
ATOM 3335 C CA . GLY B 1 100 ? 8.523 5.879 -15.016 1 96.12 100 GLY B CA 1
ATOM 3336 C C . GLY B 1 100 ? 8.852 4.406 -15.156 1 96.12 100 GLY B C 1
ATOM 3337 O O . GLY B 1 100 ? 8.703 3.832 -16.234 1 96.12 100 GLY B O 1
ATOM 3338 N N . TRP B 1 101 ? 9.375 3.77 -14.094 1 97.31 101 TRP B N 1
ATOM 3339 C CA . TRP B 1 101 ? 9.68 2.342 -14.109 1 97.31 101 TRP B CA 1
ATOM 3340 C C . TRP B 1 101 ? 8.422 1.517 -14.352 1 97.31 101 TRP B C 1
ATOM 3342 O O . TRP B 1 101 ? 8.453 0.521 -15.078 1 97.31 101 TRP B O 1
ATOM 3352 N N . LEU B 1 102 ? 7.316 1.931 -13.789 1 97.12 102 LEU B N 1
ATOM 3353 C CA . LEU B 1 102 ? 6.055 1.203 -13.883 1 97.12 102 LEU B CA 1
ATOM 3354 C C . LEU B 1 102 ? 5.414 1.402 -15.258 1 97.12 102 LEU B C 1
ATOM 3356 O O . LEU B 1 102 ? 4.836 0.47 -15.82 1 97.12 102 LEU B O 1
ATOM 3360 N N . ASN B 1 103 ? 5.555 2.592 -15.773 1 94.75 103 ASN B N 1
ATOM 3361 C CA . ASN B 1 103 ? 5.008 2.902 -17.094 1 94.75 103 ASN B CA 1
ATOM 3362 C C . ASN B 1 103 ? 5.598 1.997 -18.172 1 94.75 103 ASN B C 1
ATOM 3364 O O . ASN B 1 103 ? 4.957 1.744 -19.188 1 94.75 103 ASN B O 1
ATOM 3368 N N . ARG B 1 104 ? 6.711 1.484 -17.922 1 93.31 104 ARG B N 1
ATOM 3369 C CA . ARG B 1 104 ? 7.43 0.718 -18.938 1 93.31 104 ARG B CA 1
ATOM 3370 C C . ARG B 1 104 ? 7.137 -0.773 -18.797 1 93.31 104 ARG B C 1
ATOM 3372 O O . ARG B 1 104 ? 7.605 -1.577 -19.609 1 93.31 104 ARG B O 1
ATOM 3379 N N . MET B 1 105 ? 6.379 -1.124 -17.891 1 93.62 105 MET B N 1
ATOM 3380 C CA . MET B 1 105 ? 6.113 -2.539 -17.656 1 93.62 105 MET B CA 1
ATOM 3381 C C . MET B 1 105 ? 5.23 -3.117 -18.75 1 93.62 105 MET B C 1
ATOM 3383 O O . MET B 1 105 ? 4.137 -2.613 -19 1 93.62 105 MET B O 1
ATOM 3387 N N . THR B 1 106 ? 5.621 -4.195 -19.312 1 90.88 106 THR B N 1
ATOM 3388 C CA . THR B 1 106 ? 4.914 -4.832 -20.422 1 90.88 106 THR B CA 1
ATOM 3389 C C . THR B 1 106 ? 3.605 -5.449 -19.953 1 90.88 106 THR B C 1
ATOM 3391 O O . THR B 1 106 ? 2.576 -5.332 -20.625 1 90.88 106 THR B O 1
ATOM 3394 N N . GLN B 1 107 ? 3.627 -6.082 -18.859 1 88.19 107 GLN B N 1
ATOM 3395 C CA . GLN B 1 107 ? 2.432 -6.746 -18.344 1 88.19 107 GLN B CA 1
ATOM 3396 C C . GLN B 1 107 ? 1.309 -5.742 -18.094 1 88.19 107 GLN B C 1
ATOM 3398 O O . GLN B 1 107 ? 0.143 -6.023 -18.375 1 88.19 107 GLN B O 1
ATOM 3403 N N . TYR B 1 108 ? 1.661 -4.629 -17.594 1 89.81 108 TYR B N 1
ATOM 3404 C CA . TYR B 1 108 ? 0.647 -3.605 -17.359 1 89.81 108 TYR B CA 1
ATOM 3405 C C . TYR B 1 108 ? 0.01 -3.174 -18.688 1 89.81 108 TYR B C 1
ATOM 3407 O O . TYR B 1 108 ? -1.214 -3.045 -18.766 1 89.81 108 TYR B O 1
ATOM 3415 N N . LYS B 1 109 ? 0.822 -2.973 -19.609 1 88.31 109 LYS B N 1
ATOM 3416 C CA . LYS B 1 109 ? 0.331 -2.549 -20.922 1 88.31 109 LYS B CA 1
ATOM 3417 C C . LYS B 1 109 ? -0.613 -3.588 -21.516 1 88.31 109 LYS B C 1
ATOM 3419 O O . LYS B 1 109 ? -1.63 -3.238 -22.125 1 88.31 109 LYS B O 1
ATOM 3424 N N . ASP B 1 110 ? -0.314 -4.742 -21.281 1 83.69 110 ASP B N 1
ATOM 3425 C CA . ASP B 1 110 ? -1.121 -5.832 -21.812 1 83.69 110 ASP B CA 1
ATOM 3426 C C . ASP B 1 110 ? -2.441 -5.961 -21.047 1 83.69 110 ASP B C 1
ATOM 3428 O O . ASP B 1 110 ? -3.488 -6.199 -21.656 1 83.69 110 ASP B O 1
ATOM 3432 N N . LYS B 1 111 ? -2.402 -5.746 -19.781 1 84.19 111 LYS B N 1
ATOM 3433 C CA . LYS B 1 111 ? -3.557 -6.023 -18.922 1 84.19 111 LYS B CA 1
ATOM 3434 C C . LYS B 1 111 ? -4.508 -4.832 -18.875 1 84.19 111 LYS B C 1
ATOM 3436 O O . LYS B 1 111 ? -5.707 -4.996 -18.672 1 84.19 111 LYS B O 1
ATOM 3441 N N . ARG B 1 112 ? -4.004 -3.635 -18.938 1 83.69 112 ARG B N 1
ATOM 3442 C CA . ARG B 1 112 ? -4.828 -2.445 -18.766 1 83.69 112 ARG B CA 1
ATOM 3443 C C . ARG B 1 112 ? -5.828 -2.295 -19.906 1 83.69 112 ARG B C 1
ATOM 3445 O O . ARG B 1 112 ? -6.801 -1.547 -19.781 1 83.69 112 ARG B O 1
ATOM 3452 N N . GLY B 1 113 ? -5.703 -3.051 -20.969 1 77.19 113 GLY B N 1
ATOM 3453 C CA . GLY B 1 113 ? -6.625 -2.973 -22.094 1 77.19 113 GLY B CA 1
ATOM 3454 C C . GLY B 1 113 ? -6.535 -1.661 -22.844 1 77.19 113 GLY B C 1
ATOM 3455 O O . GLY B 1 113 ? -5.531 -0.95 -22.75 1 77.19 113 GLY B O 1
ATOM 3456 N N . ASN B 1 114 ? -7.582 -1.384 -23.578 1 78.81 114 ASN B N 1
ATOM 3457 C CA . ASN B 1 114 ? -7.59 -0.244 -24.484 1 78.81 114 ASN B CA 1
ATOM 3458 C C . ASN B 1 114 ? -7.906 1.057 -23.75 1 78.81 114 ASN B C 1
ATOM 3460 O O . ASN B 1 114 ? -7.504 2.135 -24.188 1 78.81 114 ASN B O 1
ATOM 3464 N N . ASP B 1 115 ? -8.594 0.901 -22.641 1 83.56 115 ASP B N 1
ATOM 3465 C CA . ASP B 1 115 ? -8.883 2.1 -21.859 1 83.56 115 ASP B CA 1
ATOM 3466 C C . ASP B 1 115 ? -8 2.164 -20.609 1 83.56 115 ASP B C 1
ATOM 3468 O O . ASP B 1 115 ? -8.445 1.815 -19.516 1 83.56 115 ASP B O 1
ATOM 3472 N N . ALA B 1 116 ? -6.941 2.744 -20.688 1 85.62 116 ALA B N 1
ATOM 3473 C CA . ALA B 1 116 ? -5.906 2.785 -19.656 1 85.62 116 ALA B CA 1
ATOM 3474 C C . ALA B 1 116 ? -6.387 3.557 -18.422 1 85.62 116 ALA B C 1
ATOM 3476 O O . ALA B 1 116 ? -5.965 3.273 -17.297 1 85.62 116 ALA B O 1
ATOM 3477 N N . GLU B 1 117 ? -7.332 4.438 -18.672 1 89.19 117 GLU B N 1
ATOM 3478 C CA . GLU B 1 117 ? -7.785 5.281 -17.562 1 89.19 117 GLU B CA 1
ATOM 3479 C C . GLU B 1 117 ? -8.672 4.496 -16.594 1 89.19 117 GLU B C 1
ATOM 3481 O O . GLU B 1 117 ? -8.852 4.898 -15.445 1 89.19 117 GLU B O 1
ATOM 3486 N N . LYS B 1 118 ? -9.133 3.365 -17.078 1 91.31 118 LYS B N 1
ATOM 3487 C CA . LYS B 1 118 ? -10.039 2.572 -16.25 1 91.31 118 LYS B CA 1
ATOM 3488 C C . LYS B 1 118 ? -9.281 1.524 -15.445 1 91.31 118 LYS B C 1
ATOM 3490 O O . LYS B 1 118 ? -9.82 0.94 -14.5 1 91.31 118 LYS B O 1
ATOM 3495 N N . ALA B 1 119 ? -8.016 1.309 -15.828 1 93.62 119 ALA B N 1
ATOM 3496 C CA . ALA B 1 119 ? -7.195 0.392 -15.039 1 93.62 119 ALA B CA 1
ATOM 3497 C C . ALA B 1 119 ? -7.016 0.903 -13.617 1 93.62 119 ALA B C 1
ATOM 3499 O O . ALA B 1 119 ? -6.926 2.113 -13.391 1 93.62 119 ALA B O 1
ATOM 3500 N N . THR B 1 120 ? -6.98 0.088 -12.727 1 96 120 THR B N 1
ATOM 3501 C CA . THR B 1 120 ? -6.934 0.497 -11.328 1 96 120 THR B CA 1
ATOM 3502 C C . THR B 1 120 ? -5.496 0.716 -10.875 1 96 120 THR B C 1
ATOM 3504 O O . THR B 1 120 ? -4.559 0.214 -11.5 1 96 120 THR B O 1
ATOM 3507 N N . LEU B 1 121 ? -5.348 1.473 -9.805 1 97.75 121 LEU B N 1
ATOM 3508 C CA . LEU B 1 121 ? -4.047 1.681 -9.172 1 97.75 121 LEU B CA 1
ATOM 3509 C C . LEU B 1 121 ? -3.426 0.352 -8.758 1 97.75 121 LEU B C 1
ATOM 3511 O O . LEU B 1 121 ? -2.209 0.172 -8.859 1 97.75 121 LEU B O 1
ATOM 3515 N N . GLY B 1 122 ? -4.262 -0.586 -8.258 1 97.25 122 GLY B N 1
ATOM 3516 C CA . GLY B 1 122 ? -3.762 -1.902 -7.898 1 97.25 122 GLY B CA 1
ATOM 3517 C C . GLY B 1 122 ? -3.09 -2.623 -9.047 1 97.25 122 GLY B C 1
ATOM 3518 O O . GLY B 1 122 ? -1.98 -3.141 -8.906 1 97.25 122 GLY B O 1
ATOM 3519 N N . LEU B 1 123 ? -3.77 -2.643 -10.18 1 95.81 123 LEU B N 1
ATOM 3520 C CA . LEU B 1 123 ? -3.205 -3.266 -11.367 1 95.81 123 LEU B CA 1
ATOM 3521 C C . LEU B 1 123 ? -1.911 -2.574 -11.789 1 95.81 123 LEU B C 1
ATOM 3523 O O . LEU B 1 123 ? -0.953 -3.234 -12.195 1 95.81 123 LEU B O 1
ATOM 3527 N N . TYR B 1 124 ? -1.888 -1.322 -11.648 1 96.75 124 TYR B N 1
ATOM 3528 C CA . TYR B 1 124 ? -0.745 -0.501 -12.039 1 96.75 124 TYR B CA 1
ATOM 3529 C C . TYR B 1 124 ? 0.445 -0.76 -11.117 1 96.75 124 TYR B C 1
ATOM 3531 O O . TYR B 1 124 ? 1.592 -0.784 -11.57 1 96.75 124 TYR B O 1
ATOM 3539 N N . SER B 1 125 ? 0.202 -0.966 -9.852 1 97.94 125 SER B N 1
ATOM 3540 C CA . SER B 1 125 ? 1.277 -0.923 -8.867 1 97.94 125 SER B CA 1
ATOM 3541 C C . SER B 1 125 ? 1.607 -2.318 -8.352 1 97.94 125 SER B C 1
ATOM 3543 O O . SER B 1 125 ? 2.525 -2.486 -7.543 1 97.94 125 SER B O 1
ATOM 3545 N N . TYR B 1 126 ? 0.945 -3.381 -8.82 1 96.88 126 TYR B N 1
ATOM 3546 C CA . TYR B 1 126 ? 1.112 -4.707 -8.242 1 96.88 126 TYR B CA 1
ATOM 3547 C C . TYR B 1 126 ? 2.543 -5.203 -8.414 1 96.88 126 TYR B C 1
ATOM 3549 O O . TYR B 1 126 ? 3.018 -6.035 -7.637 1 96.88 126 TYR B O 1
ATOM 3557 N N . PRO B 1 127 ? 3.342 -4.75 -9.438 1 97.88 127 PRO B N 1
ATOM 3558 C CA . PRO B 1 127 ? 4.75 -5.16 -9.461 1 97.88 127 PRO B CA 1
ATOM 3559 C C . PRO B 1 127 ? 5.508 -4.723 -8.211 1 97.88 127 PRO B C 1
ATOM 3561 O O . PRO B 1 127 ? 6.449 -5.398 -7.785 1 97.88 127 PRO B O 1
ATOM 3564 N N . VAL B 1 128 ? 5.121 -3.594 -7.625 1 98.75 128 VAL B N 1
ATOM 3565 C CA . VAL B 1 128 ? 5.746 -3.127 -6.395 1 98.75 128 VAL B CA 1
ATOM 3566 C C . VAL B 1 128 ? 5.328 -4.02 -5.23 1 98.75 128 VAL B C 1
ATOM 3568 O O . VAL B 1 128 ? 6.125 -4.293 -4.328 1 98.75 128 VAL B O 1
ATOM 3571 N N . LEU B 1 129 ? 4.016 -4.453 -5.207 1 98.62 129 LEU B N 1
ATOM 3572 C CA . LEU B 1 129 ? 3.59 -5.426 -4.207 1 98.62 129 LEU B CA 1
ATOM 3573 C C . LEU B 1 129 ? 4.391 -6.719 -4.328 1 98.62 129 LEU B C 1
ATOM 3575 O O . LEU B 1 129 ? 4.773 -7.312 -3.318 1 98.62 129 LEU B O 1
ATOM 3579 N N . MET B 1 130 ? 4.656 -7.172 -5.551 1 98.06 130 MET B N 1
ATOM 3580 C CA . MET B 1 130 ? 5.488 -8.359 -5.754 1 98.06 130 MET B CA 1
ATOM 3581 C C . MET B 1 130 ? 6.879 -8.148 -5.176 1 98.06 130 MET B C 1
ATOM 3583 O O . MET B 1 130 ? 7.426 -9.039 -4.52 1 98.06 130 MET B O 1
ATOM 3587 N N . ALA B 1 131 ? 7.453 -6.969 -5.457 1 98.69 131 ALA B N 1
ATOM 3588 C CA . ALA B 1 131 ? 8.75 -6.645 -4.871 1 98.69 131 ALA B CA 1
ATOM 3589 C C . ALA B 1 131 ? 8.703 -6.727 -3.348 1 98.69 131 ALA B C 1
ATOM 3591 O O . ALA B 1 131 ? 9.609 -7.27 -2.717 1 98.69 131 ALA B O 1
ATOM 3592 N N . ALA B 1 132 ? 7.656 -6.195 -2.764 1 98.81 132 ALA B N 1
ATOM 3593 C CA . ALA B 1 132 ? 7.484 -6.246 -1.314 1 98.81 132 ALA B CA 1
ATOM 3594 C C . ALA B 1 132 ? 7.422 -7.691 -0.819 1 98.81 132 ALA B C 1
ATOM 3596 O O . ALA B 1 132 ? 8 -8.023 0.214 1 98.81 132 ALA B O 1
ATOM 3597 N N . ASP B 1 133 ? 6.699 -8.562 -1.522 1 98.56 133 ASP B N 1
ATOM 3598 C CA . ASP B 1 133 ? 6.586 -9.969 -1.155 1 98.56 133 ASP B CA 1
ATOM 3599 C C . ASP B 1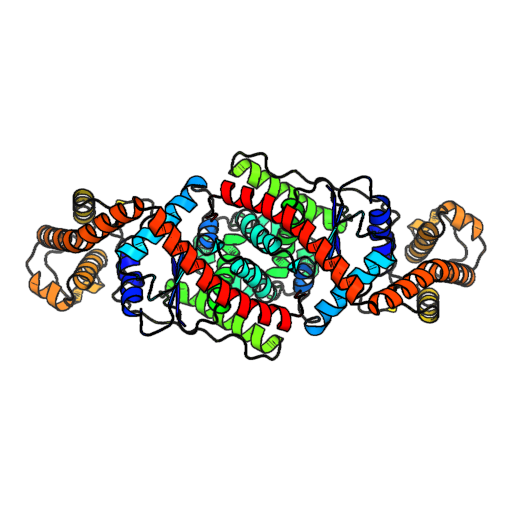 133 ? 7.961 -10.625 -1.081 1 98.56 133 ASP B C 1
ATOM 3601 O O . ASP B 1 133 ? 8.242 -11.391 -0.151 1 98.56 133 ASP B O 1
ATOM 3605 N N . ILE B 1 134 ? 8.773 -10.328 -2.064 1 98.38 134 ILE B N 1
ATOM 3606 C CA . ILE B 1 134 ? 10.086 -10.945 -2.199 1 98.38 134 ILE B CA 1
ATOM 3607 C C . ILE B 1 134 ? 11.031 -10.383 -1.142 1 98.38 134 ILE B C 1
ATOM 3609 O O . ILE B 1 134 ? 11.672 -11.133 -0.408 1 98.38 134 ILE B O 1
ATOM 3613 N N . LEU B 1 135 ? 11.055 -9.078 -0.992 1 98.75 135 LEU B N 1
ATOM 3614 C CA . LEU B 1 135 ? 12.062 -8.383 -0.191 1 98.75 135 LEU B CA 1
ATOM 3615 C C . LEU B 1 135 ? 11.711 -8.453 1.293 1 98.75 135 LEU B C 1
ATOM 3617 O O . LEU B 1 135 ? 12.602 -8.375 2.145 1 98.75 135 LEU B O 1
ATOM 3621 N N . LEU B 1 136 ? 10.398 -8.586 1.625 1 98.75 136 LEU B N 1
ATOM 3622 C CA . LEU B 1 136 ? 9.961 -8.672 3.014 1 98.75 136 LEU B CA 1
ATOM 3623 C C . LEU B 1 136 ? 10.672 -9.812 3.734 1 98.75 136 LEU B C 1
ATOM 3625 O O . LEU B 1 136 ? 10.953 -9.719 4.934 1 98.75 136 LEU B O 1
ATOM 3629 N N . TYR B 1 137 ? 11.031 -10.859 3.021 1 98.44 137 TYR B N 1
ATOM 3630 C CA . TYR B 1 137 ? 11.672 -12.031 3.611 1 98.44 137 TYR B CA 1
ATOM 3631 C C . TYR B 1 137 ? 13.133 -12.125 3.205 1 98.44 137 TYR B C 1
ATOM 3633 O O . TYR B 1 137 ? 13.797 -13.133 3.463 1 98.44 137 TYR B O 1
ATOM 3641 N N . ASN B 1 138 ? 13.609 -11.078 2.486 1 97.88 138 ASN B N 1
ATOM 3642 C CA . ASN B 1 138 ? 14.984 -11.008 1.982 1 97.88 138 ASN B CA 1
ATOM 3643 C C . ASN B 1 138 ? 15.344 -12.25 1.173 1 97.88 138 ASN B C 1
ATOM 3645 O O . ASN B 1 138 ? 16.391 -12.867 1.398 1 97.88 138 ASN B O 1
ATOM 3649 N N . ALA B 1 139 ? 14.477 -12.648 0.318 1 96.88 139 ALA B N 1
ATOM 3650 C CA . ALA B 1 139 ? 14.656 -13.836 -0.511 1 96.88 139 ALA B CA 1
ATOM 3651 C C . ALA B 1 139 ? 15.852 -13.68 -1.443 1 96.88 139 ALA B C 1
ATOM 3653 O O . ALA B 1 139 ? 16.094 -12.594 -1.977 1 96.88 139 ALA B O 1
ATOM 3654 N N . ASN B 1 140 ? 16.578 -14.734 -1.655 1 95.19 140 ASN B N 1
ATOM 3655 C CA . ASN B 1 140 ? 17.719 -14.773 -2.566 1 95.19 140 ASN B CA 1
ATOM 3656 C C . ASN B 1 140 ? 17.312 -15.25 -3.957 1 95.19 140 ASN B C 1
ATOM 3658 O O . ASN B 1 140 ? 17.844 -14.781 -4.961 1 95.19 140 ASN B O 1
ATOM 3662 N N . LEU B 1 141 ? 16.438 -16.188 -3.93 1 93.62 141 LEU B N 1
ATOM 3663 C CA . LEU B 1 141 ? 16.031 -16.844 -5.172 1 93.62 141 LEU B CA 1
ATOM 3664 C C . LEU B 1 141 ? 14.516 -16.781 -5.34 1 93.62 141 LEU B C 1
ATOM 3666 O O . LEU B 1 141 ? 13.773 -16.953 -4.371 1 93.62 141 LEU B O 1
ATOM 3670 N N . VAL B 1 142 ? 14.133 -16.516 -6.484 1 93.56 142 VAL B N 1
ATOM 3671 C CA . VAL B 1 142 ? 12.711 -16.453 -6.824 1 93.56 142 VAL B CA 1
ATOM 3672 C C . VAL B 1 142 ? 12.438 -17.266 -8.078 1 93.56 142 VAL B C 1
ATOM 3674 O O . VAL B 1 142 ? 12.891 -16.922 -9.172 1 93.56 142 VAL B O 1
ATOM 3677 N N . PRO B 1 143 ? 11.68 -18.344 -7.895 1 87.94 143 PRO B N 1
ATOM 3678 C CA . PRO B 1 143 ? 11.281 -19.078 -9.086 1 87.94 143 PRO B CA 1
ATOM 3679 C C . PRO B 1 143 ? 10.281 -18.312 -9.953 1 87.94 143 PRO B C 1
ATOM 3681 O O . PRO B 1 143 ? 9.148 -18.078 -9.531 1 87.94 143 PRO B O 1
ATOM 3684 N N . VAL B 1 144 ? 10.734 -17.828 -11.039 1 81.38 144 VAL B N 1
ATOM 3685 C CA . VAL B 1 144 ? 9.828 -17.047 -11.875 1 81.38 144 VAL B CA 1
ATOM 3686 C C . VAL B 1 144 ? 9.938 -17.516 -13.328 1 81.38 144 VAL B C 1
ATOM 3688 O O . VAL B 1 144 ? 11.008 -17.938 -13.773 1 81.38 144 VAL B O 1
ATOM 3691 N N . GLY B 1 145 ? 8.742 -17.484 -13.953 1 76.31 145 GLY B N 1
ATOM 3692 C CA . GLY B 1 145 ? 8.742 -17.688 -15.391 1 76.31 145 GLY B CA 1
ATOM 3693 C C . GLY B 1 145 ? 9.289 -16.484 -16.156 1 76.31 145 GLY B C 1
ATOM 3694 O O . GLY B 1 145 ? 9.555 -15.438 -15.57 1 76.31 145 GLY B O 1
ATOM 3695 N N . ASN B 1 146 ? 9.469 -16.578 -17.438 1 76.06 146 ASN B N 1
ATOM 3696 C CA . ASN B 1 146 ? 10.008 -15.531 -18.297 1 76.06 146 ASN B CA 1
ATOM 3697 C C . ASN B 1 146 ? 9.117 -14.289 -18.297 1 76.06 146 ASN B C 1
ATOM 3699 O O . ASN B 1 146 ? 9.609 -13.172 -18.453 1 76.06 146 ASN B O 1
ATOM 3703 N N . ASP B 1 147 ? 7.906 -14.531 -18.062 1 77.19 147 ASP B N 1
ATOM 3704 C CA . ASP B 1 147 ? 6.945 -13.43 -18.094 1 77.19 147 ASP B CA 1
ATOM 3705 C C . ASP B 1 147 ? 7.082 -12.547 -16.859 1 77.19 147 ASP B C 1
ATOM 3707 O O . ASP B 1 147 ? 6.594 -11.414 -16.844 1 77.19 147 ASP B O 1
ATOM 3711 N N . GLN B 1 148 ? 7.695 -13.031 -15.836 1 84.81 148 GLN B N 1
ATOM 3712 C CA . GLN B 1 148 ? 7.812 -12.266 -14.602 1 84.81 148 GLN B CA 1
ATOM 3713 C C . GLN B 1 148 ? 9.219 -11.695 -14.438 1 84.81 148 GLN B C 1
ATOM 3715 O O . GLN B 1 148 ? 9.531 -11.086 -13.414 1 84.81 148 GLN B O 1
ATOM 3720 N N . LYS B 1 149 ? 10.031 -11.891 -15.414 1 89.06 149 LYS B N 1
ATOM 3721 C CA . LYS B 1 149 ? 11.422 -11.438 -15.352 1 89.06 149 LYS B CA 1
ATOM 3722 C C . LYS B 1 149 ? 11.5 -9.93 -15.117 1 89.06 149 LYS B C 1
ATOM 3724 O O . LYS B 1 149 ? 12.297 -9.469 -14.297 1 89.06 149 LYS B O 1
ATOM 3729 N N . GLN B 1 150 ? 10.68 -9.211 -15.812 1 94.38 150 GLN B N 1
ATOM 3730 C CA . GLN B 1 150 ? 10.672 -7.758 -15.672 1 94.38 150 GLN B CA 1
ATOM 3731 C C . GLN B 1 150 ? 10.305 -7.34 -14.25 1 94.38 150 GLN B C 1
ATOM 3733 O O . GLN B 1 150 ? 10.859 -6.379 -13.711 1 94.38 150 GLN B O 1
ATOM 3738 N N . HIS B 1 151 ? 9.383 -8.008 -13.68 1 96.5 151 HIS B N 1
ATOM 3739 C CA . HIS B 1 151 ? 8.977 -7.711 -12.312 1 96.5 151 HIS B CA 1
ATOM 3740 C C . HIS B 1 151 ? 10.094 -8.016 -11.32 1 96.5 151 HIS B C 1
ATOM 3742 O O . HIS B 1 151 ? 10.289 -7.281 -10.352 1 96.5 151 HIS B O 1
ATOM 3748 N N . LEU B 1 152 ? 10.797 -9.07 -11.57 1 96.5 152 LEU B N 1
ATOM 3749 C CA . LEU B 1 152 ? 11.945 -9.391 -10.719 1 96.5 152 LEU B CA 1
ATOM 3750 C C . LEU B 1 152 ? 13.023 -8.312 -10.836 1 96.5 152 LEU B C 1
ATOM 3752 O O . LEU B 1 152 ? 13.641 -7.941 -9.844 1 96.5 152 LEU B O 1
ATOM 3756 N N . GLU B 1 153 ? 13.242 -7.879 -12.047 1 97.31 153 GLU B N 1
ATOM 3757 C CA . GLU B 1 153 ? 14.195 -6.797 -12.258 1 97.31 153 GLU B CA 1
ATOM 3758 C C . GLU B 1 153 ? 13.789 -5.543 -11.492 1 97.31 153 GLU B C 1
ATOM 3760 O O . GLU B 1 153 ? 14.641 -4.852 -10.922 1 97.31 153 GLU B O 1
ATOM 3765 N N . LEU B 1 154 ? 12.531 -5.273 -11.555 1 98.12 154 LEU B N 1
ATOM 3766 C CA . LEU B 1 154 ? 12.031 -4.145 -10.773 1 98.12 154 LEU B CA 1
ATOM 3767 C C . LEU B 1 154 ? 12.344 -4.336 -9.289 1 98.12 154 LEU B C 1
ATOM 3769 O O . LEU B 1 154 ? 12.766 -3.395 -8.617 1 98.12 154 LEU B O 1
ATOM 3773 N N . ALA B 1 155 ? 12.07 -5.531 -8.773 1 98.25 155 ALA B N 1
ATOM 3774 C CA . ALA B 1 155 ? 12.375 -5.82 -7.371 1 98.25 155 ALA B CA 1
ATOM 3775 C C . ALA B 1 155 ? 13.852 -5.594 -7.074 1 98.25 155 ALA B C 1
ATOM 3777 O O . ALA B 1 155 ? 14.211 -5.055 -6.023 1 98.25 155 ALA B O 1
ATOM 3778 N N . GLN B 1 156 ? 14.711 -5.965 -7.996 1 98.5 156 GLN B N 1
ATOM 3779 C CA . GLN B 1 156 ? 16.141 -5.754 -7.852 1 98.5 156 GLN B CA 1
ATOM 3780 C C . GLN B 1 156 ? 16.469 -4.266 -7.793 1 98.5 156 GLN B C 1
ATOM 3782 O O . GLN B 1 156 ? 17.25 -3.826 -6.938 1 98.5 156 GLN B O 1
ATOM 3787 N N . ASP B 1 157 ? 15.891 -3.557 -8.727 1 98.5 157 ASP B N 1
ATOM 3788 C CA . ASP B 1 157 ? 16.156 -2.123 -8.797 1 98.5 157 ASP B CA 1
ATOM 3789 C C . ASP B 1 157 ? 15.68 -1.413 -7.531 1 98.5 157 ASP B C 1
ATOM 3791 O O . ASP B 1 157 ? 16.359 -0.528 -7.016 1 98.5 157 ASP B O 1
ATOM 3795 N N . ILE B 1 158 ? 14.562 -1.789 -7.043 1 98.5 158 ILE B N 1
ATOM 3796 C CA . ILE B 1 158 ? 14.031 -1.187 -5.828 1 98.5 158 ILE B CA 1
ATOM 3797 C C . ILE B 1 158 ? 14.938 -1.512 -4.645 1 98.5 158 ILE B C 1
ATOM 3799 O O . ILE B 1 158 ? 15.242 -0.641 -3.826 1 98.5 158 ILE B O 1
ATOM 3803 N N . ALA B 1 159 ? 15.359 -2.766 -4.559 1 98.56 159 ALA B N 1
ATOM 3804 C CA . ALA B 1 159 ? 16.266 -3.182 -3.498 1 98.56 159 ALA B CA 1
ATOM 3805 C C . ALA B 1 159 ? 17.547 -2.354 -3.525 1 98.56 159 ALA B C 1
ATOM 3807 O O . ALA B 1 159 ? 17.984 -1.84 -2.492 1 98.56 159 ALA B O 1
ATOM 3808 N N . LYS B 1 160 ? 18.109 -2.221 -4.691 1 98.38 160 LYS B N 1
ATOM 3809 C CA . LYS B 1 160 ? 19.344 -1.439 -4.848 1 98.38 160 LYS B CA 1
ATOM 3810 C C . LYS B 1 160 ? 19.109 0.019 -4.461 1 98.38 160 LYS B C 1
ATOM 3812 O O . LYS B 1 160 ? 19.953 0.625 -3.791 1 98.38 160 LYS B O 1
ATOM 3817 N N . THR B 1 161 ? 18.016 0.571 -4.918 1 97.25 161 THR B N 1
ATOM 3818 C CA . THR B 1 161 ? 17.688 1.958 -4.617 1 97.25 161 THR B CA 1
ATOM 3819 C C . THR B 1 161 ? 17.562 2.174 -3.113 1 97.25 161 THR B C 1
ATOM 3821 O O . THR B 1 161 ? 18.094 3.15 -2.576 1 97.25 161 THR B O 1
ATOM 3824 N N . PHE B 1 162 ? 16.922 1.281 -2.432 1 97.25 162 PHE B N 1
ATOM 3825 C CA . PHE B 1 162 ? 16.766 1.372 -0.984 1 97.25 162 PHE B CA 1
ATOM 3826 C C . PHE B 1 162 ? 18.125 1.332 -0.292 1 97.25 162 PHE B C 1
ATOM 3828 O O . PHE B 1 162 ? 18.438 2.199 0.527 1 97.25 162 PHE B O 1
ATOM 3835 N N . ASN B 1 163 ? 18.844 0.278 -0.635 1 97.62 163 ASN B N 1
ATOM 3836 C CA . ASN B 1 163 ? 20.156 0.11 -0.022 1 97.62 163 ASN B CA 1
ATOM 3837 C C . ASN B 1 163 ? 21.031 1.339 -0.235 1 97.62 163 ASN B C 1
ATOM 3839 O O . ASN B 1 163 ? 21.703 1.793 0.69 1 97.62 163 ASN B O 1
ATOM 3843 N N . LYS B 1 164 ? 21 1.854 -1.393 1 96.38 164 LYS B N 1
ATOM 3844 C CA . LYS B 1 164 ? 21.812 3.023 -1.717 1 96.38 164 LYS B CA 1
ATOM 3845 C C . LYS B 1 164 ? 21.312 4.262 -0.978 1 96.38 164 LYS B C 1
ATOM 3847 O O . LYS B 1 164 ? 22.094 4.984 -0.363 1 96.38 164 LYS B O 1
ATOM 3852 N N . LEU B 1 165 ? 20.016 4.48 -1.053 1 93.88 165 LEU B N 1
ATOM 3853 C CA . LEU B 1 165 ? 19.406 5.668 -0.468 1 93.88 165 LEU B CA 1
ATOM 3854 C C . LEU B 1 165 ? 19.719 5.766 1.021 1 93.88 165 LEU B C 1
ATOM 3856 O O . LEU B 1 165 ? 20.016 6.848 1.527 1 93.88 165 LEU B O 1
ATOM 3860 N N . TYR B 1 166 ? 19.656 4.684 1.682 1 93.62 166 TYR B N 1
ATOM 3861 C CA . TYR B 1 166 ? 19.797 4.695 3.133 1 93.62 166 TYR B CA 1
ATOM 3862 C C . TYR B 1 166 ? 21.188 4.242 3.545 1 93.62 166 TYR B C 1
ATOM 3864 O O . TYR B 1 166 ? 21.469 4.078 4.734 1 93.62 166 TYR B O 1
ATOM 3872 N N . SER B 1 167 ? 22.062 4.012 2.582 1 94.88 167 SER B N 1
ATOM 3873 C CA . SER B 1 167 ? 23.453 3.619 2.805 1 94.88 167 SER B CA 1
ATOM 3874 C C . SER B 1 167 ? 23.547 2.389 3.703 1 94.88 167 SER B C 1
ATOM 3876 O O . SER B 1 167 ? 24.281 2.389 4.695 1 94.88 167 SER B O 1
ATOM 3878 N N . VAL B 1 168 ? 22.703 1.375 3.34 1 96.31 168 VAL B N 1
ATOM 3879 C CA . VAL B 1 168 ? 22.688 0.111 4.07 1 96.31 168 VAL B CA 1
ATOM 3880 C C . VAL B 1 168 ? 22.812 -1.054 3.09 1 96.31 168 VAL B C 1
ATOM 3882 O O . VAL B 1 168 ? 22.734 -0.86 1.874 1 96.31 168 VAL B O 1
ATOM 3885 N N . ASP B 1 169 ? 23.078 -2.242 3.631 1 96.56 169 ASP B N 1
ATOM 3886 C CA . ASP B 1 169 ? 23.031 -3.502 2.893 1 96.56 169 ASP B CA 1
ATOM 3887 C C . ASP B 1 169 ? 21.984 -4.445 3.484 1 96.56 169 ASP B C 1
ATOM 3889 O O . ASP B 1 169 ? 22.312 -5.562 3.895 1 96.56 169 ASP B O 1
ATOM 3893 N N . HIS B 1 170 ? 20.797 -3.943 3.461 1 97.38 170 HIS B N 1
ATOM 3894 C CA . HIS B 1 170 ? 19.719 -4.676 4.133 1 97.38 170 HIS B CA 1
ATOM 3895 C C . HIS B 1 170 ? 19.078 -5.691 3.197 1 97.38 170 HIS B C 1
ATOM 3897 O O . HIS B 1 170 ? 18.953 -6.867 3.543 1 97.38 170 HIS B O 1
ATOM 3903 N N . PHE B 1 171 ? 18.672 -5.199 2.008 1 98.5 171 PHE B N 1
ATOM 3904 C CA . PHE B 1 171 ? 17.984 -6.094 1.091 1 98.5 171 PHE B CA 1
ATOM 3905 C C . PHE B 1 171 ? 18.969 -6.883 0.248 1 98.5 171 PHE B C 1
ATOM 3907 O O . PHE B 1 171 ? 19.891 -6.305 -0.346 1 98.5 171 PHE B O 1
ATOM 3914 N N . ASN B 1 172 ? 18.797 -8.164 0.202 1 97.88 172 ASN B N 1
ATOM 3915 C CA . ASN B 1 172 ? 19.438 -8.969 -0.831 1 97.88 172 ASN B CA 1
ATOM 3916 C C . ASN B 1 172 ? 18.906 -8.617 -2.221 1 97.88 172 ASN B C 1
ATOM 3918 O O . ASN B 1 172 ? 17.766 -8.211 -2.369 1 97.88 172 ASN B O 1
ATOM 3922 N N . ILE B 1 173 ? 19.766 -8.742 -3.178 1 98.25 173 ILE B N 1
ATOM 3923 C CA . ILE B 1 173 ? 19.312 -8.625 -4.555 1 98.25 173 ILE B CA 1
ATOM 3924 C C . ILE B 1 173 ? 18.844 -9.992 -5.059 1 98.25 173 ILE B C 1
ATOM 3926 O O . ILE B 1 173 ? 19.656 -10.883 -5.297 1 98.25 173 ILE B O 1
ATOM 3930 N N . PRO B 1 174 ? 17.547 -10.18 -5.168 1 97.69 174 PRO B N 1
ATOM 3931 C CA . PRO B 1 174 ? 17.031 -11.508 -5.52 1 97.69 174 PRO B CA 1
ATOM 3932 C C . PRO B 1 174 ? 17.375 -11.922 -6.945 1 97.69 174 PRO B C 1
ATOM 3934 O O . PRO B 1 174 ? 17.438 -11.07 -7.84 1 97.69 174 PRO B O 1
ATOM 3937 N N . SER B 1 175 ? 17.578 -13.164 -7.156 1 95.56 175 SER B N 1
ATOM 3938 C CA . SER B 1 175 ? 17.875 -13.711 -8.477 1 95.56 175 SER B CA 1
ATOM 3939 C C . SER B 1 175 ? 16.812 -14.711 -8.922 1 95.56 175 SER B C 1
ATOM 3941 O O . SER B 1 175 ? 16.125 -15.305 -8.086 1 95.56 175 SER B O 1
ATOM 3943 N N . ALA B 1 176 ? 16.734 -14.812 -10.203 1 92.19 176 ALA B N 1
ATOM 3944 C CA . ALA B 1 176 ? 15.773 -15.766 -10.758 1 92.19 176 ALA B CA 1
ATOM 3945 C C . ALA B 1 176 ? 16.281 -17.188 -10.633 1 92.19 176 ALA B C 1
ATOM 3947 O O . ALA B 1 176 ? 17.469 -17.453 -10.844 1 92.19 176 ALA B O 1
ATOM 3948 N N . LEU B 1 177 ? 15.516 -18.016 -10.102 1 87.5 177 LEU B N 1
ATOM 3949 C CA . LEU B 1 177 ? 15.742 -19.453 -10.219 1 87.5 177 LEU B CA 1
ATOM 3950 C C . LEU B 1 177 ? 15.055 -20.016 -11.461 1 87.5 177 LEU B C 1
ATOM 3952 O O . LEU B 1 177 ? 13.828 -20.172 -11.484 1 87.5 177 LEU B O 1
ATOM 3956 N N . GLN B 1 178 ? 15.812 -20.078 -12.484 1 75.88 178 GLN B N 1
ATOM 3957 C CA . GLN B 1 178 ? 15.22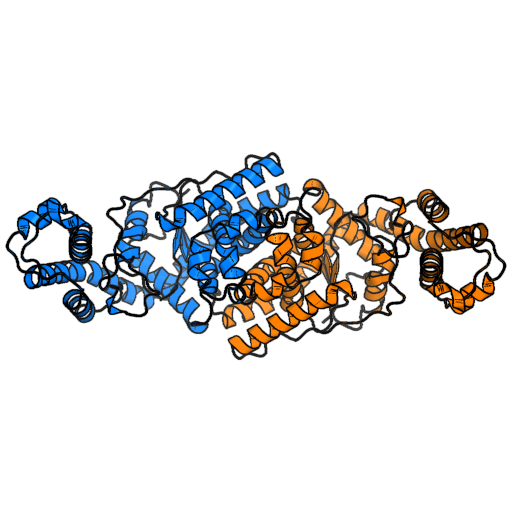7 -20.469 -13.766 1 75.88 178 GLN B CA 1
ATOM 3958 C C . GLN B 1 178 ? 14.938 -21.969 -13.812 1 75.88 178 GLN B C 1
ATOM 3960 O O . GLN B 1 178 ? 15.742 -22.766 -13.336 1 75.88 178 GLN B O 1
ATOM 3965 N N . PHE B 1 179 ? 13.656 -22.141 -14.094 1 68.31 179 PHE B N 1
ATOM 3966 C CA . PHE B 1 179 ? 13.312 -23.531 -14.344 1 68.31 179 PHE B CA 1
ATOM 3967 C C . PHE B 1 179 ? 13.391 -23.859 -15.828 1 68.31 179 PHE B C 1
ATOM 3969 O O . PHE B 1 179 ? 13.391 -22.953 -16.672 1 68.31 179 PHE B O 1
ATOM 3976 N N . ASP B 1 180 ? 13.719 -25.062 -16.156 1 60.78 180 ASP B N 1
ATOM 3977 C CA . ASP B 1 180 ? 13.766 -25.516 -17.547 1 60.78 180 ASP B CA 1
ATOM 3978 C C . ASP B 1 180 ? 12.508 -25.094 -18.312 1 60.78 180 ASP B C 1
ATOM 3980 O O . ASP B 1 180 ? 11.391 -25.266 -17.812 1 60.78 180 ASP B O 1
ATOM 3984 N N . GLU B 1 181 ? 12.672 -24.203 -19.344 1 59.47 181 GLU B N 1
ATOM 3985 C CA . GLU B 1 181 ? 11.625 -23.688 -20.203 1 59.47 181 GLU B CA 1
ATOM 3986 C C . GLU B 1 181 ? 10.727 -24.797 -20.719 1 59.47 181 GLU B C 1
ATOM 3988 O O . GLU B 1 181 ? 9.586 -24.562 -21.125 1 59.47 181 GLU B O 1
ATOM 3993 N N . SER B 1 182 ? 11.281 -25.953 -20.766 1 56.91 182 SER B N 1
ATOM 3994 C CA . SER B 1 182 ? 10.477 -27.062 -21.281 1 56.91 182 SER B CA 1
ATOM 3995 C C . SER B 1 182 ? 9.211 -27.266 -20.453 1 56.91 182 SER B C 1
ATOM 3997 O O . SER B 1 182 ? 8.258 -27.906 -20.922 1 56.91 182 SER B O 1
ATOM 3999 N N . ALA B 1 183 ? 9.141 -26.516 -19.438 1 65.81 183 ALA B N 1
ATOM 4000 C CA . ALA B 1 183 ? 8.023 -26.766 -18.531 1 65.81 183 ALA B CA 1
ATOM 4001 C C . ALA B 1 183 ? 6.918 -25.734 -18.734 1 65.81 183 ALA B C 1
ATOM 4003 O O . ALA B 1 183 ? 5.957 -25.672 -17.969 1 65.81 183 ALA B O 1
ATOM 4004 N N . ARG B 1 184 ? 6.98 -25.062 -19.875 1 80.19 184 ARG B N 1
ATOM 4005 C CA . ARG B 1 184 ? 5.914 -24.109 -20.203 1 80.19 184 ARG B CA 1
ATOM 4006 C C . ARG B 1 184 ? 4.758 -24.812 -20.906 1 80.19 184 ARG B C 1
ATOM 4008 O O . ARG B 1 184 ? 4.906 -25.281 -22.031 1 80.19 184 ARG B O 1
ATOM 4015 N N . ILE B 1 185 ? 3.74 -24.875 -20.312 1 91.56 185 ILE B N 1
ATOM 4016 C CA . ILE B 1 185 ? 2.559 -25.547 -20.844 1 91.56 185 ILE B CA 1
ATOM 4017 C C . ILE B 1 185 ? 1.633 -24.531 -21.5 1 91.56 185 ILE B C 1
ATOM 4019 O O . ILE B 1 185 ? 1.276 -23.516 -20.891 1 91.56 185 ILE B O 1
ATOM 4023 N N . MET B 1 186 ? 1.275 -24.859 -22.719 1 93.12 186 MET B N 1
ATOM 4024 C CA . MET B 1 186 ? 0.472 -23.922 -23.516 1 93.12 186 MET B CA 1
ATOM 4025 C C . MET B 1 186 ? -0.999 -24.328 -23.5 1 93.12 186 MET B C 1
ATOM 4027 O O . MET B 1 186 ? -1.349 -25.391 -22.984 1 93.12 186 MET B O 1
ATOM 4031 N N . SER B 1 187 ? -1.837 -23.469 -23.984 1 95.44 187 SER B N 1
ATOM 4032 C CA . SER B 1 187 ? -3.271 -23.703 -24.094 1 95.44 187 SER B CA 1
ATOM 4033 C C . SER B 1 187 ? -3.564 -24.906 -24.984 1 95.44 187 SER B C 1
ATOM 4035 O O . SER B 1 187 ? -2.912 -25.094 -26.016 1 95.44 187 SER B O 1
ATOM 4037 N N . LEU B 1 188 ? -4.586 -25.625 -24.641 1 97.38 188 LEU B N 1
ATOM 4038 C CA . LEU B 1 188 ? -4.988 -26.766 -25.453 1 97.38 188 LEU B CA 1
ATOM 4039 C C . LEU B 1 188 ? -5.699 -26.312 -26.734 1 97.38 188 LEU B C 1
ATOM 4041 O O . LEU B 1 188 ? -5.871 -27.094 -27.672 1 97.38 188 LEU B O 1
ATOM 4045 N N . ARG B 1 189 ? -6.102 -25.047 -26.734 1 95.94 189 ARG B N 1
ATOM 4046 C CA . ARG B 1 189 ? -6.859 -24.516 -27.859 1 95.94 189 ARG B CA 1
ATOM 4047 C C . ARG B 1 189 ? -5.977 -23.672 -28.766 1 95.94 189 ARG B C 1
ATOM 4049 O O . ARG B 1 189 ? -6.301 -23.469 -29.938 1 95.94 189 ARG B O 1
ATOM 4056 N N . ASP B 1 190 ? -4.887 -23.172 -28.219 1 95 190 ASP B N 1
ATOM 4057 C CA . ASP B 1 190 ? -3.941 -22.328 -28.953 1 95 190 ASP B CA 1
ATOM 4058 C C . ASP B 1 190 ? -2.516 -22.547 -28.453 1 95 190 ASP B C 1
ATOM 4060 O O . ASP B 1 190 ? -2.123 -21.984 -27.422 1 95 190 ASP B O 1
ATOM 4064 N N . GLY B 1 191 ? -1.727 -23.281 -29.266 1 93.25 191 GLY B N 1
ATOM 4065 C CA . GLY B 1 191 ? -0.382 -23.656 -28.859 1 93.25 191 GLY B CA 1
ATOM 4066 C C . GLY B 1 191 ? 0.551 -22.469 -28.719 1 93.25 191 GLY B C 1
ATOM 4067 O O . GLY B 1 191 ? 1.67 -22.594 -28.219 1 93.25 191 GLY B O 1
ATOM 4068 N N . LYS B 1 192 ? 0.112 -21.266 -29.094 1 89.94 192 LYS B N 1
ATOM 4069 C CA . LYS B 1 192 ? 0.943 -20.062 -29.031 1 89.94 192 LYS B CA 1
ATOM 4070 C C . LYS B 1 192 ? 0.631 -19.234 -27.797 1 89.94 192 LYS B C 1
ATOM 4072 O O . LYS B 1 192 ? 1.335 -18.266 -27.5 1 89.94 192 LYS B O 1
ATOM 4077 N N . LYS B 1 193 ? -0.426 -19.703 -27.109 1 90.62 193 LYS B N 1
ATOM 4078 C CA . LYS B 1 193 ? -0.833 -19 -25.891 1 90.62 193 LYS B CA 1
ATOM 4079 C C . LYS B 1 193 ? -0.583 -19.859 -24.656 1 90.62 193 LYS B C 1
ATOM 4081 O O . LYS B 1 193 ? -0.888 -21.047 -24.641 1 90.62 193 LYS B O 1
ATOM 4086 N N . LYS B 1 194 ? -0.05 -19.172 -23.703 1 86.56 194 LYS B N 1
ATOM 4087 C CA . LYS B 1 194 ? 0.175 -19.875 -22.438 1 86.56 194 LYS B CA 1
ATOM 4088 C C . LYS B 1 194 ? -1.145 -20.328 -21.812 1 86.56 194 LYS B C 1
ATOM 4090 O O . LYS B 1 194 ? -2.141 -19.594 -21.875 1 86.56 194 LYS B O 1
ATOM 4095 N N . MET B 1 195 ? -1.089 -21.516 -21.203 1 90.5 195 MET B N 1
ATOM 4096 C CA . MET B 1 195 ? -2.262 -21.953 -20.469 1 90.5 195 MET B CA 1
ATOM 4097 C C . MET B 1 195 ? -2.588 -21 -19.328 1 90.5 195 MET B C 1
ATOM 4099 O O . MET B 1 195 ? -1.705 -20.609 -18.562 1 90.5 195 MET B O 1
ATOM 4103 N N . SER B 1 196 ? -3.852 -20.609 -19.234 1 85.25 196 SER B N 1
ATOM 4104 C CA . SER B 1 196 ? -4.219 -19.594 -18.266 1 85.25 196 SER B CA 1
ATOM 4105 C C . SER B 1 196 ? -5.629 -19.812 -17.734 1 85.25 196 SER B C 1
ATOM 4107 O O . SER B 1 196 ? -6.52 -20.234 -18.469 1 85.25 196 SER B O 1
ATOM 4109 N N . LYS B 1 197 ? -5.746 -19.469 -16.5 1 81.31 197 LYS B N 1
ATOM 4110 C CA . LYS B 1 197 ? -7.062 -19.562 -15.883 1 81.31 197 LYS B CA 1
ATOM 4111 C C . LYS B 1 197 ? -7.992 -18.469 -16.391 1 81.31 197 LYS B C 1
ATOM 4113 O O . LYS B 1 197 ? -9.219 -18.594 -16.328 1 81.31 197 LYS B O 1
ATOM 4118 N N . SER B 1 198 ? -7.422 -17.422 -16.844 1 75.19 198 SER B N 1
ATOM 4119 C CA . SER B 1 198 ? -8.211 -16.281 -17.281 1 75.19 198 SER B CA 1
ATOM 4120 C C . SER B 1 198 ? -8.797 -16.516 -18.672 1 75.19 198 SER B C 1
ATOM 4122 O O . SER B 1 198 ? -9.672 -15.773 -19.125 1 75.19 198 SER B O 1
ATOM 4124 N N . ASP B 1 199 ? -8.297 -17.578 -19.328 1 84.25 199 ASP B N 1
ATOM 4125 C CA . ASP B 1 199 ? -8.891 -17.922 -20.609 1 84.25 199 ASP B CA 1
ATOM 4126 C C . ASP B 1 199 ? -10.367 -18.266 -20.453 1 84.25 199 ASP B C 1
ATOM 4128 O O . ASP B 1 199 ? -10.742 -19.047 -19.578 1 84.25 199 ASP B O 1
ATOM 4132 N N . PRO B 1 200 ? -11.133 -17.641 -21.266 1 84.88 200 PRO B N 1
ATOM 4133 C CA . PRO B 1 200 ? -12.57 -17.859 -21.125 1 84.88 200 PRO B CA 1
ATOM 4134 C C . PRO B 1 200 ? -12.984 -19.312 -21.375 1 84.88 200 PRO B C 1
ATOM 4136 O O . PRO B 1 200 ? -13.984 -19.781 -20.828 1 84.88 200 PRO B O 1
ATOM 4139 N N . SER B 1 201 ? -12.266 -20 -22.172 1 90.62 201 SER B N 1
ATOM 4140 C CA . SER B 1 201 ? -12.602 -21.391 -22.484 1 90.62 201 SER B CA 1
ATOM 4141 C C . SER B 1 201 ? -11.945 -22.359 -21.5 1 90.62 201 SER B C 1
ATOM 4143 O O . SER B 1 201 ? -10.719 -22.484 -21.484 1 90.62 201 SER B O 1
ATOM 4145 N N . ASP B 1 202 ? -12.773 -23.078 -20.875 1 92.44 202 ASP B N 1
ATOM 4146 C CA . ASP B 1 202 ? -12.258 -24.094 -19.953 1 92.44 202 ASP B CA 1
ATOM 4147 C C . ASP B 1 202 ? -11.547 -25.203 -20.703 1 92.44 202 ASP B C 1
ATOM 4149 O O . ASP B 1 202 ? -10.719 -25.922 -20.141 1 92.44 202 ASP B O 1
ATOM 4153 N N . PHE B 1 203 ? -11.812 -25.312 -21.969 1 95.56 203 PHE B N 1
ATOM 4154 C CA . PHE B 1 203 ? -11.219 -26.359 -22.797 1 95.56 203 PHE B CA 1
ATOM 4155 C C . PHE B 1 203 ? -9.766 -26.031 -23.125 1 95.56 203 PHE B C 1
ATOM 4157 O O . PHE B 1 203 ? -9.031 -26.875 -23.641 1 95.56 203 PHE B O 1
ATOM 4164 N N . SER B 1 204 ? -9.398 -24.828 -22.75 1 95.44 204 SER B N 1
ATOM 4165 C CA . SER B 1 204 ? -8.039 -24.375 -23.031 1 95.44 204 SER B CA 1
ATOM 4166 C C . SER B 1 204 ? -7.051 -24.906 -22 1 95.44 204 SER B C 1
ATOM 4168 O O . SER B 1 204 ? -5.836 -24.797 -22.188 1 95.44 204 SER B O 1
ATOM 4170 N N . ARG B 1 205 ? -7.57 -25.547 -20.938 1 95.44 205 ARG B N 1
ATOM 4171 C CA . ARG B 1 205 ? -6.688 -25.922 -19.844 1 95.44 205 ARG B CA 1
ATOM 4172 C C . ARG B 1 205 ? -7.152 -27.219 -19.188 1 95.44 205 ARG B C 1
ATOM 4174 O O . ARG B 1 205 ? -8.305 -27.625 -19.344 1 95.44 205 ARG B O 1
ATOM 4181 N N . ILE B 1 206 ? -6.258 -27.875 -18.578 1 96.25 206 ILE B N 1
ATOM 4182 C CA . ILE B 1 206 ? -6.555 -29 -17.703 1 96.25 206 ILE B CA 1
ATOM 4183 C C . ILE B 1 206 ? -6.422 -28.547 -16.25 1 96.25 206 ILE B C 1
ATOM 4185 O O . ILE B 1 206 ? -5.328 -28.203 -15.789 1 96.25 206 ILE B O 1
ATOM 4189 N N . ASN B 1 207 ? -7.504 -28.547 -15.508 1 94.62 207 ASN B N 1
ATOM 4190 C CA . ASN B 1 207 ? -7.457 -28.234 -14.078 1 94.62 207 ASN B CA 1
ATOM 4191 C C . ASN B 1 207 ? -7.137 -29.484 -13.25 1 94.62 207 ASN B C 1
ATOM 4193 O O . ASN B 1 207 ? -7.547 -30.594 -13.594 1 94.62 207 ASN B O 1
ATOM 4197 N N . LEU B 1 208 ? -6.52 -29.297 -12.18 1 95.38 208 LEU B N 1
ATOM 4198 C CA . LEU B 1 208 ? -6.133 -30.422 -11.344 1 95.38 208 LEU B CA 1
ATOM 4199 C C . LEU B 1 208 ? -7.355 -31.047 -10.68 1 95.38 208 LEU B C 1
ATOM 4201 O O . LEU B 1 208 ? -7.281 -32.188 -10.18 1 95.38 208 LEU B O 1
ATOM 4205 N N . ILE B 1 209 ? -8.484 -30.359 -10.719 1 94.25 209 ILE B N 1
ATOM 4206 C CA . ILE B 1 209 ? -9.695 -30.891 -10.102 1 94.25 209 ILE B CA 1
ATOM 4207 C C . ILE B 1 209 ? -10.602 -31.484 -11.18 1 94.25 209 ILE B C 1
ATOM 4209 O O . ILE B 1 209 ? -11.703 -31.953 -10.875 1 94.25 209 ILE B O 1
ATOM 4213 N N . ASP B 1 210 ? -10.195 -31.422 -12.43 1 95.81 210 ASP B N 1
ATOM 4214 C CA . ASP B 1 210 ? -11 -32 -13.5 1 95.81 210 ASP B CA 1
ATOM 4215 C C . ASP B 1 210 ? -11.219 -33.5 -13.281 1 95.81 210 ASP B C 1
ATOM 4217 O O . ASP B 1 210 ? -10.297 -34.219 -12.875 1 95.81 210 ASP B O 1
ATOM 4221 N N . THR B 1 211 ? -12.398 -33.969 -13.625 1 97.44 211 THR B N 1
ATOM 4222 C CA . THR B 1 211 ? -12.664 -35.406 -13.594 1 97.44 211 THR B CA 1
ATOM 4223 C C . THR B 1 211 ? -11.938 -36.094 -14.734 1 97.44 211 THR B C 1
ATOM 4225 O O . THR B 1 211 ? -11.445 -35.438 -15.656 1 97.44 211 THR B O 1
ATOM 4228 N N . ASP B 1 212 ? -11.859 -37.406 -14.609 1 98.19 212 ASP B N 1
ATOM 4229 C CA . ASP B 1 212 ? -11.25 -38.188 -15.68 1 98.19 212 ASP B CA 1
ATOM 4230 C C . ASP B 1 212 ? -11.953 -37.938 -17.016 1 98.19 212 ASP B C 1
ATOM 4232 O O . ASP B 1 212 ? -11.305 -37.812 -18.047 1 98.19 212 ASP B O 1
ATOM 4236 N N . GLU B 1 213 ? -13.25 -37.844 -16.953 1 98.19 213 GLU B N 1
ATOM 4237 C CA . GLU B 1 213 ? -14.047 -37.594 -18.141 1 98.19 213 GLU B CA 1
ATOM 4238 C C . GLU B 1 213 ? -13.75 -36.219 -18.734 1 98.19 213 GLU B C 1
ATOM 4240 O O . GLU B 1 213 ? -13.648 -36.094 -19.953 1 98.19 213 GLU B O 1
ATOM 4245 N N . GLU B 1 214 ? -13.625 -35.312 -17.875 1 97.69 214 GLU B N 1
ATOM 4246 C CA . GLU B 1 214 ? -13.32 -33.938 -18.328 1 97.69 214 GLU B CA 1
ATOM 4247 C C . GLU B 1 214 ? -11.938 -33.875 -18.969 1 97.69 214 GLU B C 1
ATOM 4249 O O . GLU B 1 214 ? -11.766 -33.25 -20 1 97.69 214 GLU B O 1
ATOM 4254 N N . ILE B 1 215 ? -10.984 -34.5 -18.359 1 98.25 215 ILE B N 1
ATOM 4255 C CA . ILE B 1 215 ? -9.625 -34.531 -18.891 1 98.25 215 ILE B CA 1
ATOM 4256 C C . ILE B 1 215 ? -9.641 -35.156 -20.281 1 98.25 215 ILE B C 1
ATOM 4258 O O . ILE B 1 215 ? -9.078 -34.594 -21.234 1 98.25 215 ILE B O 1
ATOM 4262 N N . ALA B 1 216 ? -10.336 -36.25 -20.375 1 98.19 216 ALA B N 1
ATOM 4263 C CA . ALA B 1 216 ? -10.422 -36.969 -21.656 1 98.19 216 ALA B CA 1
ATOM 4264 C C . ALA B 1 216 ? -11.07 -36.062 -22.719 1 98.19 216 ALA B C 1
ATOM 4266 O O . ALA B 1 216 ? -10.594 -36 -23.844 1 98.19 216 ALA B O 1
ATOM 4267 N N . LEU B 1 217 ? -12.109 -35.469 -22.312 1 98.12 217 LEU B N 1
ATOM 4268 C CA . LEU B 1 217 ? -12.836 -34.594 -23.234 1 98.12 217 LEU B CA 1
ATOM 4269 C C . LEU B 1 217 ? -11.977 -33.438 -23.688 1 98.12 217 LEU B C 1
ATOM 4271 O O . LEU B 1 217 ? -11.93 -33.125 -24.875 1 98.12 217 LEU B O 1
ATOM 4275 N N . LYS B 1 218 ? -11.273 -32.781 -22.75 1 98.12 218 LYS B N 1
ATOM 4276 C CA . LYS B 1 218 ? -10.445 -31.625 -23.062 1 98.12 218 LYS B CA 1
ATOM 4277 C C . LYS B 1 218 ? -9.281 -32 -23.984 1 98.12 218 LYS B C 1
ATOM 4279 O O . LYS B 1 218 ? -8.945 -31.281 -24.906 1 98.12 218 LYS B O 1
ATOM 4284 N N . VAL B 1 219 ? -8.68 -33.156 -23.781 1 98.06 219 VAL B N 1
ATOM 4285 C CA . VAL B 1 219 ? -7.578 -33.625 -24.625 1 98.06 219 VAL B CA 1
ATOM 4286 C C . VAL B 1 219 ? -8.102 -33.969 -26.016 1 98.06 219 VAL B C 1
ATOM 4288 O O . VAL B 1 219 ? -7.477 -33.656 -27.016 1 98.06 219 VAL B O 1
ATOM 4291 N N . ARG B 1 220 ? -9.242 -34.625 -26.031 1 97 220 ARG B N 1
ATOM 4292 C CA . ARG B 1 220 ? -9.844 -35 -27.297 1 97 220 ARG B CA 1
ATOM 4293 C C . ARG B 1 220 ? -10.141 -33.781 -28.156 1 97 220 ARG B C 1
ATOM 4295 O O . ARG B 1 220 ? -9.977 -33.812 -29.375 1 97 220 ARG B O 1
ATOM 4302 N N . LYS B 1 221 ? -10.523 -32.719 -27.5 1 96.62 221 LYS B N 1
ATOM 4303 C CA . LYS B 1 221 ? -10.945 -31.516 -28.203 1 96.62 221 LYS B CA 1
ATOM 4304 C C . LYS B 1 221 ? -9.766 -30.578 -28.438 1 96.62 221 LYS B C 1
ATOM 4306 O O . LYS B 1 221 ? -9.914 -29.547 -29.094 1 96.62 221 LYS B O 1
ATOM 4311 N N . ALA B 1 222 ? -8.633 -30.938 -27.922 1 97.06 222 ALA B N 1
ATOM 4312 C CA . ALA B 1 222 ? -7.461 -30.078 -28.109 1 97.06 222 ALA B CA 1
ATOM 4313 C C . ALA B 1 222 ? -7.168 -29.875 -29.594 1 97.06 222 ALA B C 1
ATOM 4315 O O . ALA B 1 222 ? -7.262 -30.812 -30.391 1 97.06 222 ALA B O 1
ATOM 4316 N N . THR B 1 223 ? -6.805 -28.656 -29.938 1 95.06 223 THR B N 1
ATOM 4317 C CA . THR B 1 223 ? -6.516 -28.312 -31.328 1 95.06 223 THR B CA 1
ATOM 4318 C C . THR B 1 223 ? -5.227 -28.984 -31.781 1 95.06 223 THR B C 1
ATOM 4320 O O . THR B 1 223 ? -4.238 -29.016 -31.062 1 95.06 223 THR B O 1
ATOM 4323 N N . THR B 1 224 ? -5.234 -29.641 -32.906 1 90.81 224 THR B N 1
ATOM 4324 C CA . THR B 1 224 ? -4.055 -30.203 -33.562 1 90.81 224 THR B CA 1
ATOM 4325 C C . THR B 1 224 ? -4.074 -29.922 -35.062 1 90.81 224 THR B C 1
ATOM 4327 O O . THR B 1 224 ? -5.043 -29.359 -35.594 1 90.81 224 THR B O 1
ATOM 4330 N N . ASP B 1 225 ? -2.98 -30.094 -35.719 1 88.19 225 ASP B N 1
ATOM 4331 C CA . ASP B 1 225 ? -2.932 -29.906 -37.156 1 88.19 225 ASP B CA 1
ATOM 4332 C C . ASP B 1 225 ? -3.326 -31.188 -37.875 1 88.19 225 ASP B C 1
ATOM 4334 O O . ASP B 1 225 ? -3.656 -32.188 -37.25 1 88.19 225 ASP B O 1
ATOM 4338 N N . SER B 1 226 ? -3.363 -31.125 -39.219 1 83.56 226 SER B N 1
ATOM 4339 C CA . SER B 1 226 ? -3.816 -32.25 -40.031 1 83.56 226 SER B CA 1
ATOM 4340 C C . SER B 1 226 ? -2.637 -33.062 -40.562 1 83.56 226 SER B C 1
ATOM 4342 O O . SER B 1 226 ? -2.82 -33.969 -41.375 1 83.56 226 SER B O 1
ATOM 4344 N N . ILE B 1 227 ? -1.499 -32.75 -40.062 1 85 227 ILE B N 1
ATOM 4345 C CA . ILE B 1 227 ? -0.31 -33.406 -40.562 1 85 227 ILE B CA 1
ATOM 4346 C C . ILE B 1 227 ? -0.147 -34.781 -39.875 1 85 227 ILE B C 1
ATOM 4348 O O . ILE B 1 227 ? -0.19 -34.844 -38.656 1 85 227 ILE B O 1
ATOM 4352 N N . MET B 1 228 ? 0.011 -35.812 -40.594 1 81.5 228 MET B N 1
ATOM 4353 C CA . MET B 1 228 ? 0.137 -37.156 -40.062 1 81.5 228 MET B CA 1
ATOM 4354 C C . MET B 1 228 ? 1.561 -37.406 -39.562 1 81.5 228 MET B C 1
ATOM 4356 O O . MET B 1 228 ? 2.523 -37 -40.219 1 81.5 228 MET B O 1
ATOM 4360 N N . GLY B 1 229 ? 1.647 -38.125 -38.438 1 85.69 229 GLY B N 1
ATOM 4361 C CA . GLY B 1 229 ? 2.939 -38.531 -37.938 1 85.69 229 GLY B CA 1
ATOM 4362 C C . GLY B 1 229 ? 3.613 -37.5 -37.062 1 85.69 229 GLY B C 1
ATOM 4363 O O . GLY B 1 229 ? 3.199 -36.344 -37.031 1 85.69 229 GLY B O 1
ATOM 4364 N N . PHE B 1 230 ? 4.516 -37.938 -36.25 1 92.75 230 PHE B N 1
ATOM 4365 C CA . PHE B 1 230 ? 5.293 -37.094 -35.344 1 92.75 230 PHE B CA 1
ATOM 4366 C C . PHE B 1 230 ? 6.746 -37 -35.812 1 92.75 230 PHE B C 1
ATOM 4368 O O . PHE B 1 230 ? 7.414 -38.031 -36 1 92.75 230 PHE B O 1
ATOM 4375 N N . ASP B 1 231 ? 7.18 -35.844 -36.25 1 91.75 231 ASP B N 1
ATOM 4376 C CA . ASP B 1 231 ? 8.562 -35.594 -36.656 1 91.75 231 ASP B CA 1
ATOM 4377 C C . ASP B 1 231 ? 9.195 -34.531 -35.75 1 91.75 231 ASP B C 1
ATOM 4379 O O . ASP B 1 231 ? 8.789 -33.344 -35.75 1 91.75 231 ASP B O 1
ATOM 4383 N N . TYR B 1 232 ? 10.188 -34.969 -35 1 93.44 232 TYR B N 1
ATOM 4384 C CA . TYR B 1 232 ? 10.844 -34.094 -34.062 1 93.44 232 TYR B CA 1
ATOM 4385 C C . TYR B 1 232 ? 11.391 -32.844 -34.719 1 93.44 232 TYR B C 1
ATOM 4387 O O . TYR B 1 232 ? 11.375 -31.75 -34.156 1 93.44 232 TYR B O 1
ATOM 4395 N N . GLN B 1 233 ? 11.836 -32.906 -35.875 1 91.19 233 GLN B N 1
ATOM 4396 C CA . GLN B 1 233 ? 12.445 -31.812 -36.625 1 91.19 233 GLN B CA 1
ATOM 4397 C C . GLN B 1 233 ? 11.406 -30.766 -37 1 91.19 233 GLN B C 1
ATOM 4399 O O . GLN B 1 233 ? 11.742 -29.609 -37.219 1 91.19 233 GLN B O 1
ATOM 4404 N N . LEU B 1 234 ? 10.188 -31.219 -37.062 1 91.38 234 LEU B N 1
ATOM 4405 C CA . LEU B 1 234 ? 9.133 -30.328 -37.531 1 91.38 234 LEU B CA 1
ATOM 4406 C C . LEU B 1 234 ? 8.289 -29.828 -36.344 1 91.38 234 LEU B C 1
ATOM 4408 O O . LEU B 1 234 ? 7.371 -29.031 -36.531 1 91.38 234 LEU B O 1
ATOM 4412 N N . LEU B 1 235 ? 8.648 -30.266 -35.25 1 91.5 235 LEU B N 1
ATOM 4413 C CA . LEU B 1 235 ? 7.82 -29.984 -34.062 1 91.5 235 LEU B CA 1
ATOM 4414 C C . LEU B 1 235 ? 7.715 -28.484 -33.812 1 91.5 235 LEU B C 1
ATOM 4416 O O . LEU B 1 235 ? 6.656 -28 -33.406 1 91.5 235 LEU B O 1
ATOM 4420 N N . ASN B 1 236 ? 8.742 -27.781 -34.094 1 90.38 236 ASN B N 1
ATOM 4421 C CA . ASN B 1 236 ? 8.781 -26.359 -33.812 1 90.38 236 ASN B CA 1
ATOM 4422 C C . ASN B 1 236 ? 7.797 -25.578 -34.688 1 90.38 236 ASN B C 1
ATOM 4424 O O . ASN B 1 236 ? 7.367 -24.484 -34.312 1 90.38 236 ASN B O 1
ATOM 4428 N N . SER B 1 237 ? 7.473 -26.094 -35.781 1 92.81 237 SER B N 1
ATOM 4429 C CA . SER B 1 237 ? 6.543 -25.453 -36.688 1 92.81 237 SER B CA 1
ATOM 4430 C C . SER B 1 237 ? 5.105 -25.891 -36.438 1 92.81 237 SER B C 1
ATOM 4432 O O . SER B 1 237 ? 4.184 -25.469 -37.156 1 92.81 237 SER B O 1
ATOM 4434 N N . ARG B 1 238 ? 4.945 -26.781 -35.469 1 94.12 238 ARG B N 1
ATOM 4435 C CA . ARG B 1 238 ? 3.635 -27.312 -35.125 1 94.12 238 ARG B CA 1
ATOM 4436 C C . ARG B 1 238 ? 3.326 -27.047 -33.656 1 94.12 238 ARG B C 1
ATOM 4438 O O . ARG B 1 238 ? 3.342 -27.969 -32.812 1 94.12 238 ARG B O 1
ATOM 4445 N N . PRO B 1 239 ? 2.955 -25.844 -33.281 1 94.19 239 PRO B N 1
ATOM 4446 C CA . PRO B 1 239 ? 2.859 -25.422 -31.891 1 94.19 239 PRO B CA 1
ATOM 4447 C C . PRO B 1 239 ? 1.866 -26.25 -31.078 1 94.19 239 PRO B C 1
ATOM 4449 O O . PRO B 1 239 ? 2.111 -26.562 -29.922 1 94.19 239 PRO B O 1
ATOM 4452 N N . GLU B 1 240 ? 0.73 -26.625 -31.703 1 95.12 240 GLU B N 1
ATOM 4453 C CA . GLU B 1 240 ? -0.266 -27.406 -30.969 1 95.12 240 GLU B CA 1
ATOM 4454 C C . GLU B 1 240 ? 0.261 -28.797 -30.641 1 95.12 240 GLU B C 1
ATOM 4456 O O . GLU B 1 240 ? 0.107 -29.281 -29.516 1 95.12 240 GLU B O 1
ATOM 4461 N N . LEU B 1 241 ? 0.856 -29.438 -31.625 1 94.88 241 LEU B N 1
ATOM 4462 C CA . LEU B 1 241 ? 1.434 -30.75 -31.375 1 94.88 241 LEU B CA 1
ATOM 4463 C C . LEU B 1 241 ? 2.602 -30.656 -30.406 1 94.88 241 LEU B C 1
ATOM 4465 O O . LEU B 1 241 ? 2.758 -31.531 -29.531 1 94.88 241 LEU B O 1
ATOM 4469 N N . GLN B 1 242 ? 3.424 -29.703 -30.594 1 94.62 242 GLN B N 1
ATOM 4470 C CA . GLN B 1 242 ? 4.555 -29.5 -29.703 1 94.62 242 GLN B CA 1
ATOM 4471 C C . GLN B 1 242 ? 4.094 -29.406 -28.25 1 94.62 242 GLN B C 1
ATOM 4473 O O . GLN B 1 242 ? 4.734 -29.953 -27.344 1 94.62 242 GLN B O 1
ATOM 4478 N N . ASN B 1 243 ? 3.037 -28.672 -28.016 1 95.19 243 ASN B N 1
ATOM 4479 C CA . ASN B 1 243 ? 2.488 -28.531 -26.656 1 95.19 243 ASN B CA 1
ATOM 4480 C C . ASN B 1 243 ? 2.102 -29.891 -26.078 1 95.19 243 ASN B C 1
ATOM 4482 O O . ASN B 1 243 ? 2.436 -30.203 -24.938 1 95.19 243 ASN B O 1
ATOM 4486 N N . LEU B 1 244 ? 1.436 -30.672 -26.844 1 96.31 244 LEU B N 1
ATOM 4487 C CA . LEU B 1 244 ? 0.994 -31.984 -26.375 1 96.31 244 LEU B CA 1
ATOM 4488 C C . LEU B 1 244 ? 2.186 -32.906 -26.109 1 96.31 244 LEU B C 1
ATOM 4490 O O . LEU B 1 244 ? 2.197 -33.625 -25.125 1 96.31 244 LEU B O 1
ATOM 4494 N N . VAL B 1 245 ? 3.129 -32.812 -27 1 95.69 245 VAL B N 1
ATOM 4495 C CA . VAL B 1 245 ? 4.348 -33.594 -26.828 1 95.69 245 VAL B CA 1
ATOM 4496 C C . VAL B 1 245 ? 5.074 -33.156 -25.562 1 95.69 245 VAL B C 1
ATOM 4498 O O . VAL B 1 245 ? 5.578 -34 -24.797 1 95.69 245 VAL B O 1
ATOM 4501 N N . ASN B 1 246 ? 5.102 -31.906 -25.328 1 94.25 246 ASN B N 1
ATOM 4502 C CA . ASN B 1 246 ? 5.75 -31.359 -24.141 1 94.25 246 ASN B CA 1
ATOM 4503 C C . ASN B 1 246 ? 5.047 -31.828 -22.859 1 94.25 246 ASN B C 1
ATOM 4505 O O . ASN B 1 246 ? 5.707 -32.188 -21.875 1 94.25 246 ASN B O 1
ATOM 4509 N N . ILE B 1 247 ? 3.76 -31.734 -22.875 1 95.62 247 ILE B N 1
ATOM 4510 C CA . ILE B 1 247 ? 2.994 -32.219 -21.734 1 95.62 247 ILE B CA 1
ATOM 4511 C C . ILE B 1 247 ? 3.318 -33.688 -21.484 1 95.62 247 ILE B C 1
ATOM 4513 O O . ILE B 1 247 ? 3.594 -34.062 -20.344 1 95.62 247 ILE B O 1
ATOM 4517 N N . TYR B 1 248 ? 3.295 -34.438 -22.547 1 96.12 248 TYR B N 1
ATOM 4518 C CA . TYR B 1 248 ? 3.631 -35.844 -22.438 1 96.12 248 TYR B CA 1
ATOM 4519 C C . TYR B 1 248 ? 5.039 -36.031 -21.891 1 96.12 248 TYR B C 1
ATOM 4521 O O . TYR B 1 248 ? 5.262 -36.906 -21.016 1 96.12 248 TYR B O 1
ATOM 4529 N N . SER B 1 249 ? 5.895 -35.312 -22.406 1 94.88 249 SER B N 1
ATOM 4530 C CA . SER B 1 249 ? 7.289 -35.375 -21.984 1 94.88 249 SER B CA 1
ATOM 4531 C C . SER B 1 249 ? 7.426 -35.094 -20.5 1 94.88 249 SER B C 1
ATOM 4533 O O . SER B 1 249 ? 8.07 -35.844 -19.766 1 94.88 249 SER B O 1
ATOM 4535 N N . CYS B 1 250 ? 6.816 -34.062 -19.984 1 92.19 250 CYS B N 1
ATOM 4536 C CA . CYS B 1 250 ? 6.887 -33.625 -18.594 1 92.19 250 CYS B CA 1
ATOM 4537 C C . CYS B 1 250 ? 6.316 -34.688 -17.672 1 92.19 250 CYS B C 1
ATOM 4539 O O . CYS B 1 250 ? 6.832 -34.906 -16.578 1 92.19 250 CYS B O 1
ATOM 4541 N N . LEU B 1 251 ? 5.289 -35.375 -18.125 1 93.75 251 LEU B N 1
ATOM 4542 C CA . LEU B 1 251 ? 4.594 -36.344 -17.281 1 93.75 251 LEU B CA 1
ATOM 4543 C C . LEU B 1 251 ? 5.297 -37.688 -17.297 1 93.75 251 LEU B C 1
ATOM 4545 O O . LEU B 1 251 ? 5.355 -38.406 -16.281 1 93.75 251 LEU B O 1
ATOM 4549 N N . SER B 1 252 ? 5.855 -38.031 -18.438 1 93.56 252 SER B N 1
ATOM 4550 C CA . SER B 1 252 ? 6.422 -39.375 -18.609 1 93.56 252 SER B CA 1
ATOM 4551 C C . SER B 1 252 ? 7.914 -39.375 -18.297 1 93.56 252 SER B C 1
ATOM 4553 O O . SER B 1 252 ? 8.492 -40.438 -18.031 1 93.56 252 SER B O 1
ATOM 4555 N N . GLY B 1 253 ? 8.555 -38.25 -18.516 1 91.5 253 GLY B N 1
ATOM 4556 C CA . GLY B 1 253 ? 10 -38.156 -18.375 1 91.5 253 GLY B CA 1
ATOM 4557 C C . GLY B 1 253 ? 10.75 -38.469 -19.656 1 91.5 253 GLY B C 1
ATOM 4558 O O . GLY B 1 253 ? 11.977 -38.344 -19.719 1 91.5 253 GLY B O 1
ATOM 4559 N N . LEU B 1 254 ? 10.031 -38.781 -20.609 1 94.56 254 LEU B N 1
ATOM 4560 C CA . LEU B 1 254 ? 10.656 -39.062 -21.891 1 94.56 254 LEU B CA 1
ATOM 4561 C C . LEU B 1 254 ? 10.961 -37.75 -22.625 1 94.56 254 LEU B C 1
ATOM 4563 O O . LEU B 1 254 ? 10.219 -36.781 -22.5 1 94.56 254 LEU B O 1
ATOM 4567 N N . SER B 1 255 ? 12.008 -37.781 -23.422 1 94.62 255 SER B N 1
ATOM 4568 C CA . SER B 1 255 ? 12.32 -36.594 -24.219 1 94.62 255 SER B CA 1
ATOM 4569 C C . SER B 1 255 ? 11.352 -36.438 -25.391 1 94.62 255 SER B C 1
ATOM 4571 O O . SER B 1 255 ? 10.789 -37.406 -25.875 1 94.62 255 SER B O 1
ATOM 4573 N N . PRO B 1 256 ? 11.211 -35.219 -25.812 1 94.88 256 PRO B N 1
ATOM 4574 C CA . PRO B 1 256 ? 10.359 -35.031 -26.984 1 94.88 256 PRO B CA 1
ATOM 4575 C C . PRO B 1 256 ? 10.82 -35.844 -28.188 1 94.88 256 PRO B C 1
ATOM 4577 O O . PRO B 1 256 ? 9.984 -36.344 -28.953 1 94.88 256 PRO B O 1
ATOM 4580 N N . CYS B 1 257 ? 12.078 -35.906 -28.328 1 95.69 257 CYS B N 1
ATOM 4581 C CA . CYS B 1 257 ? 12.625 -36.688 -29.438 1 95.69 257 CYS B CA 1
ATOM 4582 C C . CYS B 1 257 ? 12.188 -38.156 -29.328 1 95.69 257 CYS B C 1
ATOM 4584 O O . CYS B 1 257 ? 11.734 -38.75 -30.312 1 95.69 257 CYS B O 1
ATOM 4586 N N . ALA B 1 258 ? 12.289 -38.75 -28.219 1 96.94 258 ALA B N 1
ATOM 4587 C CA . ALA B 1 258 ? 11.883 -40.125 -28 1 96.94 258 ALA B CA 1
ATOM 4588 C C . ALA B 1 258 ? 10.391 -40.312 -28.234 1 96.94 258 ALA B C 1
ATOM 4590 O O . ALA B 1 258 ? 9.961 -41.344 -28.781 1 96.94 258 ALA B O 1
ATOM 4591 N N . ILE B 1 259 ? 9.641 -39.344 -27.812 1 96.56 259 ILE B N 1
ATOM 4592 C CA . ILE B 1 259 ? 8.188 -39.406 -27.984 1 96.56 259 ILE B CA 1
ATOM 4593 C C . ILE B 1 259 ? 7.84 -39.375 -29.469 1 96.56 259 ILE B C 1
ATOM 4595 O O . ILE B 1 259 ? 7.008 -40.156 -29.938 1 96.56 259 ILE B O 1
ATOM 4599 N N . CYS B 1 260 ? 8.5 -38.531 -30.219 1 96.06 260 CYS B N 1
ATOM 4600 C CA . CYS B 1 260 ? 8.242 -38.438 -31.641 1 96.06 260 CYS B CA 1
ATOM 4601 C C . CYS B 1 260 ? 8.625 -39.719 -32.375 1 96.06 260 CYS B C 1
ATOM 4603 O O . CYS B 1 260 ? 7.965 -40.125 -33.312 1 96.06 260 CYS B O 1
ATOM 4605 N N . GLU B 1 261 ? 9.664 -40.281 -31.8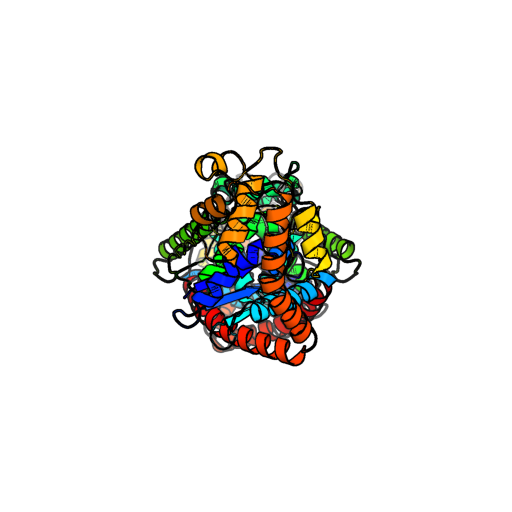75 1 95.94 261 GLU B N 1
ATOM 4606 C CA . GLU B 1 261 ? 10.078 -41.562 -32.469 1 95.94 261 GLU B CA 1
ATOM 4607 C C . GLU B 1 261 ? 9.055 -42.656 -32.156 1 95.94 261 GLU B C 1
ATOM 4609 O O . GLU B 1 261 ? 8.727 -43.469 -33.062 1 95.94 261 GLU B O 1
ATOM 4614 N N . GLU B 1 262 ? 8.609 -42.719 -31.016 1 95.56 262 GLU B N 1
ATOM 4615 C CA . GLU B 1 262 ? 7.648 -43.75 -30.609 1 95.56 262 GLU B CA 1
ATOM 4616 C C . GLU B 1 262 ? 6.332 -43.594 -31.359 1 95.56 262 GLU B C 1
ATOM 4618 O O . GLU B 1 262 ? 5.676 -44.594 -31.688 1 95.56 262 GLU B O 1
ATOM 4623 N N . TYR B 1 263 ? 6.035 -42.344 -31.703 1 95 263 TYR B N 1
ATOM 4624 C CA . TYR B 1 263 ? 4.727 -42.125 -32.281 1 95 263 TYR B CA 1
ATOM 4625 C C . TYR B 1 263 ? 4.855 -41.656 -33.75 1 95 263 TYR B C 1
ATOM 4627 O O . TYR B 1 263 ? 3.949 -41.031 -34.281 1 95 263 TYR B O 1
ATOM 4635 N N . GLU B 1 264 ? 5.91 -41.938 -34.281 1 93.38 264 GLU B N 1
ATOM 4636 C CA . GLU B 1 264 ? 6.254 -41.5 -35.656 1 93.38 264 GLU B CA 1
ATOM 4637 C C . GLU B 1 264 ? 5.137 -41.844 -36.625 1 93.38 264 GLU B C 1
ATOM 4639 O O . GLU B 1 264 ? 4.848 -41.031 -37.531 1 93.38 264 GLU B O 1
ATOM 4644 N N . HIS B 1 265 ? 4.496 -43 -36.438 1 91.31 265 HIS B N 1
ATOM 4645 C CA . HIS B 1 265 ? 3.49 -43.406 -37.406 1 91.31 265 HIS B CA 1
ATOM 4646 C C . HIS B 1 265 ? 2.104 -43.469 -36.75 1 91.31 265 HIS B C 1
ATOM 4648 O O . HIS B 1 265 ? 1.178 -44.031 -37.344 1 91.31 265 HIS B O 1
ATOM 4654 N N . SER B 1 266 ? 1.979 -42.906 -35.688 1 91.31 266 SER B N 1
ATOM 4655 C CA . SER B 1 266 ? 0.699 -42.938 -35 1 91.31 266 SER B CA 1
ATOM 4656 C C . SER B 1 266 ? -0.199 -41.781 -35.438 1 91.31 266 SER B C 1
ATOM 4658 O O . SER B 1 266 ? 0.286 -40.781 -35.969 1 91.31 266 SER B O 1
ATOM 4660 N N . THR B 1 267 ? -1.49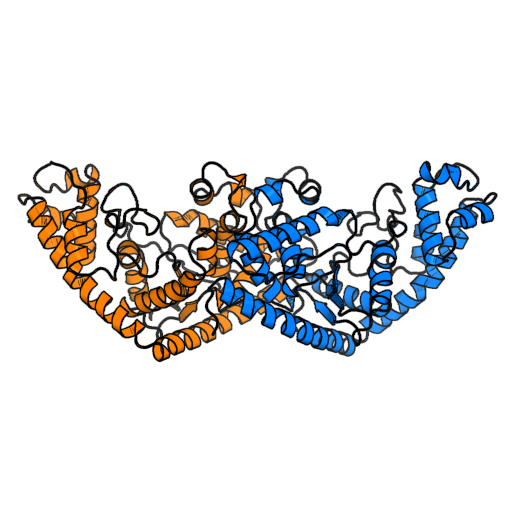4 -42.031 -35.281 1 91.56 267 THR B N 1
ATOM 4661 C CA . THR B 1 267 ? -2.453 -40.969 -35.5 1 91.56 267 THR B CA 1
ATOM 4662 C C . THR B 1 267 ? -2.535 -40.031 -34.281 1 91.56 267 THR B C 1
ATOM 4664 O O . THR B 1 267 ? -2.121 -40.406 -33.188 1 91.56 267 THR B O 1
ATOM 4667 N N . MET B 1 268 ? -3.02 -38.844 -34.531 1 93.5 268 MET B N 1
ATOM 4668 C CA . MET B 1 268 ? -3.234 -37.906 -33.438 1 93.5 268 MET B CA 1
ATOM 4669 C C . MET B 1 268 ? -4.195 -38.5 -32.406 1 93.5 268 MET B C 1
ATOM 4671 O O . MET B 1 268 ? -4.02 -38.312 -31.203 1 93.5 268 MET B O 1
ATOM 4675 N N . ARG B 1 269 ? -5.188 -39.188 -32.906 1 93.44 269 ARG B N 1
ATOM 4676 C CA . ARG B 1 269 ? -6.176 -39.781 -32.031 1 93.44 269 ARG B CA 1
ATOM 4677 C C . ARG B 1 269 ? -5.512 -40.781 -31.078 1 93.44 269 ARG B C 1
ATOM 4679 O O . ARG B 1 269 ? -5.777 -40.75 -29.875 1 93.44 269 ARG B O 1
ATOM 4686 N N . GLU B 1 270 ? -4.676 -41.594 -31.594 1 94 270 GLU B N 1
ATOM 4687 C CA . GLU B 1 270 ? -3.967 -42.594 -30.781 1 94 270 GLU B CA 1
ATOM 4688 C C . GLU B 1 270 ? -3.082 -41.906 -29.734 1 94 270 GLU B C 1
ATOM 4690 O O . GLU B 1 270 ? -3.047 -42.312 -28.578 1 94 270 GLU B O 1
ATOM 4695 N N . PHE B 1 271 ? -2.354 -40.938 -30.172 1 96.25 271 PHE B N 1
ATOM 4696 C CA . PHE B 1 271 ? -1.479 -40.219 -29.25 1 96.25 271 PHE B CA 1
ATOM 4697 C C . PHE B 1 271 ? -2.285 -39.531 -28.156 1 96.25 271 PHE B C 1
ATOM 4699 O O . PHE B 1 271 ? -1.91 -39.594 -26.984 1 96.25 271 PHE B O 1
ATOM 4706 N N . LYS B 1 272 ? -3.375 -38.875 -28.484 1 96.88 272 LYS B N 1
ATOM 4707 C CA . LYS B 1 272 ? -4.219 -38.188 -27.516 1 96.88 272 LYS B CA 1
ATOM 4708 C C . LYS B 1 272 ? -4.77 -39.188 -26.484 1 96.88 272 LYS B C 1
ATOM 4710 O O . LYS B 1 272 ? -4.934 -38.844 -25.312 1 96.88 272 LYS B O 1
ATOM 4715 N N . GLU B 1 273 ? -5.078 -40.375 -26.922 1 97.06 273 GLU B N 1
ATOM 4716 C CA . GLU B 1 273 ? -5.559 -41.375 -26 1 97.06 273 GLU B CA 1
ATOM 4717 C C . GLU B 1 273 ? -4.492 -41.719 -24.969 1 97.06 273 GLU B C 1
ATOM 4719 O O . GLU B 1 273 ? -4.789 -41.844 -23.766 1 97.06 273 GLU B O 1
ATOM 4724 N N . LYS B 1 274 ? -3.305 -41.906 -25.438 1 97.25 274 LYS B N 1
ATOM 4725 C CA . LYS B 1 274 ? -2.203 -42.219 -24.531 1 97.25 274 LYS B CA 1
ATOM 4726 C C . LYS B 1 274 ? -1.915 -41.031 -23.609 1 97.25 274 LYS B C 1
ATOM 4728 O O . LYS B 1 274 ? -1.625 -41.219 -22.422 1 97.25 274 LYS B O 1
ATOM 4733 N N . LEU B 1 275 ? -1.916 -39.875 -24.172 1 97.94 275 LEU B N 1
ATOM 4734 C CA . LEU B 1 275 ? -1.729 -38.656 -23.375 1 97.94 275 LEU B CA 1
ATOM 4735 C C . LEU B 1 275 ? -2.803 -38.562 -22.297 1 97.94 275 LEU B C 1
ATOM 4737 O O . LEU B 1 275 ? -2.51 -38.219 -21.141 1 97.94 275 LEU B O 1
ATOM 4741 N N . THR B 1 276 ? -4.047 -38.812 -22.672 1 98.44 276 THR B N 1
ATOM 4742 C CA . THR B 1 276 ? -5.156 -38.781 -21.719 1 98.44 276 THR B CA 1
ATOM 4743 C C . THR B 1 276 ? -4.887 -39.75 -20.562 1 98.44 276 THR B C 1
ATOM 4745 O O . THR B 1 276 ? -5.043 -39.375 -19.406 1 98.44 276 THR B O 1
ATOM 4748 N N . ASP B 1 277 ? -4.473 -40.938 -20.922 1 98.19 277 ASP B N 1
ATOM 4749 C CA . ASP B 1 277 ? -4.176 -41.938 -19.891 1 98.19 277 ASP B CA 1
ATOM 4750 C C . ASP B 1 277 ? -3.086 -41.438 -18.938 1 98.19 277 ASP B C 1
ATOM 4752 O O . ASP B 1 277 ? -3.193 -41.594 -17.734 1 98.19 277 ASP B O 1
ATOM 4756 N N . LEU B 1 278 ? -2.082 -40.906 -19.531 1 97.69 278 LEU B N 1
ATOM 4757 C CA . LEU B 1 278 ? -0.967 -40.375 -18.75 1 97.69 278 LEU B CA 1
ATOM 4758 C C . LEU B 1 278 ? -1.427 -39.25 -17.828 1 97.69 278 LEU B C 1
ATOM 4760 O O . LEU B 1 278 ? -1.043 -39.188 -16.656 1 97.69 278 LEU B O 1
ATOM 4764 N N . LEU B 1 279 ? -2.18 -38.344 -18.359 1 98.12 279 LEU B N 1
ATOM 4765 C CA . LEU B 1 279 ? -2.715 -37.219 -17.594 1 98.12 279 LEU B CA 1
ATOM 4766 C C . LEU B 1 279 ? -3.572 -37.719 -16.438 1 98.12 279 LEU B C 1
ATOM 4768 O O . LEU B 1 279 ? -3.4 -37.281 -15.297 1 98.12 279 LEU B O 1
ATOM 4772 N N . ILE B 1 280 ? -4.492 -38.625 -16.719 1 98.12 280 ILE B N 1
ATOM 4773 C CA . ILE B 1 280 ? -5.41 -39.125 -15.711 1 98.12 280 ILE B CA 1
ATOM 4774 C C . ILE B 1 280 ? -4.625 -39.812 -14.609 1 98.12 280 ILE B C 1
ATOM 4776 O O . ILE B 1 280 ? -4.891 -39.625 -13.422 1 98.12 280 ILE B O 1
ATOM 4780 N N . SER B 1 281 ? -3.641 -40.625 -14.984 1 97.56 281 SER B N 1
ATOM 4781 C CA . SER B 1 281 ? -2.842 -41.344 -14.008 1 97.56 281 SER B CA 1
ATOM 4782 C C . SER B 1 281 ? -2.104 -40.406 -13.078 1 97.56 281 SER B C 1
ATOM 4784 O O . SER B 1 281 ? -1.855 -40.719 -11.914 1 97.56 281 SER B O 1
ATOM 4786 N N . ASN B 1 282 ? -1.699 -39.281 -13.57 1 95.5 282 ASN B N 1
ATOM 4787 C CA . ASN B 1 282 ? -0.944 -38.312 -12.773 1 95.5 282 ASN B CA 1
ATOM 4788 C C . ASN B 1 282 ? -1.868 -37.375 -12.008 1 95.5 282 ASN B C 1
ATOM 4790 O O . ASN B 1 282 ? -1.58 -37 -10.867 1 95.5 282 ASN B O 1
ATOM 4794 N N . ILE B 1 283 ? -2.98 -36.969 -12.562 1 96.44 283 ILE B N 1
ATOM 4795 C CA . ILE B 1 283 ? -3.826 -35.906 -12.031 1 96.44 283 ILE B CA 1
ATOM 4796 C C . ILE B 1 283 ? -4.863 -36.531 -11.078 1 96.44 283 ILE B C 1
ATOM 4798 O O . ILE B 1 283 ? -5.219 -35.906 -10.078 1 96.44 283 ILE B O 1
ATOM 4802 N N . SER B 1 284 ? -5.336 -37.75 -11.359 1 97.56 284 SER B N 1
ATOM 4803 C CA . SER B 1 284 ? -6.406 -38.344 -10.578 1 97.56 284 SER B CA 1
ATOM 4804 C C . SER B 1 284 ? -6.035 -38.438 -9.102 1 97.56 284 SER B C 1
ATOM 4806 O O . SER B 1 284 ? -6.82 -38.031 -8.242 1 97.56 284 SER B O 1
ATOM 4808 N N . PRO B 1 285 ? -4.809 -38.969 -8.773 1 97.31 285 PRO B N 1
ATOM 4809 C CA . PRO B 1 285 ? -4.449 -39 -7.359 1 97.31 285 PRO B CA 1
ATOM 4810 C C . PRO B 1 285 ? -4.418 -37.625 -6.715 1 97.31 285 PRO B C 1
ATOM 4812 O O . PRO B 1 285 ? -4.773 -37.469 -5.543 1 97.31 285 PRO B O 1
ATOM 4815 N N . ILE B 1 286 ? -3.93 -36.625 -7.402 1 96.62 286 ILE B N 1
ATOM 4816 C CA . ILE B 1 286 ? -3.873 -35.25 -6.902 1 96.62 286 ILE B CA 1
ATOM 4817 C C . ILE B 1 286 ? -5.285 -34.75 -6.637 1 96.62 286 ILE B C 1
ATOM 4819 O O . ILE B 1 286 ? -5.559 -34.188 -5.578 1 96.62 286 ILE B O 1
ATOM 4823 N N . ARG B 1 287 ? -6.164 -34.938 -7.629 1 97.06 287 ARG B N 1
ATOM 4824 C CA . ARG B 1 287 ? -7.559 -34.531 -7.504 1 97.06 287 ARG B CA 1
ATOM 4825 C C . ARG B 1 287 ? -8.203 -35.156 -6.266 1 97.06 287 ARG B C 1
ATOM 4827 O O . ARG B 1 287 ? -8.891 -34.438 -5.508 1 97.06 287 ARG B O 1
ATOM 4834 N N . HIS B 1 288 ? -7.953 -36.438 -6.09 1 97.62 288 HIS B N 1
ATOM 4835 C CA . HIS B 1 288 ? -8.516 -37.125 -4.934 1 97.62 288 HIS B CA 1
ATOM 4836 C C . HIS B 1 288 ? -7.977 -36.562 -3.631 1 97.62 288 HIS B C 1
ATOM 4838 O O . HIS B 1 288 ? -8.727 -36.375 -2.672 1 97.62 288 HIS B O 1
ATOM 4844 N N . ARG B 1 289 ? -6.734 -36.344 -3.615 1 97.44 289 ARG B N 1
ATOM 4845 C CA . ARG B 1 289 ? -6.117 -35.781 -2.422 1 97.44 289 ARG B CA 1
ATOM 4846 C C . ARG B 1 289 ? -6.656 -34.375 -2.145 1 97.44 289 ARG B C 1
ATOM 4848 O O . ARG B 1 289 ? -6.883 -34 -0.989 1 97.44 289 ARG B O 1
ATOM 4855 N N . ILE B 1 290 ? -6.836 -33.531 -3.141 1 96.88 290 ILE B N 1
ATOM 4856 C CA . ILE B 1 290 ? -7.418 -32.188 -2.982 1 96.88 290 ILE B CA 1
ATOM 4857 C C . ILE B 1 290 ? -8.789 -32.312 -2.324 1 96.88 290 ILE B C 1
ATOM 4859 O O . ILE B 1 290 ? -9.078 -31.594 -1.36 1 96.88 290 ILE B O 1
ATOM 4863 N N . ALA B 1 291 ? -9.562 -33.219 -2.877 1 96.75 291 ALA B N 1
ATOM 4864 C CA . ALA B 1 291 ? -10.906 -33.406 -2.35 1 96.75 291 ALA B CA 1
ATOM 4865 C C . ALA B 1 291 ? -10.867 -33.812 -0.877 1 96.75 291 ALA B C 1
ATOM 4867 O O . ALA B 1 291 ? -11.656 -33.312 -0.069 1 96.75 291 ALA B O 1
ATOM 4868 N N . GLU B 1 292 ? -9.992 -34.688 -0.559 1 97.94 292 GLU B N 1
ATOM 4869 C CA . GLU B 1 292 ? -9.828 -35.125 0.823 1 97.94 292 GLU B CA 1
ATOM 4870 C C . GLU B 1 292 ? -9.43 -33.969 1.729 1 97.94 292 GLU B C 1
ATOM 4872 O O . GLU B 1 292 ? -9.992 -33.812 2.818 1 97.94 292 GLU B O 1
ATOM 4877 N N . LEU B 1 293 ? -8.5 -33.219 1.324 1 97.75 293 LEU B N 1
ATOM 4878 C CA . LEU B 1 293 ? -7.992 -32.094 2.109 1 97.75 293 LEU B CA 1
ATOM 4879 C C . LEU B 1 293 ? -9.07 -31.047 2.316 1 97.75 293 LEU B C 1
ATOM 4881 O O . LEU B 1 293 ? -9.195 -30.484 3.408 1 97.75 293 LEU B O 1
ATOM 4885 N N . LEU B 1 294 ? -9.852 -30.781 1.261 1 96.19 294 LEU B N 1
ATOM 4886 C CA . LEU B 1 294 ? -10.883 -29.766 1.341 1 96.19 294 LEU B CA 1
ATOM 4887 C C . LEU B 1 294 ? -11.961 -30.156 2.346 1 96.19 294 LEU B C 1
ATOM 4889 O O . LEU B 1 294 ? -12.672 -29.297 2.867 1 96.19 294 LEU B O 1
ATOM 4893 N N . GLU B 1 295 ? -12.031 -31.438 2.631 1 97.12 295 GLU B N 1
ATOM 4894 C CA . GLU B 1 295 ? -12.977 -31.922 3.633 1 97.12 295 GLU B CA 1
ATOM 4895 C C . GLU B 1 295 ? -12.383 -31.828 5.035 1 97.12 295 GLU B C 1
ATOM 4897 O O . GLU B 1 295 ? -13.109 -31.922 6.027 1 97.12 295 GLU B O 1
ATOM 4902 N N . ASP B 1 296 ? -11.133 -31.656 5.148 1 97.25 296 ASP B N 1
ATOM 4903 C CA . ASP B 1 296 ? -10.445 -31.594 6.434 1 97.25 296 ASP B CA 1
ATOM 4904 C C . ASP B 1 296 ? -10.078 -30.156 6.785 1 97.25 296 ASP B C 1
ATOM 4906 O O . ASP B 1 296 ? -8.898 -29.828 6.93 1 97.25 296 ASP B O 1
ATOM 4910 N N . THR B 1 297 ? -11.016 -29.359 7.051 1 94.38 297 THR B N 1
ATOM 4911 C CA . THR B 1 297 ? -10.859 -27.938 7.305 1 94.38 297 THR B CA 1
ATOM 4912 C C . THR B 1 297 ? -9.953 -27.703 8.508 1 94.38 297 THR B C 1
ATOM 4914 O O . THR B 1 297 ? -9.102 -26.812 8.477 1 94.38 297 THR B O 1
ATOM 4917 N N . PRO B 1 298 ? -10.094 -28.5 9.586 1 96.81 298 PRO B N 1
ATOM 4918 C CA . PRO B 1 298 ? -9.203 -28.281 10.734 1 96.81 298 PRO B CA 1
ATOM 4919 C C . PRO B 1 298 ? -7.73 -28.422 10.375 1 96.81 298 PRO B C 1
ATOM 4921 O O . PRO B 1 298 ? -6.898 -27.641 10.836 1 96.81 298 PRO B O 1
ATOM 4924 N N . TYR B 1 299 ? -7.477 -29.438 9.602 1 97.56 299 TYR B N 1
ATOM 4925 C CA . TYR B 1 299 ? -6.086 -29.641 9.203 1 97.56 299 TYR B CA 1
ATOM 4926 C C . TYR B 1 299 ? -5.574 -28.469 8.383 1 97.56 299 TYR B C 1
ATOM 4928 O O . TYR B 1 299 ? -4.473 -27.969 8.617 1 97.56 299 TYR B O 1
ATOM 4936 N N . LEU B 1 300 ? -6.34 -28.031 7.383 1 97.56 300 LEU B N 1
ATOM 4937 C CA . LEU B 1 300 ? -5.941 -26.906 6.551 1 97.56 300 LEU B CA 1
ATOM 4938 C C . LEU B 1 300 ? -5.734 -25.641 7.398 1 97.56 300 LEU B C 1
ATOM 4940 O O . LEU B 1 300 ? -4.785 -24.891 7.176 1 97.56 300 LEU B O 1
ATOM 4944 N N . ASN B 1 301 ? -6.594 -25.438 8.359 1 96.44 301 ASN B N 1
ATOM 4945 C CA . ASN B 1 301 ? -6.449 -24.297 9.258 1 96.44 301 ASN B CA 1
ATOM 4946 C C . ASN B 1 301 ? -5.168 -24.391 10.086 1 96.44 301 ASN B C 1
ATOM 4948 O O . ASN B 1 301 ? -4.508 -23.375 10.328 1 96.44 301 ASN B O 1
ATOM 4952 N N . LYS B 1 302 ? -4.898 -25.547 10.508 1 97.62 302 LYS B N 1
ATOM 4953 C CA . LYS B 1 302 ? -3.668 -25.781 11.258 1 97.62 302 LYS B CA 1
ATOM 4954 C C . LYS B 1 302 ? -2.439 -25.438 10.414 1 97.62 302 LYS B C 1
ATOM 4956 O O . LYS B 1 302 ? -1.504 -24.797 10.898 1 97.62 302 LYS B O 1
ATOM 4961 N N . VAL B 1 303 ? -2.436 -25.875 9.18 1 97.88 303 VAL B N 1
ATOM 4962 C CA . VAL B 1 303 ? -1.331 -25.609 8.266 1 97.88 303 VAL B CA 1
ATOM 4963 C C . VAL B 1 303 ? -1.174 -24.109 8.062 1 97.88 303 VAL B C 1
ATOM 4965 O O . VAL B 1 303 ? -0.065 -23.578 8.141 1 97.88 303 VAL B O 1
ATOM 4968 N N . LEU B 1 304 ? -2.268 -23.438 7.867 1 97.44 304 LEU B N 1
ATOM 4969 C CA . LEU B 1 304 ? -2.238 -22 7.617 1 97.44 304 LEU B CA 1
ATOM 4970 C C . LEU B 1 304 ? -1.782 -21.25 8.859 1 97.44 304 LEU B C 1
ATOM 4972 O O . LEU B 1 304 ? -1.014 -20.281 8.766 1 97.44 304 LEU B O 1
ATOM 4976 N N . SER B 1 305 ? -2.295 -21.688 9.992 1 97.44 305 SER B N 1
ATOM 4977 C CA . SER B 1 305 ? -1.91 -21.031 11.234 1 97.44 305 SER B CA 1
ATOM 4978 C C . SER B 1 305 ? -0.408 -21.141 11.477 1 97.44 305 SER B C 1
ATOM 4980 O O . SER B 1 305 ? 0.252 -20.141 11.773 1 97.44 305 SER B O 1
ATOM 4982 N N . ALA B 1 306 ? 0.088 -22.328 11.336 1 97.94 306 ALA B N 1
ATOM 4983 C CA . ALA B 1 306 ? 1.517 -22.562 11.539 1 97.94 306 ALA B CA 1
ATOM 4984 C C . ALA B 1 306 ? 2.344 -21.797 10.5 1 97.94 306 ALA B C 1
ATOM 4986 O O . ALA B 1 306 ? 3.359 -21.188 10.836 1 97.94 306 ALA B O 1
ATOM 4987 N N . GLY B 1 307 ? 1.919 -21.891 9.234 1 98.06 307 GLY B N 1
ATOM 4988 C CA . GLY B 1 307 ? 2.613 -21.172 8.18 1 98.06 307 GLY B CA 1
ATOM 4989 C C . GLY B 1 307 ? 2.605 -19.672 8.367 1 98.06 307 GLY B C 1
ATOM 4990 O O . GLY B 1 307 ? 3.623 -19 8.156 1 98.06 307 GLY B O 1
ATOM 4991 N N . THR B 1 308 ? 1.463 -19.125 8.789 1 98 308 THR B N 1
ATOM 4992 C CA . THR B 1 308 ? 1.322 -17.703 9.023 1 98 308 THR B CA 1
ATOM 4993 C C . THR B 1 308 ? 2.227 -17.25 10.164 1 98 308 THR B C 1
ATOM 4995 O O . THR B 1 308 ? 2.855 -16.188 10.086 1 98 308 THR B O 1
ATOM 4998 N N . GLU B 1 309 ? 2.227 -18.016 11.211 1 98.06 309 GLU B N 1
ATOM 4999 C CA . GLU B 1 309 ? 3.078 -17.688 12.352 1 98.06 309 GLU B CA 1
ATOM 5000 C C . GLU B 1 309 ? 4.547 -17.609 11.938 1 98.06 309 GLU B C 1
ATOM 5002 O O . GLU B 1 309 ? 5.25 -16.672 12.305 1 98.06 309 GLU B O 1
ATOM 5007 N N . ARG B 1 310 ? 5.016 -18.594 11.203 1 97.81 310 ARG B N 1
ATOM 5008 C CA . ARG B 1 310 ? 6.402 -18.641 10.758 1 97.81 310 ARG B CA 1
ATOM 5009 C C . ARG B 1 310 ? 6.707 -17.469 9.828 1 97.81 310 ARG B C 1
ATOM 5011 O O . ARG B 1 310 ? 7.73 -16.797 9.977 1 97.81 310 ARG B O 1
ATOM 5018 N N . ALA B 1 311 ? 5.824 -17.25 8.859 1 98.31 311 ALA B N 1
ATOM 5019 C CA . ALA B 1 311 ? 6.016 -16.156 7.902 1 98.31 311 ALA B CA 1
ATOM 5020 C C . ALA B 1 311 ? 6 -14.805 8.609 1 98.31 311 ALA B C 1
ATOM 5022 O O . ALA B 1 311 ? 6.824 -13.938 8.312 1 98.31 311 ALA B O 1
ATOM 5023 N N . THR B 1 312 ? 5.09 -14.625 9.562 1 98.12 312 THR B N 1
ATOM 5024 C CA . THR B 1 312 ? 4.945 -13.367 10.289 1 98.12 312 THR B CA 1
ATOM 5025 C C . THR B 1 312 ? 6.191 -13.086 11.125 1 98.12 312 THR B C 1
ATOM 5027 O O . THR B 1 312 ? 6.633 -11.938 11.219 1 98.12 312 THR B O 1
ATOM 5030 N N . PHE B 1 313 ? 6.672 -14.102 11.711 1 98 313 PHE B N 1
ATOM 5031 C CA . PHE B 1 313 ? 7.867 -13.938 12.531 1 98 313 PHE B CA 1
ATOM 5032 C C . PHE B 1 313 ? 9.008 -13.344 11.711 1 98 313 PHE B C 1
ATOM 5034 O O . PHE B 1 313 ? 9.609 -12.344 12.109 1 98 313 PHE B O 1
ATOM 5041 N N . VAL B 1 314 ? 9.281 -13.914 10.562 1 97.88 314 VAL B N 1
ATOM 5042 C CA . VAL B 1 314 ? 10.359 -13.445 9.688 1 97.88 314 VAL B CA 1
ATOM 5043 C C . VAL B 1 314 ? 10.023 -12.055 9.164 1 97.88 314 VAL B C 1
ATOM 5045 O O . VAL B 1 314 ? 10.883 -11.164 9.164 1 97.88 314 VAL B O 1
ATOM 5048 N N . ALA B 1 315 ? 8.781 -11.859 8.719 1 98.25 315 ALA B N 1
ATOM 5049 C CA . ALA B 1 315 ? 8.328 -10.586 8.18 1 98.25 315 ALA B CA 1
ATOM 5050 C C . ALA B 1 315 ? 8.484 -9.469 9.203 1 98.25 315 ALA B C 1
ATOM 5052 O O . ALA B 1 315 ? 8.977 -8.383 8.883 1 98.25 315 ALA B O 1
ATOM 5053 N N . GLN B 1 316 ? 8.062 -9.719 10.422 1 97.38 316 GLN B N 1
ATOM 5054 C CA . GLN B 1 316 ? 8.102 -8.703 11.477 1 97.38 316 GLN B CA 1
ATOM 5055 C C . GLN B 1 316 ? 9.531 -8.359 11.852 1 97.38 316 GLN B C 1
ATOM 5057 O O . GLN B 1 316 ? 9.844 -7.195 12.133 1 97.38 316 GLN B O 1
ATOM 5062 N N . GLU B 1 317 ? 10.367 -9.344 11.914 1 97.31 317 GLU B N 1
ATOM 5063 C CA . GLU B 1 317 ? 11.773 -9.094 12.195 1 97.31 317 GLU B CA 1
ATOM 5064 C C . GLU B 1 317 ? 12.391 -8.172 11.148 1 97.31 317 GLU B C 1
ATOM 5066 O O . GLU B 1 317 ? 13.055 -7.188 11.484 1 97.31 317 GLU B O 1
ATOM 5071 N N . ASN B 1 318 ? 12.18 -8.484 9.93 1 97.69 318 ASN B N 1
ATOM 5072 C CA . ASN B 1 318 ? 12.742 -7.68 8.852 1 97.69 318 ASN B CA 1
ATOM 5073 C C . ASN B 1 318 ? 12.094 -6.301 8.781 1 97.69 318 ASN B C 1
ATOM 5075 O O . ASN B 1 318 ? 12.781 -5.297 8.57 1 97.69 318 ASN B O 1
ATOM 5079 N N . MET B 1 319 ? 10.797 -6.266 8.984 1 97.25 319 MET B N 1
ATOM 5080 C CA . MET B 1 319 ? 10.086 -4.992 8.922 1 97.25 319 MET B CA 1
ATOM 5081 C C . MET B 1 319 ? 10.531 -4.066 10.047 1 97.25 319 MET B C 1
ATOM 5083 O O . MET B 1 319 ? 10.586 -2.848 9.867 1 97.25 319 MET B O 1
ATOM 5087 N N . SER B 1 320 ? 10.766 -4.625 11.203 1 96.5 320 SER B N 1
ATOM 5088 C CA . SER B 1 320 ? 11.273 -3.82 12.312 1 96.5 320 SER B CA 1
ATOM 5089 C C . SER B 1 320 ? 12.57 -3.111 11.93 1 96.5 320 SER B C 1
ATOM 5091 O O . SER B 1 320 ? 12.742 -1.924 12.211 1 96.5 320 SER B O 1
ATOM 5093 N N . LYS B 1 321 ? 13.445 -3.809 11.281 1 96.5 321 LYS B N 1
ATOM 5094 C CA . LYS B 1 321 ? 14.703 -3.219 10.82 1 96.5 321 LYS B CA 1
ATOM 5095 C C . LYS B 1 321 ? 14.445 -2.146 9.758 1 96.5 321 LYS B C 1
ATOM 5097 O O . LYS B 1 321 ? 15.062 -1.081 9.789 1 96.5 321 LYS B O 1
ATOM 5102 N N . ILE B 1 322 ? 13.562 -2.441 8.891 1 96.38 322 ILE B N 1
ATOM 5103 C CA . ILE B 1 322 ? 13.25 -1.508 7.812 1 96.38 322 ILE B CA 1
ATOM 5104 C C . ILE B 1 322 ? 12.672 -0.22 8.398 1 96.38 322 ILE B C 1
ATOM 5106 O O . ILE B 1 322 ? 13.07 0.879 8 1 96.38 322 ILE B O 1
ATOM 5110 N N . ARG B 1 323 ? 11.75 -0.35 9.367 1 94.62 323 ARG B N 1
ATOM 5111 C CA . ARG B 1 323 ? 11.172 0.817 10.023 1 94.62 323 ARG B CA 1
ATOM 5112 C C . ARG B 1 323 ? 12.25 1.675 10.672 1 94.62 323 ARG B C 1
ATOM 5114 O O . ARG B 1 323 ? 12.211 2.904 10.586 1 94.62 323 ARG B O 1
ATOM 5121 N N . GLN B 1 324 ? 13.164 1.043 11.242 1 93.25 324 GLN B N 1
ATOM 5122 C CA . GLN B 1 324 ? 14.266 1.761 11.875 1 93.25 324 GLN B CA 1
ATOM 5123 C C . GLN B 1 324 ? 15.109 2.498 10.844 1 93.25 324 GLN B C 1
ATOM 5125 O O . GLN B 1 324 ? 15.477 3.658 11.047 1 93.25 324 GLN B O 1
ATOM 5130 N N . ILE B 1 325 ? 15.43 1.814 9.797 1 93.88 325 ILE B N 1
ATOM 5131 C CA . ILE B 1 325 ? 16.25 2.389 8.734 1 93.88 325 ILE B CA 1
ATOM 5132 C C . ILE B 1 325 ? 15.562 3.619 8.156 1 93.88 325 ILE B C 1
ATOM 5134 O O . ILE B 1 325 ? 16.203 4.652 7.941 1 93.88 325 ILE B O 1
ATOM 5138 N N . VAL B 1 326 ? 14.234 3.506 7.934 1 92.69 326 VAL B N 1
ATOM 5139 C CA . VAL B 1 326 ? 13.461 4.559 7.285 1 92.69 326 VAL B CA 1
ATOM 5140 C C . VAL B 1 326 ? 13.172 5.68 8.281 1 92.69 326 VAL B C 1
ATOM 5142 O O . VAL B 1 326 ? 12.898 6.812 7.887 1 92.69 326 VAL B O 1
ATOM 5145 N N . GLY B 1 327 ? 13.188 5.406 9.617 1 91.25 327 GLY B N 1
ATOM 5146 C CA . GLY B 1 327 ? 12.953 6.391 10.664 1 91.25 327 GLY B CA 1
ATOM 5147 C C . GLY B 1 327 ? 11.516 6.445 11.125 1 91.25 327 GLY B C 1
ATOM 5148 O O . GLY B 1 327 ? 11.055 7.48 11.617 1 91.25 327 GLY B O 1
ATOM 5149 N N . LEU B 1 328 ? 10.789 5.355 10.867 1 92 328 LEU B N 1
ATOM 5150 C CA . LEU B 1 328 ? 9.414 5.27 11.352 1 92 328 LEU B CA 1
ATOM 5151 C C . LEU B 1 328 ? 9.391 4.949 12.844 1 92 328 LEU B C 1
ATOM 5153 O O . LEU B 1 328 ? 10.359 4.422 13.391 1 92 328 LEU B O 1
ATOM 5157 N N . HIS B 1 329 ? 8.289 5.359 13.438 1 81.19 329 HIS B N 1
ATOM 5158 C CA . HIS B 1 329 ? 8.156 5.117 14.875 1 81.19 329 HIS B CA 1
ATOM 5159 C C . HIS B 1 329 ? 7.969 3.631 15.164 1 81.19 329 HIS B C 1
ATOM 5161 O O . HIS B 1 329 ? 7.223 2.945 14.461 1 81.19 329 HIS B O 1
ATOM 5167 N N . SER B 1 330 ? 8.844 3.074 15.984 1 74.56 330 SER B N 1
ATOM 5168 C CA . SER B 1 330 ? 8.711 1.691 16.422 1 74.56 330 SER B CA 1
ATOM 5169 C C . SER B 1 330 ? 8.508 1.611 17.938 1 74.56 330 SER B C 1
ATOM 5171 O O . SER B 1 330 ? 9.234 2.256 18.703 1 74.56 330 SER B O 1
ATOM 5173 N N . MET B 1 331 ? 7.273 1.298 18.438 1 59.28 331 MET B N 1
ATOM 5174 C CA . MET B 1 331 ? 7.086 1.146 19.875 1 59.28 331 MET B CA 1
ATOM 5175 C C . MET B 1 331 ? 7.871 -0.047 20.406 1 59.28 331 MET B C 1
ATOM 5177 O O . MET B 1 331 ? 8.031 -1.049 19.703 1 59.28 331 MET B O 1
#

Organism: NCBI:txid949

Foldseek 3Di:
DEEEEDELQPQFDFLLCLLQPLLVVLVCFPVDAYEYEHELLLNCQLDDDDVVVSVNSSLSHLLLSVLSRDDLVRYFYAYNVLAVLLVVQLVVLVVQADLVLLVPQPQLVVRCPPDVVPRDPSSSSVLSSVLSSCFLLLHAEYADDPNCVSSLVSSQVSQVSLCVVLVHNQHHNHDYDYDDPLSFAFFLADLVHGQDPPPPDPLRTGGLQDDLVRLLVSLQPRDFDPDFAADPVCLVVTSNVVNLLSLVCSQVVDDSRVVRVVGRGPGSVVSSVVSSVSCCVVSVSSNVSSVVVVVVVVVSVVSHVVSSVVSNVSSVVSVVVVCVSVVHDDD/DEEEEDELQDQFDFLLCLLQPLLVVLVCFPVDAYEYEHELLLNCQLPDDDPPNSVNSSLSHLLLSVLSRDDLVRYQYAYNVLAVLLVVQLVVLVVQADLVLLVPQPQLVVRCPPDVVPRDPSSSSVLSSVLSSCFLLLHAEYADDPNCVSSLVSSQVSQVSLCVVLVHNQHHNHDYDYDDPLSFAFFLADLVHGQDPPPPDPLRTGGLQDDLVRLLVSLQPRDFDPDFAFDPVCLVVTSNVVNLLSLVCSQVVDDSRVVRVVTRGPGSNVSSVVSSVSCCVVSVSSNVSSVVVVVVVVVSVVSHVVSSVVSNVSSVVSVVVVCVSVVHDDD

Solvent-accessible surface area (backbone atoms only — not comparable to full-atom values): 33772 Å² total; per-residue (Å²): 74,36,39,39,67,47,61,29,79,69,25,55,48,32,51,35,50,40,62,51,41,49,50,54,52,40,70,45,52,72,78,44,57,37,37,44,31,37,29,53,64,64,43,43,36,79,52,78,73,55,31,80,40,38,35,55,8,41,52,38,30,51,28,38,45,45,38,64,52,46,48,70,88,53,26,38,36,29,51,40,71,72,34,60,58,40,37,42,43,20,50,59,50,25,31,71,34,34,40,41,66,52,71,66,36,64,66,46,61,65,66,35,52,92,53,56,46,66,25,24,40,24,49,62,44,42,53,46,42,50,27,20,59,40,54,46,64,44,19,42,34,29,67,48,59,80,86,44,46,65,43,47,49,48,31,30,52,51,30,52,49,49,20,58,73,68,72,47,88,74,55,50,68,49,37,76,39,78,62,73,71,75,34,67,42,37,17,33,66,38,37,88,36,68,39,54,85,82,47,86,51,68,53,26,46,51,47,42,72,53,48,66,67,52,47,42,50,31,50,70,64,30,48,64,77,90,69,83,42,38,51,62,89,52,30,82,81,31,43,35,51,37,39,53,43,38,53,44,19,72,75,70,70,46,51,53,58,58,51,19,62,75,33,33,83,39,52,69,67,58,50,42,51,53,45,35,51,52,46,41,68,62,34,48,62,34,29,52,41,24,54,54,44,68,70,34,54,68,60,54,50,48,49,38,50,55,15,38,53,55,51,37,52,50,32,50,55,44,44,54,52,48,33,55,64,56,15,48,76,75,134,74,33,40,40,67,48,60,30,78,68,26,56,49,34,50,36,49,40,63,51,42,49,52,53,52,40,70,44,52,72,78,44,57,37,37,45,31,39,29,52,65,64,43,43,35,78,54,80,81,36,34,81,43,35,34,56,8,41,54,38,31,49,27,38,45,44,39,64,53,46,47,71,89,53,26,38,36,27,51,41,72,73,34,59,58,41,37,42,43,18,51,60,52,25,30,70,35,34,38,42,67,53,71,66,36,64,64,46,59,65,67,35,53,93,52,56,47,68,28,24,39,24,48,62,45,43,54,46,42,51,26,19,59,40,52,44,66,44,19,44,34,29,68,48,58,82,86,43,46,65,42,49,50,49,31,30,51,51,30,52,50,50,22,58,74,68,72,47,87,75,56,50,68,49,38,76,40,76,63,72,72,76,34,67,42,39,16,35,64,41,38,88,36,69,40,52,85,83,48,86,52,68,53,26,48,52,47,42,70,52,49,65,65,51,46,43,50,31,50,70,64,33,47,64,76,89,70,81,41,38,52,59,87,51,30,83,83,32,42,36,52,38,38,53,42,38,53,44,19,72,74,70,69,45,50,55,58,58,50,19,62,75,33,33,84,38,51,70,69,58,52,42,52,53,45,35,53,54,48,39,67,62,35,48,63,33,28,53,42,25,55,54,44,68,70,35,54,69,58,54,49,50,48,38,51,55,15,37,54,56,50,37,52,49,32,51,57,44,46,54,53,48,33,55,64,57,15,49,75,75,134

Sequence (662 aa):
MIFSGVQPSGGALHLGNYLGAVRRWVALQGVDRCLFCIVDLHALTSGRSVSGDLHRNSICLLASYLACGVNPEKSTVFIQSSVKEHAELCWLLGCLTPVGWLNRMTQYKDKRGNDAEKATLGLYSYPVLMAADILLYNANLVPVGNDQKQHLELAQDIAKTFNKLYSVDHFNIPSALQFDESARIMSLRDGKKKMSKSDPSDFSRINLIDTDEEIALKVRKATTDSIMGFDYQLLNSRPELQNLVNIYSCLSGLSPCAICEEYEHSTMREFKEKLTDLLISNISPIRHRIAELLEDTPYLNKVLSAGTERATFVAQENMSKIRQIVGLHSMMIFSGVQPSGGALHLGNYLGAVRRWVALQGVDRCLFCIVDLHALTSGRSVSGDLHRNSICLLASYLACGVNPEKSTVFIQSSVKEHAELCWLLGCLTPVGWLNRMTQYKDKRGNDAEKATLGLYSYPVLMAADILLYNANLVPVGNDQKQHLELAQDIAKTFNKLYSVDHFNIPSALQFDESARIMSLRDGKKKMSKSDPSDFSRINLIDTDEEIALKVRKATTDSIMGFDYQLLNSRPELQNLVNIYSCLSGLSPCAICEEYEHSTMREFKEKLTDLLISNISPIRHRIAELLEDTPYLNKVLSAGTERATFVAQENMSKIRQIVGLHSM

pLDDT: mean 92.22, std 8.69, range [48.78, 98.81]

InterPro domains:
  IPR001412 Aminoacyl-tRNA synthetase, class I, conserved site [PS00178] (8-18)
  IPR002305 Aminoacyl-tRNA synthetase, class Ic [PF00579] (2-277)
  IPR002306 Tryptophan-tRNA ligase [PR01039] (13-29)
  IPR002306 Tryptophan-tRNA ligase [PR01039] (64-83)
  IPR002306 Tryptophan-tRNA ligase [PR01039] (140-161)
  IPR002306 Tryptophan-tRNA ligase [PR01039] (194-204)
  IPR002306 Tryptophan-tRNA ligase [TIGR00233] (2-328)
  IPR002306 Tryptophan-tRNA ligase [cd00806] (2-281)
  IPR014729 Rossmann-like alpha/beta/alpha sandwich fold [G3DSA:3.40.50.620] (2-327)
  IPR024109 Tryptophan-tRNA ligase, bacterial-type [MF_00140_B] (1-329)
  IPR050203 Tryptophan--tRNA ligase [PTHR43766] (2-328)

Radius of gyration: 30.31 Å; Cα contacts (8 Å, |Δi|>4): 1133; chains: 2; bounding box: 47×100×70 Å

Nearest PDB structures (foldseek):
  7elt-assembly1_A  TM=9.492E-01  e=2.947E-31  Mycobacterium tuberculosis
  6dfu-assembly1_A  TM=9.011E-01  e=2.656E-31  Haemophilus influenzae Rd KW20
  8i1y-assembly1_B  TM=9.276E-01  e=2.624E-30  Escherichia coli K-12
  3n9i-assembly1_B  TM=8.758E-01  e=5.799E-31  Yersinia pestis CO92
  3sz3-assembly1_A-2  TM=8.920E-01  e=2.245E-30  Vibrio cholerae O1 biovar El Tor str. N16961

Secondary structure (DSSP, 8-state):
-EEEEE--SSSS-BHHHIIIIIHHHHHHBTTB-EEEEE-HHHHGGG-SS-HHHHHHHHHHHHHHHHHTT--TTTSEEEEGGGSTHHHHHHHHHHTTSBHHHHHT-HHHHHHS-S-GGGSBHHHHHHHHHHHHHHHTTT-SEEE--GGGHHHHHHHHHHHHHHHHHTT---S---EEE---GGG-PBPSS-TTSB--TT-S-GGG--BTT--HHHHHHHHHTS---S--S--GGGGGG-HHHHHHHHHHHHHH---HHHHHHHTTT--HHHHHHHHHHHHHHHHHHHHHHHHHHHH-HHHHHHHHHHHHHHHHHHHHHHHHHHHHHHT----/-EEEEE--SSSS-BHHHIIIIIHHHHHHBTTB-EEEEE-HHHHGGG-SS-HHHHHHHHHHHHHHHHHTT--TTTSEEEEGGG-THHHHHHHHHHTTSBHHHHHT-HHHHHHS-S-GGGSBHHHHHHHHHHHHHHHTTT-SEEE--GGGHHHHHHHHHHHHHHHHHTT---S---EEE---GGG-PBPSS-TTSB--TT-S-GGG--BTT--HHHHHHHHHTS---S--S--GGGGGG-HHHHHHHHHHHHHH---HHHHHHHTTT--HHHHHHHHHHHHHHHHHHHHHHHHHHHH-HHHHHHHHHHHHHHHHHHHHHHHHHHHHHHT----